Protein AF-A0A6B3SYZ3-F1 (afdb_monomer_lite)

Radius of gyration: 32.8 Å; chains: 1; bounding box: 130×91×76 Å

Organism: NCBI:txid2709383

pLDDT: mean 74.22, std 21.06, range [28.61, 98.31]

Secondary structure (DSSP, 8-state):
--------------------------SEEEEEEEEE-TTS-B--S-EEEEEETTEEEEEESSEEEEEEP-SS-EEEEEEETTEEEEEEEE--EEPGGGGTTHHHHHHHHHHHHHHHSTTEE--SEEEEETT-EEEEPPPPPPS---S---GGGS-TTGGGSPPP-SS--TT-GGGSS-HHHHHHHHHHHTSPSS-EEEE-TTS-EEEE-SSTTHHHHHHHHHHTT-SS-EEEEETTEE--------------PPPP-----------------------PPP--SSPPPPP-TT--TT-SS--TT--HHHHHHHHHHHHSPSSEEEEEETTS-EEEEESSTTHHHHHHHHHHHHHS-EEEEEETTEE---PPPPPPPSBPPPPP--SS-TT-STT-TT--HHHHHHHHHHHTSPSS-EEEEETTS-EEEE-S-TTHHHHHHHHHHTTTS-EEEEEETTEE---SSTTTS--GGG-PBPPP----

Sequence (484 aa):
MPKRLISAGAISSALLVSGCASVSGGNVQSMVVTTAEKGGRDVAGAECMLSNTKGNWRLKTPGETTVVRSNTPMTVKCEKESLPAGMATVESATRAAMYGNILVGGLIGAAIDHSSGAAYEYPVSVKVVMGDVVSIAAPKPAEGAAPGRNQSKVHDKRFDLPPASGFADAANVNAVPSEAARKAYAQWLEKPVPRAFVLSSDGRAYWSSDTSAAVQRATDRCNERASGCQLYAYDDVVVWKASNVIEPRQRRAMPETGNAFENAAGAKQASAAGIQTVTARVTHRDPLPAPTSFAALDDIKALPNTGEKGRDLYREYLTWAVPKAIAISDRGAIARAHGIPDAMQSALQKCEKFGGPCRLYAVDGNVVFVPFPPRQHLFHRPSASNFAPADDVAAMPFVSERAREGYSQYLNLSAPKAFAISARGHWSHLGNDSRSMKTVLERCEAHGSPCWLYAVDNQVVWRAEANERIGLRQLQPMAESAGN

Structure (mmCIF, N/CA/C/O backbone):
data_AF-A0A6B3SYZ3-F1
#
_entry.id   AF-A0A6B3SYZ3-F1
#
loop_
_atom_site.group_PDB
_atom_site.id
_atom_site.type_symbol
_atom_site.label_atom_id
_atom_site.label_alt_id
_atom_site.label_comp_id
_atom_site.label_asym_id
_atom_site.label_entity_id
_atom_site.label_seq_id
_atom_site.pdbx_PDB_ins_code
_atom_site.Cartn_x
_atom_site.Cartn_y
_atom_site.Cartn_z
_atom_site.occupancy
_atom_site.B_iso_or_equiv
_atom_site.auth_seq_id
_atom_site.auth_comp_id
_atom_site.auth_asym_id
_atom_site.auth_atom_id
_atom_site.pdbx_PDB_model_num
ATOM 1 N N . MET A 1 1 ? -62.646 63.677 -7.123 1.00 36.16 1 MET A N 1
ATOM 2 C CA . MET A 1 1 ? -61.664 63.879 -8.222 1.00 36.16 1 MET A CA 1
ATOM 3 C C . MET A 1 1 ? -60.828 65.123 -7.909 1.00 36.16 1 MET A C 1
ATOM 5 O O . MET A 1 1 ? -61.425 66.009 -7.309 1.00 36.16 1 MET A O 1
ATOM 9 N N . PRO A 1 2 ? -59.594 65.320 -8.434 1.00 65.38 2 PRO A N 1
ATOM 10 C CA . PRO A 1 2 ? -58.418 64.437 -8.620 1.00 65.38 2 PRO A CA 1
ATOM 11 C C . PRO A 1 2 ? -57.242 64.976 -7.714 1.00 65.38 2 PRO A C 1
ATOM 13 O O . PRO A 1 2 ? -57.582 65.441 -6.638 1.00 65.38 2 PRO A O 1
ATOM 16 N N . LYS A 1 3 ? -55.898 64.971 -7.917 1.00 40.19 3 LYS A N 1
ATOM 17 C CA . LYS A 1 3 ? -54.910 64.550 -8.953 1.00 40.19 3 LYS A CA 1
ATOM 18 C C . LYS A 1 3 ? -53.532 64.140 -8.311 1.00 40.19 3 LYS A C 1
ATOM 20 O O . LYS A 1 3 ? -52.767 65.036 -7.981 1.00 40.19 3 LYS A O 1
ATOM 25 N N . ARG A 1 4 ? -53.121 62.853 -8.366 1.00 47.88 4 ARG A N 1
ATOM 26 C CA . ARG A 1 4 ? -51.690 62.377 -8.432 1.00 47.88 4 ARG A CA 1
ATOM 27 C C . ARG A 1 4 ? -50.786 62.683 -7.184 1.00 47.88 4 ARG A C 1
ATOM 29 O O . ARG A 1 4 ? -51.246 63.369 -6.289 1.00 47.88 4 ARG A O 1
ATOM 36 N N . LEU A 1 5 ? -49.551 62.169 -6.983 1.00 45.94 5 LEU A N 1
ATOM 37 C CA . LEU A 1 5 ? -48.544 61.479 -7.830 1.00 45.94 5 LEU A CA 1
ATOM 38 C C . LEU A 1 5 ? -47.875 60.225 -7.182 1.00 45.94 5 LEU A C 1
ATOM 40 O O . LEU A 1 5 ? -47.640 60.202 -5.984 1.00 45.94 5 LEU A O 1
ATOM 44 N N . ILE A 1 6 ? -47.522 59.240 -8.033 1.00 49.88 6 ILE A N 1
ATOM 45 C CA . ILE A 1 6 ? -46.218 58.523 -8.206 1.00 49.88 6 ILE A CA 1
ATOM 46 C C . ILE A 1 6 ? -45.306 58.393 -6.948 1.00 49.88 6 ILE A C 1
ATOM 48 O O . ILE A 1 6 ? -44.840 59.400 -6.427 1.00 49.88 6 ILE A O 1
ATOM 52 N N . SER A 1 7 ? -44.905 57.188 -6.492 1.00 42.66 7 SER A N 1
ATOM 53 C CA . SER A 1 7 ? -43.728 56.461 -7.043 1.00 42.66 7 SER A CA 1
ATOM 54 C C . SER A 1 7 ? -43.580 54.981 -6.624 1.00 42.66 7 SER A C 1
ATOM 56 O O . SER A 1 7 ? -43.894 54.622 -5.499 1.00 42.66 7 SER A O 1
ATOM 58 N N . ALA A 1 8 ? -43.015 54.178 -7.543 1.00 43.97 8 ALA A N 1
ATOM 59 C CA . ALA A 1 8 ? -42.243 52.927 -7.370 1.00 43.97 8 ALA A CA 1
ATOM 60 C C . ALA A 1 8 ? -42.587 51.948 -6.215 1.00 43.97 8 ALA A C 1
ATOM 62 O O . ALA A 1 8 ? -42.160 52.128 -5.078 1.00 43.97 8 ALA A O 1
ATOM 63 N N . GLY A 1 9 ? -43.218 50.816 -6.556 1.00 42.84 9 GLY A N 1
ATOM 64 C CA . GLY A 1 9 ? -43.307 49.632 -5.688 1.00 42.84 9 GLY A CA 1
ATOM 65 C C . GLY A 1 9 ? -42.219 48.590 -5.991 1.00 42.84 9 GLY A C 1
ATOM 66 O O . GLY A 1 9 ? -41.868 48.381 -7.152 1.00 42.84 9 GLY A O 1
ATOM 67 N N . ALA A 1 10 ? -41.707 47.915 -4.959 1.00 46.06 10 ALA A N 1
ATOM 68 C CA . ALA A 1 10 ? -40.754 46.812 -5.102 1.00 46.06 10 ALA A CA 1
ATOM 69 C C . ALA A 1 10 ? -41.483 45.488 -5.400 1.00 46.06 10 ALA A C 1
ATOM 71 O O . ALA A 1 10 ? -42.364 45.078 -4.645 1.00 46.06 10 ALA A O 1
ATOM 72 N N . ILE A 1 11 ? -41.113 44.809 -6.490 1.00 53.75 11 ILE A N 1
ATOM 73 C CA . ILE A 1 11 ? -41.705 43.522 -6.884 1.00 53.75 11 ILE A CA 1
ATOM 74 C C . ILE A 1 11 ? -40.900 42.375 -6.261 1.00 53.75 11 ILE A C 1
ATOM 76 O O . ILE A 1 11 ? -39.758 42.124 -6.646 1.00 53.75 11 ILE A O 1
ATOM 80 N N . SER A 1 12 ? -41.511 41.661 -5.315 1.00 52.12 12 SER A N 1
ATOM 81 C CA . SER A 1 12 ? -40.954 40.435 -4.736 1.00 52.12 12 SER A CA 1
ATOM 82 C C . SER A 1 12 ? -41.035 39.268 -5.722 1.00 52.12 12 SER A C 1
ATOM 84 O O . SER A 1 12 ? -42.113 38.724 -5.953 1.00 52.12 12 SER A O 1
ATOM 86 N N . SER A 1 13 ? -39.888 38.831 -6.244 1.00 48.59 13 SER A N 1
ATOM 87 C CA . SER A 1 13 ? -39.773 37.632 -7.086 1.00 48.59 13 SER A CA 1
ATOM 88 C C . SER A 1 13 ? -39.244 36.444 -6.279 1.00 48.59 13 SER A C 1
ATOM 90 O O . SER A 1 13 ? -38.036 36.226 -6.189 1.00 48.59 13 SER A O 1
ATOM 92 N N . ALA A 1 14 ? -40.150 35.661 -5.692 1.00 52.91 14 ALA A N 1
ATOM 93 C CA . ALA A 1 14 ? -39.812 34.428 -4.982 1.00 52.91 14 ALA A CA 1
ATOM 94 C C . ALA A 1 14 ? -39.479 33.294 -5.973 1.00 52.91 14 ALA A C 1
ATOM 96 O O . ALA A 1 14 ? -40.345 32.512 -6.363 1.00 52.91 14 ALA A O 1
ATOM 97 N N . LEU A 1 15 ? -38.216 33.209 -6.401 1.00 53.84 15 LEU A N 1
ATOM 98 C CA . LEU A 1 15 ? -37.745 32.129 -7.269 1.00 53.84 15 LEU A CA 1
ATOM 99 C C . LEU A 1 15 ? -37.546 30.831 -6.475 1.00 53.84 15 LEU A C 1
ATOM 101 O O . LEU A 1 15 ? -36.595 30.683 -5.709 1.00 53.84 15 LEU A O 1
ATOM 105 N N . LEU A 1 16 ? -38.442 29.870 -6.708 1.00 47.28 16 LEU A N 1
ATOM 106 C CA . LEU A 1 16 ? -38.323 28.490 -6.243 1.00 47.28 16 LEU A CA 1
ATOM 107 C C . LEU A 1 16 ? -37.137 27.803 -6.934 1.00 47.28 16 LEU A C 1
ATOM 109 O O . LEU A 1 16 ? -37.275 27.251 -8.025 1.00 47.28 16 LEU A O 1
ATOM 113 N N . VAL A 1 17 ? -35.966 27.812 -6.295 1.00 44.91 17 VAL A N 1
ATOM 114 C CA . VAL A 1 17 ? -34.809 27.032 -6.755 1.00 44.91 17 VAL A CA 1
ATOM 115 C C . VAL A 1 17 ? -35.026 25.561 -6.395 1.00 44.91 17 VAL A C 1
ATOM 117 O O . VAL A 1 17 ? -34.537 25.069 -5.379 1.00 44.91 17 VAL A O 1
ATOM 120 N N . SER A 1 18 ? -35.747 24.839 -7.255 1.00 48.06 18 SER A N 1
ATOM 121 C CA . SER A 1 18 ? -35.843 23.372 -7.258 1.00 48.06 18 SER A CA 1
ATOM 122 C C . SER A 1 18 ? -34.530 22.733 -7.740 1.00 48.06 18 SER A C 1
ATOM 124 O O . SER A 1 18 ? -34.473 21.990 -8.721 1.00 48.06 18 SER A O 1
ATOM 126 N N . GLY A 1 19 ? -33.435 23.051 -7.045 1.00 38.97 19 GLY A N 1
ATOM 127 C CA . GLY A 1 19 ? -32.106 22.532 -7.335 1.00 38.97 19 GLY A CA 1
ATOM 128 C C . GLY A 1 19 ? -32.066 21.020 -7.141 1.00 38.97 19 GLY A C 1
ATOM 129 O O . GLY A 1 19 ? -32.030 20.538 -6.010 1.00 38.97 19 GLY A O 1
ATOM 130 N N . CYS A 1 20 ? -32.047 20.271 -8.244 1.00 35.88 20 CYS A N 1
ATOM 131 C CA . CYS A 1 20 ? -31.890 18.820 -8.235 1.00 35.88 20 CYS A CA 1
ATOM 132 C C . CYS A 1 20 ? -30.466 18.452 -7.794 1.00 35.88 20 CYS A C 1
ATOM 134 O O . CYS A 1 20 ? -29.570 18.244 -8.615 1.00 35.88 20 CYS A O 1
ATOM 136 N N . ALA A 1 21 ? -30.257 18.394 -6.479 1.00 34.66 21 ALA A N 1
ATOM 137 C CA . ALA A 1 21 ? -28.991 18.057 -5.849 1.00 34.66 21 ALA A CA 1
ATOM 138 C C . ALA A 1 21 ? -28.641 16.575 -6.072 1.00 34.66 21 ALA A C 1
ATOM 140 O O . ALA A 1 21 ? -28.809 15.741 -5.185 1.00 34.66 21 ALA A O 1
ATOM 141 N N . SER A 1 22 ? -28.108 16.253 -7.255 1.00 34.12 22 SER A N 1
ATOM 142 C CA . SER A 1 22 ? -27.535 14.937 -7.586 1.00 34.12 22 SER A CA 1
ATOM 143 C C . SER A 1 22 ? -26.186 14.720 -6.882 1.00 34.12 22 SER A C 1
ATOM 145 O O . SER A 1 22 ? -25.156 14.462 -7.505 1.00 34.12 22 SER A O 1
ATOM 147 N N . VAL A 1 23 ? -26.186 14.844 -5.553 1.00 39.28 23 VAL A N 1
ATOM 148 C CA . VAL A 1 23 ? -25.060 14.527 -4.667 1.00 39.28 23 VAL A CA 1
ATOM 149 C C . VAL A 1 23 ? -25.051 13.015 -4.437 1.00 39.28 23 VAL A C 1
ATOM 151 O O . VAL A 1 23 ? -25.372 12.507 -3.369 1.00 39.28 23 VAL A O 1
ATOM 154 N N . SER A 1 24 ? -24.701 12.280 -5.490 1.00 39.34 24 SER A N 1
ATOM 155 C CA . SER A 1 24 ? -24.567 10.822 -5.478 1.00 39.34 24 SER A CA 1
ATOM 156 C C . SER A 1 24 ? -23.343 10.410 -6.298 1.00 39.34 24 SER A C 1
ATOM 158 O O . SER A 1 24 ? -23.450 9.898 -7.413 1.00 39.34 24 SER A O 1
ATOM 160 N N . GLY A 1 25 ? -22.155 10.671 -5.743 1.00 49.75 25 GLY A N 1
ATOM 161 C CA . GLY A 1 25 ? -20.857 10.292 -6.313 1.00 49.75 25 GLY A CA 1
ATOM 162 C C . GLY A 1 25 ? -20.611 8.781 -6.270 1.00 49.75 25 GLY A C 1
ATOM 163 O O . GLY A 1 25 ? -19.752 8.315 -5.531 1.00 49.75 25 GLY A O 1
ATOM 164 N N . GLY A 1 26 ? -21.391 8.013 -7.031 1.00 58.94 26 GLY A N 1
ATOM 165 C CA . GLY A 1 26 ? -21.350 6.552 -7.032 1.00 58.94 26 GLY A CA 1
ATOM 166 C C . GLY A 1 26 ? -20.077 5.945 -7.635 1.00 58.94 26 GLY A C 1
ATOM 167 O O . GLY A 1 26 ? -19.362 6.554 -8.437 1.00 58.94 26 GLY A O 1
ATOM 168 N N . ASN A 1 27 ? -19.836 4.677 -7.301 1.00 69.69 27 ASN A N 1
ATOM 169 C CA . ASN A 1 27 ? -18.740 3.861 -7.830 1.00 69.69 27 ASN A CA 1
ATOM 170 C C . ASN A 1 27 ? -19.015 3.262 -9.226 1.00 69.69 27 ASN A C 1
ATOM 172 O O . ASN A 1 27 ? -18.197 2.492 -9.720 1.00 69.69 27 ASN A O 1
ATOM 176 N N . VAL A 1 28 ? -20.123 3.618 -9.880 1.00 75.31 28 VAL A N 1
ATOM 177 C CA . VAL A 1 28 ? -20.475 3.165 -11.238 1.00 75.31 28 VAL A CA 1
ATOM 178 C C . VAL A 1 28 ? -20.126 4.191 -12.317 1.00 75.31 28 VAL A C 1
ATOM 180 O O . VAL A 1 28 ? -20.085 5.398 -12.064 1.00 75.31 28 VAL A O 1
ATOM 183 N N . GLN A 1 29 ? -19.870 3.706 -13.530 1.00 78.69 29 GLN A N 1
ATOM 184 C CA . GLN A 1 29 ? -19.475 4.503 -14.690 1.00 78.69 29 GLN A CA 1
ATOM 185 C C . GLN A 1 29 ? -19.985 3.870 -15.984 1.00 78.69 29 GLN A C 1
ATOM 187 O O . GLN A 1 29 ? -19.828 2.669 -16.159 1.00 78.69 29 GLN A O 1
ATOM 192 N N . SER A 1 30 ? -20.500 4.674 -16.915 1.00 84.19 30 SER A N 1
ATOM 193 C CA . SER A 1 30 ? -20.722 4.212 -18.289 1.00 84.19 30 SER A CA 1
ATOM 194 C C . SER A 1 30 ? -19.421 4.253 -19.097 1.00 84.19 30 SER A C 1
ATOM 196 O O . SER A 1 30 ? -18.635 5.196 -18.959 1.00 84.19 30 SER A O 1
ATOM 198 N N . MET A 1 31 ? -19.180 3.230 -19.916 1.00 86.38 31 MET A N 1
ATOM 199 C CA . MET A 1 31 ? -18.036 3.132 -20.826 1.00 86.38 31 MET A CA 1
ATOM 200 C C . MET A 1 31 ? -18.484 2.652 -22.205 1.00 86.38 31 MET A C 1
ATOM 202 O O . MET A 1 31 ? -19.155 1.626 -22.320 1.00 86.38 31 MET A O 1
ATOM 206 N N . VAL A 1 32 ? -18.045 3.353 -23.252 1.00 88.00 32 VAL A N 1
ATOM 207 C CA . VAL A 1 32 ? -18.238 2.952 -24.652 1.00 88.00 32 VAL A CA 1
ATOM 208 C C . VAL A 1 32 ? -17.018 2.170 -25.140 1.00 88.00 32 VAL A C 1
ATOM 210 O O . VAL A 1 32 ? -15.888 2.643 -25.028 1.00 88.00 32 VAL A O 1
ATOM 213 N N . VAL A 1 33 ? -17.228 0.995 -25.730 1.00 92.31 33 VAL A N 1
ATOM 214 C CA . VAL A 1 33 ? -16.170 0.177 -26.338 1.00 92.31 33 VAL A CA 1
ATOM 215 C C . VAL A 1 33 ? -16.398 0.053 -27.842 1.00 92.31 33 VAL A C 1
ATOM 217 O O . VAL A 1 33 ? -17.498 -0.228 -28.322 1.00 92.31 33 VAL A O 1
ATOM 220 N N . THR A 1 34 ? -15.316 0.245 -28.588 1.00 90.44 34 THR A N 1
ATOM 221 C CA . THR A 1 34 ? -15.230 0.129 -30.047 1.00 90.44 34 THR A CA 1
ATOM 222 C C . THR A 1 34 ? -14.099 -0.834 -30.416 1.00 90.44 34 THR A C 1
ATOM 224 O O . THR A 1 34 ? -13.170 -1.035 -29.631 1.00 90.44 34 THR A O 1
ATOM 227 N N . THR A 1 35 ? -14.160 -1.436 -31.602 1.00 92.12 35 THR A N 1
ATOM 228 C CA . THR A 1 35 ? -13.132 -2.362 -32.108 1.00 92.12 35 THR A CA 1
ATOM 229 C C . THR A 1 35 ? -12.703 -1.983 -33.515 1.00 92.12 35 THR A C 1
ATOM 231 O O . THR A 1 35 ? -13.528 -1.520 -34.295 1.00 92.12 35 THR A O 1
ATOM 234 N N . ALA A 1 36 ? -11.435 -2.214 -33.853 1.00 91.62 36 ALA A N 1
ATOM 235 C CA . ALA A 1 36 ? -10.900 -2.045 -35.204 1.00 91.62 36 ALA A CA 1
ATOM 236 C C . ALA A 1 36 ? -9.776 -3.042 -35.505 1.00 91.62 36 ALA A C 1
ATOM 238 O O . ALA A 1 36 ? -9.203 -3.642 -34.601 1.00 91.62 36 ALA A O 1
ATOM 239 N N . GLU A 1 37 ? -9.430 -3.200 -36.776 1.00 89.00 37 GLU A N 1
ATOM 240 C CA . GLU A 1 37 ? -8.213 -3.894 -37.205 1.00 89.00 37 GLU A CA 1
ATOM 241 C C . GLU A 1 37 ? -6.964 -3.007 -37.059 1.00 89.00 37 GLU A C 1
ATOM 243 O O . GLU A 1 37 ? -7.059 -1.783 -36.945 1.00 89.00 37 GLU A O 1
ATOM 248 N N . LYS A 1 38 ? -5.771 -3.605 -37.193 1.00 78.12 38 LYS A N 1
ATOM 249 C CA . LYS A 1 38 ? -4.488 -2.874 -37.253 1.00 78.12 38 LYS A CA 1
ATOM 250 C C . LYS A 1 38 ? -4.426 -1.832 -38.381 1.00 78.12 38 LYS A C 1
ATOM 252 O O . LYS A 1 38 ? -3.718 -0.841 -38.262 1.00 78.12 38 LYS A O 1
ATOM 257 N N . GLY A 1 39 ? -5.197 -2.032 -39.455 1.00 76.38 39 GLY A N 1
ATOM 258 C CA . GLY A 1 39 ? -5.378 -1.070 -40.550 1.00 76.38 39 GLY A CA 1
ATOM 259 C C . GLY A 1 39 ? -6.369 0.068 -40.257 1.00 76.38 39 GLY A C 1
ATOM 260 O O . GLY A 1 39 ? -6.774 0.766 -41.179 1.00 76.38 39 GLY A O 1
ATOM 261 N N . GLY A 1 40 ? -6.830 0.227 -39.012 1.00 79.50 40 GLY A N 1
ATOM 262 C CA . GLY A 1 40 ? -7.725 1.307 -38.580 1.00 79.50 40 GLY A CA 1
ATOM 263 C C . GLY A 1 40 ? -9.210 1.118 -38.913 1.00 79.50 40 GLY A C 1
ATOM 264 O O . GLY A 1 40 ? -10.038 1.791 -38.295 1.00 79.50 40 GLY A O 1
ATOM 265 N N . ARG A 1 41 ? -9.556 0.192 -39.824 1.00 89.38 41 ARG A N 1
ATOM 266 C CA . ARG A 1 41 ? -10.943 -0.164 -40.182 1.00 89.38 41 ARG A CA 1
ATOM 267 C C . ARG A 1 41 ? -11.717 -0.636 -38.953 1.00 89.38 41 ARG A C 1
ATOM 269 O O . ARG A 1 41 ? -11.281 -1.576 -38.289 1.00 89.38 41 ARG A O 1
ATOM 276 N N . ASP A 1 42 ? -12.861 -0.020 -38.674 1.00 91.00 42 ASP A N 1
ATOM 277 C CA . ASP A 1 42 ? -13.719 -0.421 -37.557 1.00 91.00 42 ASP A CA 1
ATOM 278 C C . ASP A 1 42 ? -14.368 -1.796 -37.791 1.00 91.00 42 ASP A C 1
ATOM 280 O O . ASP A 1 42 ? -14.781 -2.146 -38.896 1.00 91.00 42 ASP A O 1
ATOM 284 N N . VAL A 1 43 ? -14.461 -2.577 -36.716 1.00 91.12 43 VAL A N 1
ATOM 285 C CA . VAL A 1 43 ? -15.012 -3.936 -36.668 1.00 91.12 43 VAL A CA 1
ATOM 286 C C . VAL A 1 43 ? -16.266 -3.904 -35.803 1.00 91.12 43 VAL A C 1
ATOM 288 O O . VAL A 1 43 ? -16.194 -3.554 -34.625 1.00 91.12 43 VAL A O 1
ATOM 291 N N . ALA A 1 44 ? -17.407 -4.294 -36.371 1.00 93.38 44 ALA A N 1
ATOM 292 C CA . ALA A 1 44 ? -18.697 -4.311 -35.685 1.00 93.38 44 ALA A CA 1
ATOM 293 C C . ALA A 1 44 ? -19.123 -5.724 -35.247 1.00 93.38 44 ALA A C 1
ATOM 295 O O . ALA A 1 44 ? -18.826 -6.737 -35.892 1.00 93.38 44 ALA A O 1
ATOM 296 N N . GLY A 1 45 ? -19.868 -5.790 -34.148 1.00 90.69 45 GLY A N 1
ATOM 297 C CA . GLY A 1 45 ? -20.406 -7.008 -33.555 1.00 90.69 45 GLY A CA 1
ATOM 298 C C . GLY A 1 45 ? -19.332 -7.971 -33.054 1.00 90.69 45 GLY A C 1
ATOM 299 O O . GLY A 1 45 ? -19.488 -9.173 -33.269 1.00 90.69 45 GLY A O 1
ATOM 300 N N . ALA A 1 46 ? -18.237 -7.468 -32.475 1.00 94.00 46 ALA A N 1
ATOM 301 C CA . ALA A 1 46 ? -17.331 -8.285 -31.669 1.00 94.00 46 ALA A CA 1
ATOM 302 C C . ALA A 1 46 ? -17.915 -8.439 -30.255 1.00 94.00 46 ALA A C 1
ATOM 304 O O . ALA A 1 46 ? -18.467 -7.482 -29.708 1.00 94.00 46 ALA A O 1
ATOM 305 N N . GLU A 1 47 ? -17.806 -9.634 -29.680 1.00 93.38 47 GLU A N 1
ATOM 306 C CA . GLU A 1 47 ? -18.196 -9.929 -28.300 1.00 93.38 47 GLU A CA 1
ATOM 307 C C . GLU A 1 47 ? -17.057 -9.469 -27.381 1.00 93.38 47 GLU A C 1
ATOM 309 O O . GLU A 1 47 ? -15.964 -10.038 -27.414 1.00 93.38 47 GLU A O 1
ATOM 314 N N . CYS A 1 48 ? -17.280 -8.437 -26.567 1.00 88.38 48 CYS A N 1
ATOM 315 C CA . CYS A 1 48 ? -16.276 -7.928 -25.633 1.00 88.38 48 CYS A CA 1
ATOM 316 C C . CYS A 1 48 ? -16.632 -8.266 -24.185 1.00 88.38 48 CYS A C 1
ATOM 318 O O . CYS A 1 48 ? -17.767 -8.072 -23.750 1.00 88.38 48 CYS A O 1
ATOM 320 N N . MET A 1 49 ? -15.635 -8.714 -23.423 1.00 82.69 49 MET A N 1
ATOM 321 C CA . MET A 1 49 ? -15.696 -8.910 -21.978 1.00 82.69 49 MET A CA 1
ATOM 322 C C . MET A 1 49 ? -14.757 -7.920 -21.283 1.00 82.69 49 MET A C 1
ATOM 324 O O . MET A 1 49 ? -13.551 -7.921 -21.531 1.00 82.69 49 MET A O 1
ATOM 328 N N . LEU A 1 50 ? -15.323 -7.087 -20.411 1.00 89.44 50 LEU A N 1
ATOM 329 C CA . LEU A 1 50 ? -14.619 -6.128 -19.563 1.00 89.44 50 LEU A CA 1
ATOM 330 C C . LEU A 1 50 ? -14.488 -6.742 -18.164 1.00 89.44 50 LEU A C 1
ATOM 332 O O . LEU A 1 50 ? -15.469 -7.279 -17.653 1.00 89.44 50 LEU A O 1
ATOM 336 N N . SER A 1 51 ? -13.316 -6.665 -17.537 1.00 62.06 51 SER A N 1
ATOM 337 C CA . SER A 1 51 ? -13.015 -7.347 -16.272 1.00 62.06 51 SER A CA 1
ATOM 338 C C . SER A 1 51 ? -12.135 -6.497 -15.358 1.00 62.06 51 SER A C 1
ATOM 340 O O . SER A 1 51 ? -11.113 -5.973 -15.796 1.00 62.06 51 SER A O 1
ATOM 342 N N . ASN A 1 52 ? -12.505 -6.373 -14.082 1.00 73.44 52 ASN A N 1
ATOM 343 C CA . ASN A 1 52 ? -11.647 -5.833 -13.022 1.00 73.44 52 ASN A CA 1
ATOM 344 C C . ASN A 1 52 ? -11.971 -6.512 -11.673 1.00 73.44 52 ASN A C 1
ATOM 346 O O . ASN A 1 52 ? -12.844 -7.375 -11.588 1.00 73.44 52 ASN A O 1
ATOM 350 N N . THR A 1 53 ? -11.325 -6.098 -10.578 1.00 66.88 53 THR A N 1
ATOM 351 C CA . THR A 1 53 ? -11.562 -6.680 -9.236 1.00 66.88 53 THR A CA 1
ATOM 352 C C . THR A 1 53 ? -12.940 -6.381 -8.614 1.00 66.88 53 THR A C 1
ATOM 354 O O . THR A 1 53 ? -13.166 -6.712 -7.450 1.00 66.88 53 THR A O 1
ATOM 357 N N . LYS A 1 54 ? -13.867 -5.753 -9.350 1.00 65.44 54 LYS A N 1
ATOM 358 C CA . LYS A 1 54 ? -15.248 -5.465 -8.927 1.00 65.44 54 LYS A CA 1
ATOM 359 C C . LYS A 1 54 ? -16.315 -6.177 -9.761 1.00 65.44 54 LYS A C 1
ATOM 361 O O . LYS A 1 54 ? -17.471 -6.178 -9.346 1.00 65.44 54 LYS A O 1
ATOM 366 N N . GLY A 1 55 ? -15.968 -6.780 -10.899 1.00 67.44 55 GLY A N 1
ATOM 367 C CA . GLY A 1 55 ? -16.937 -7.496 -11.723 1.00 67.44 55 GLY A CA 1
ATOM 368 C C . GLY A 1 55 ? -16.452 -7.835 -13.129 1.00 67.44 55 GLY A C 1
ATOM 369 O O . GLY A 1 55 ? -15.321 -7.544 -13.518 1.00 67.44 55 GLY A O 1
ATOM 370 N N . ASN A 1 56 ? -17.355 -8.459 -13.886 1.00 72.44 56 ASN A N 1
ATOM 371 C CA . ASN A 1 56 ? -17.199 -8.734 -15.307 1.00 72.44 56 ASN A CA 1
ATOM 372 C C . ASN A 1 56 ? -18.451 -8.250 -16.047 1.00 72.44 56 ASN A C 1
ATOM 374 O O . ASN A 1 56 ? -19.566 -8.553 -15.624 1.00 72.44 56 ASN A O 1
ATOM 378 N N . TRP A 1 57 ? -18.267 -7.551 -17.164 1.00 88.94 57 TRP A N 1
ATOM 379 C CA . TRP A 1 57 ? -19.340 -7.014 -18.007 1.00 88.94 57 TRP A CA 1
ATOM 380 C C . TRP A 1 57 ? -19.165 -7.501 -19.443 1.00 88.94 57 TRP A C 1
ATOM 382 O O . TRP A 1 57 ? -18.046 -7.789 -19.871 1.00 88.94 57 TRP A O 1
ATOM 392 N N . ARG A 1 58 ? -20.264 -7.613 -20.194 1.00 87.44 58 ARG A N 1
ATOM 393 C CA . ARG A 1 58 ? -20.256 -8.052 -21.597 1.00 87.44 58 ARG A CA 1
ATOM 394 C C . ARG A 1 58 ? -21.044 -7.082 -22.467 1.00 87.44 58 ARG A C 1
ATOM 396 O O . ARG A 1 58 ? -22.088 -6.595 -22.040 1.00 87.44 58 ARG A O 1
ATOM 403 N N . LEU A 1 59 ? -20.551 -6.827 -23.676 1.00 93.12 59 LEU A N 1
ATOM 404 C CA . LEU A 1 59 ? -21.212 -6.001 -24.690 1.00 93.12 59 LEU A CA 1
ATOM 405 C C . LEU A 1 59 ? -20.854 -6.466 -26.105 1.00 93.12 59 LEU A C 1
ATOM 407 O O . LEU A 1 59 ? -19.867 -7.177 -26.299 1.00 93.12 59 LEU A O 1
ATOM 411 N N . LYS A 1 60 ? -21.620 -5.988 -27.091 1.00 93.38 60 LYS A N 1
ATOM 412 C CA . LYS A 1 60 ? -21.281 -6.058 -28.520 1.00 93.38 60 LYS A CA 1
ATOM 413 C C . LYS A 1 60 ? -20.803 -4.702 -29.008 1.00 93.38 60 LYS A C 1
ATOM 415 O O . LYS A 1 60 ? -21.378 -3.690 -28.624 1.00 93.38 60 LYS A O 1
ATOM 420 N N . THR A 1 61 ? -19.771 -4.673 -29.845 1.00 91.56 61 THR A N 1
ATOM 421 C CA . THR A 1 61 ? -19.221 -3.415 -30.375 1.00 91.56 61 THR A CA 1
ATOM 422 C C . THR A 1 61 ? -19.930 -2.919 -31.643 1.00 91.56 61 THR A C 1
ATOM 424 O O . THR A 1 61 ? -20.418 -3.735 -32.425 1.00 91.56 61 THR A O 1
ATOM 427 N N . PRO A 1 62 ? -19.932 -1.601 -31.918 1.00 91.69 62 PRO A N 1
ATOM 428 C CA . PRO A 1 62 ? -19.746 -0.534 -30.935 1.00 91.69 62 PRO A CA 1
ATOM 429 C C . PRO A 1 62 ? -20.886 -0.576 -29.905 1.00 91.69 62 PRO A C 1
ATOM 431 O O . PRO A 1 62 ? -22.043 -0.766 -30.272 1.00 91.69 62 PRO A O 1
ATOM 434 N N . GLY A 1 63 ? -20.566 -0.419 -28.621 1.00 83.06 63 GLY A N 1
ATOM 435 C CA . GLY A 1 63 ? -21.565 -0.559 -27.562 1.00 83.06 63 GLY A CA 1
ATOM 436 C C . GLY A 1 63 ? -21.132 0.035 -26.233 1.00 83.06 63 GLY A C 1
ATOM 437 O O . GLY A 1 63 ? -19.952 0.295 -26.004 1.00 83.06 63 GLY A O 1
ATOM 438 N N . GLU A 1 64 ? -22.109 0.253 -25.361 1.00 86.75 64 GLU A N 1
ATOM 439 C CA . GLU A 1 64 ? -21.951 0.915 -24.068 1.00 86.75 64 GLU A CA 1
ATOM 440 C C . GLU A 1 64 ? -22.312 -0.043 -22.923 1.00 86.75 64 GLU A C 1
ATOM 442 O O . GLU A 1 64 ? -23.198 -0.888 -23.063 1.00 86.75 64 GLU A O 1
ATOM 447 N N . THR A 1 65 ? -21.621 0.061 -21.786 1.00 83.12 65 THR A N 1
ATOM 448 C CA . THR A 1 65 ? -21.970 -0.693 -20.575 1.00 83.12 65 THR A CA 1
ATOM 449 C C . THR A 1 65 ? -21.638 0.078 -19.299 1.00 83.12 65 THR A C 1
ATOM 451 O O . THR A 1 65 ? -20.659 0.826 -19.248 1.00 83.12 65 THR A O 1
ATOM 454 N N . THR A 1 66 ? -22.430 -0.138 -18.247 1.00 87.62 66 THR A N 1
ATOM 455 C CA . THR A 1 66 ? -22.192 0.445 -16.920 1.00 87.62 66 THR A CA 1
ATOM 456 C C . THR A 1 66 ? -21.314 -0.484 -16.087 1.00 87.62 66 THR A C 1
ATOM 458 O O . THR A 1 66 ? -21.771 -1.519 -15.600 1.00 87.62 66 THR A O 1
ATOM 461 N N . VAL A 1 67 ? -20.057 -0.093 -15.890 1.00 86.00 67 VAL A N 1
ATOM 462 C CA . VAL A 1 67 ? -19.068 -0.807 -15.073 1.00 86.00 67 VAL A CA 1
ATOM 463 C C . VAL A 1 67 ? -19.042 -0.300 -13.629 1.00 86.00 67 VAL A C 1
ATOM 465 O O . VAL A 1 67 ? -19.429 0.835 -13.340 1.00 86.00 67 VAL A O 1
ATOM 468 N N . VAL A 1 68 ? -18.500 -1.113 -12.719 1.00 80.19 68 VAL A N 1
ATOM 469 C CA . VAL A 1 68 ? -18.077 -0.669 -11.381 1.00 80.19 68 VAL A CA 1
ATOM 470 C C . VAL A 1 68 ? -16.586 -0.323 -11.424 1.00 80.19 68 VAL A C 1
ATOM 472 O O . VAL A 1 68 ? -15.753 -1.123 -11.855 1.00 80.19 68 VAL A O 1
ATOM 475 N N . ARG A 1 69 ? -16.246 0.885 -10.974 1.00 79.94 69 ARG A N 1
ATOM 476 C CA . ARG A 1 69 ? -14.882 1.428 -10.897 1.00 79.94 69 ARG A CA 1
ATOM 477 C C . ARG A 1 69 ? -14.026 0.657 -9.893 1.00 79.94 69 ARG A C 1
ATOM 479 O O . ARG A 1 69 ? -14.516 0.243 -8.845 1.00 79.94 69 ARG A O 1
ATOM 486 N N . SER A 1 70 ? -12.732 0.518 -10.176 1.00 63.12 70 SER A N 1
ATOM 487 C CA . SER A 1 70 ? -11.773 -0.129 -9.273 1.00 63.12 70 SER A CA 1
ATOM 488 C C . SER A 1 70 ? -10.447 0.630 -9.197 1.00 63.12 70 SER A C 1
ATOM 490 O O . SER A 1 70 ? -10.106 1.404 -10.090 1.00 63.12 70 SER A O 1
ATOM 492 N N . ASN A 1 71 ? -9.666 0.354 -8.150 1.00 59.22 71 ASN A N 1
ATOM 493 C CA . ASN A 1 71 ? -8.286 0.821 -7.981 1.00 59.22 71 ASN A CA 1
ATOM 494 C C . ASN A 1 71 ? -7.259 0.004 -8.798 1.00 59.22 71 ASN A C 1
ATOM 496 O O . ASN A 1 71 ? -6.052 0.140 -8.601 1.00 59.22 71 ASN A O 1
ATOM 500 N N . THR A 1 72 ? -7.743 -0.875 -9.677 1.00 58.72 72 THR A N 1
ATOM 501 C CA . THR A 1 72 ? -6.957 -1.755 -10.551 1.00 58.72 72 THR A CA 1
ATOM 502 C C . THR A 1 72 ? -7.238 -1.440 -12.021 1.00 58.72 72 THR A C 1
ATOM 504 O O . THR A 1 72 ? -8.338 -0.962 -12.333 1.00 58.72 72 THR A O 1
ATOM 507 N N . PRO A 1 73 ? -6.289 -1.718 -12.934 1.00 56.06 73 PRO A N 1
ATOM 508 C CA . PRO A 1 73 ? -6.564 -1.704 -14.364 1.00 56.06 73 PRO A CA 1
ATOM 509 C C . PRO A 1 73 ? -7.716 -2.653 -14.719 1.00 56.06 73 PRO A C 1
ATOM 511 O O . PRO A 1 73 ? -7.954 -3.650 -14.034 1.00 56.06 73 PRO A O 1
ATOM 514 N N . MET A 1 74 ? -8.429 -2.338 -15.794 1.00 80.44 74 MET A N 1
ATOM 515 C CA . MET A 1 74 ? -9.488 -3.171 -16.357 1.00 80.44 74 MET A CA 1
ATOM 516 C C . MET A 1 74 ? -8.987 -3.864 -17.623 1.00 80.44 74 MET A C 1
ATOM 518 O O . MET A 1 74 ? -8.511 -3.204 -18.541 1.00 80.44 74 MET A O 1
ATOM 522 N N . THR A 1 75 ? -9.152 -5.179 -17.713 1.00 69.25 75 THR A N 1
ATOM 523 C CA . THR A 1 75 ? -8.891 -5.925 -18.949 1.00 69.25 75 THR A CA 1
ATOM 524 C C . THR A 1 75 ? -10.140 -5.916 -19.819 1.00 69.25 75 THR A C 1
ATOM 526 O O . THR A 1 75 ? -11.215 -6.301 -19.363 1.00 69.25 75 THR A O 1
ATOM 529 N N . VAL A 1 76 ? -10.004 -5.530 -21.085 1.00 85.94 76 VAL A N 1
ATOM 530 C CA . VAL A 1 76 ? -11.045 -5.647 -22.113 1.00 85.94 76 VAL A CA 1
ATOM 531 C C . VAL A 1 76 ? -10.561 -6.639 -23.166 1.00 85.94 76 VAL A C 1
ATOM 533 O O . VAL A 1 76 ? -9.596 -6.362 -23.874 1.00 85.94 76 VAL A O 1
ATOM 536 N N . LYS A 1 77 ? -11.216 -7.799 -23.272 1.00 78.56 77 LYS A N 1
ATOM 537 C CA . LYS A 1 77 ? -10.952 -8.806 -24.313 1.00 78.56 77 LYS A CA 1
ATOM 538 C C . LYS A 1 77 ? -12.109 -8.815 -25.302 1.00 78.56 77 LYS A C 1
ATOM 540 O O . LYS A 1 77 ? -13.246 -8.985 -24.874 1.00 78.56 77 LYS A O 1
ATOM 545 N N . CYS A 1 78 ? -11.827 -8.670 -26.592 1.00 88.00 78 CYS A N 1
ATOM 546 C CA . CYS A 1 78 ? -12.825 -8.667 -27.660 1.00 88.00 78 CYS A CA 1
ATOM 547 C C . CYS A 1 78 ? -12.562 -9.790 -28.666 1.00 88.00 78 CYS A C 1
ATOM 549 O O . CYS A 1 78 ? -11.443 -9.951 -29.156 1.00 88.00 78 CYS A O 1
ATOM 551 N N . GLU A 1 79 ? -13.605 -10.552 -28.987 1.00 88.56 79 GLU A N 1
ATOM 552 C CA . GLU A 1 79 ? -13.556 -11.718 -29.869 1.00 88.56 79 GLU A CA 1
ATOM 553 C C . GLU A 1 79 ? -14.553 -11.563 -31.022 1.00 88.56 79 GLU A C 1
ATOM 555 O O . GLU A 1 79 ? -15.660 -11.047 -30.859 1.00 88.56 79 GLU A O 1
ATOM 560 N N . LYS A 1 80 ? -14.154 -11.998 -32.216 1.00 92.31 80 LYS A N 1
ATOM 561 C CA . LYS A 1 80 ? -14.981 -11.981 -33.423 1.00 92.31 80 LYS A CA 1
ATOM 562 C C . LYS A 1 80 ? -14.623 -13.207 -34.254 1.00 92.31 80 LYS A C 1
ATOM 564 O O . LYS A 1 80 ? -13.449 -13.547 -34.368 1.00 92.31 80 LYS A O 1
ATOM 569 N N . GLU A 1 81 ? -15.623 -13.858 -34.836 1.00 89.25 81 GLU A N 1
ATOM 570 C CA . GLU A 1 81 ? -15.395 -14.917 -35.819 1.00 89.25 81 GLU A CA 1
ATOM 571 C C . GLU A 1 81 ? -14.473 -14.422 -36.952 1.00 89.25 81 GLU A C 1
ATOM 573 O O . GLU A 1 81 ? -14.536 -13.254 -37.332 1.00 89.25 81 GLU A O 1
ATOM 578 N N . SER A 1 82 ? -13.585 -15.305 -37.421 1.00 80.50 82 SER A N 1
ATOM 579 C CA . SER A 1 82 ? -12.519 -15.062 -38.412 1.00 80.50 82 SER A CA 1
ATOM 580 C C . SER A 1 82 ? -11.483 -13.955 -38.122 1.00 80.50 82 SER A C 1
ATOM 582 O O . SER A 1 82 ? -10.592 -13.753 -38.948 1.00 80.50 82 SER A O 1
ATOM 584 N N . LEU A 1 83 ? -11.486 -13.316 -36.941 1.00 86.31 83 LEU A N 1
ATOM 585 C CA . LEU A 1 83 ? -10.435 -12.374 -36.516 1.00 86.31 83 LEU A CA 1
ATOM 586 C C . LEU A 1 83 ? -9.703 -12.835 -35.239 1.00 86.31 83 LEU A C 1
ATOM 588 O O . LEU A 1 83 ? -10.344 -13.308 -34.299 1.00 86.31 83 LEU A O 1
ATOM 592 N N . PRO A 1 84 ? -8.373 -12.636 -35.133 1.00 80.69 84 PRO A N 1
ATOM 593 C CA . PRO A 1 84 ? -7.655 -12.820 -33.874 1.00 80.69 84 PRO A CA 1
ATOM 594 C C . PRO A 1 84 ? -8.194 -11.895 -32.772 1.00 80.69 84 PRO A C 1
ATOM 596 O O . PRO A 1 84 ? -8.481 -10.722 -33.020 1.00 80.69 84 PRO A O 1
ATOM 599 N N . ALA A 1 85 ? -8.303 -12.409 -31.544 1.00 74.19 85 ALA A N 1
ATOM 600 C CA . ALA A 1 85 ? -8.824 -11.648 -30.409 1.00 74.19 85 ALA A CA 1
ATOM 601 C C . ALA A 1 85 ? -8.001 -10.375 -30.140 1.00 74.19 85 ALA A C 1
ATOM 603 O O . ALA A 1 85 ? -6.771 -10.395 -30.197 1.00 74.19 85 ALA A O 1
ATOM 604 N N . GLY A 1 86 ? -8.680 -9.269 -29.837 1.00 82.31 86 GLY A N 1
ATOM 605 C CA . GLY A 1 86 ? -8.054 -8.031 -29.371 1.00 82.31 86 GLY A CA 1
ATOM 606 C C . GLY A 1 86 ? -8.077 -7.940 -27.848 1.00 82.31 86 GLY A C 1
ATOM 607 O O . GLY A 1 86 ? -9.060 -8.340 -27.220 1.00 82.31 86 GLY A O 1
ATOM 608 N N . MET A 1 87 ? -7.016 -7.406 -27.242 1.00 68.56 87 MET A N 1
ATOM 609 C CA . MET A 1 87 ? -6.938 -7.179 -25.797 1.00 68.56 87 MET A CA 1
ATOM 610 C C . MET A 1 87 ? -6.468 -5.761 -25.476 1.00 68.56 87 MET A C 1
ATOM 612 O O . MET A 1 87 ? -5.520 -5.255 -26.075 1.00 68.56 87 MET A O 1
ATOM 616 N N . ALA A 1 88 ? -7.101 -5.134 -24.488 1.00 68.75 88 ALA A N 1
ATOM 617 C CA . ALA A 1 88 ? -6.672 -3.858 -23.937 1.00 68.75 88 ALA A CA 1
ATOM 618 C C . ALA A 1 88 ? -6.607 -3.900 -22.405 1.00 68.75 88 ALA A C 1
ATOM 620 O O . ALA A 1 88 ? -7.558 -4.332 -21.755 1.00 68.75 88 ALA A O 1
ATOM 621 N N . THR A 1 89 ? -5.513 -3.401 -21.833 1.00 64.69 89 THR A N 1
ATOM 622 C CA . THR A 1 89 ? -5.388 -3.097 -20.402 1.00 64.69 89 THR A CA 1
ATOM 623 C C . THR A 1 89 ? -5.673 -1.614 -20.213 1.00 64.69 89 THR A C 1
ATOM 625 O O . THR A 1 89 ? -4.940 -0.771 -20.723 1.00 64.69 89 THR A O 1
ATOM 628 N N . VAL A 1 90 ? -6.755 -1.283 -19.519 1.00 77.38 90 VAL A N 1
ATOM 629 C CA . VAL A 1 90 ? -7.257 0.083 -19.347 1.00 77.38 90 VAL A CA 1
ATOM 630 C C . VAL A 1 90 ? -6.916 0.569 -17.941 1.00 77.38 90 VAL A C 1
ATOM 632 O O . VAL A 1 90 ? -7.446 0.060 -16.954 1.00 77.38 90 VAL A O 1
ATOM 635 N N . GLU A 1 91 ? -6.024 1.549 -17.844 1.00 73.62 91 GLU A N 1
ATOM 636 C CA . GLU A 1 91 ? -5.552 2.092 -16.568 1.00 73.62 91 GLU A CA 1
ATOM 637 C C . GLU A 1 91 ? -6.640 2.892 -15.822 1.00 73.62 91 GLU A C 1
ATOM 639 O O . GLU A 1 91 ? -7.512 3.520 -16.428 1.00 73.62 91 GLU A O 1
ATOM 644 N N . SER A 1 92 ? -6.568 2.891 -14.486 1.00 65.38 92 SER A N 1
ATOM 645 C CA . SER A 1 92 ? -7.494 3.603 -13.588 1.00 65.38 92 SER A CA 1
ATOM 646 C C . SER A 1 92 ? -6.844 4.865 -13.013 1.00 65.38 92 SER A C 1
ATOM 648 O O . SER A 1 92 ? -5.740 4.805 -12.472 1.00 65.38 92 SER A O 1
ATOM 650 N N . ALA A 1 93 ? -7.531 6.008 -13.101 1.00 67.75 93 ALA A N 1
ATOM 651 C CA . ALA A 1 93 ? -7.132 7.263 -12.460 1.00 67.75 93 ALA A CA 1
ATOM 652 C C . ALA A 1 93 ? -7.916 7.484 -11.162 1.00 67.75 93 ALA A C 1
ATOM 654 O O . ALA A 1 93 ? -9.048 7.025 -11.029 1.00 67.75 93 ALA A O 1
ATOM 655 N N . THR A 1 94 ? -7.357 8.250 -10.223 1.00 59.94 94 THR A N 1
ATOM 656 C CA . THR A 1 94 ? -8.132 8.804 -9.105 1.00 59.94 94 THR A CA 1
ATOM 657 C C . THR A 1 94 ? -8.889 10.058 -9.544 1.00 59.94 94 THR A C 1
ATOM 659 O O . THR A 1 94 ? -8.318 10.964 -10.154 1.00 59.94 94 THR A O 1
ATOM 662 N N . ARG A 1 95 ? -10.183 10.139 -9.211 1.00 58.09 95 ARG A N 1
ATOM 663 C CA . ARG A 1 95 ? -11.044 11.268 -9.598 1.00 58.09 95 ARG A CA 1
ATOM 664 C C . ARG A 1 95 ? -10.592 12.544 -8.894 1.00 58.09 95 ARG A C 1
ATOM 666 O O . ARG A 1 95 ? -10.371 12.542 -7.681 1.00 58.09 95 ARG A O 1
ATOM 673 N N . ALA A 1 96 ? -10.573 13.672 -9.604 1.00 49.44 96 ALA A N 1
ATOM 674 C CA . ALA A 1 96 ? -10.173 14.967 -9.031 1.00 49.44 96 ALA A CA 1
ATOM 675 C C . ALA A 1 96 ? -11.009 15.394 -7.798 1.00 49.44 96 ALA A C 1
ATOM 677 O O . ALA A 1 96 ? -10.514 16.117 -6.930 1.00 49.44 96 ALA A O 1
ATOM 678 N N . ALA A 1 97 ? -12.248 14.898 -7.681 1.00 43.41 97 ALA A N 1
ATOM 679 C CA . ALA A 1 97 ? -13.126 15.100 -6.526 1.00 43.41 97 ALA A CA 1
ATOM 680 C C . ALA A 1 97 ? -12.541 14.578 -5.194 1.00 43.41 97 ALA A C 1
ATOM 682 O O . ALA A 1 97 ? -12.871 15.121 -4.139 1.00 43.41 97 ALA A O 1
ATOM 683 N N . MET A 1 98 ? -11.625 13.600 -5.229 1.00 41.78 98 MET A N 1
ATOM 684 C CA . MET A 1 98 ? -10.975 13.041 -4.035 1.00 41.78 98 MET A CA 1
ATOM 685 C C . MET A 1 98 ? -10.170 14.094 -3.247 1.00 41.78 98 MET A C 1
ATOM 687 O O . MET A 1 98 ? -9.985 13.945 -2.044 1.00 41.78 98 MET A O 1
ATOM 691 N N . TYR A 1 99 ? -9.743 15.190 -3.890 1.00 40.38 99 TYR A N 1
ATOM 692 C CA . TYR A 1 99 ? -9.110 16.334 -3.217 1.00 40.38 99 TYR A CA 1
ATOM 693 C C . TYR A 1 99 ? -10.101 17.373 -2.667 1.00 40.38 99 TYR A C 1
ATOM 695 O O . TYR A 1 99 ? -9.723 18.160 -1.801 1.00 40.38 99 TYR A O 1
ATOM 703 N N . GLY A 1 100 ? -11.351 17.402 -3.143 1.00 34.50 100 GLY A N 1
ATOM 704 C CA . GLY A 1 100 ? -12.357 18.378 -2.705 1.00 34.50 100 GLY A CA 1
ATOM 705 C C . GLY A 1 100 ? -12.890 18.083 -1.302 1.00 34.50 100 GLY A C 1
ATOM 706 O O . GLY A 1 100 ? -12.928 18.964 -0.446 1.00 34.50 100 GLY A O 1
ATOM 707 N N . ASN A 1 101 ? -13.222 16.818 -1.034 1.00 37.03 101 ASN A N 1
ATOM 708 C CA . ASN A 1 101 ? -13.829 16.406 0.237 1.00 37.03 101 ASN A CA 1
ATOM 709 C C . ASN A 1 101 ? -12.847 16.348 1.421 1.00 37.03 101 ASN A C 1
ATOM 711 O O . ASN A 1 101 ? -13.289 16.182 2.557 1.00 37.03 101 ASN A O 1
ATOM 715 N N . ILE A 1 102 ? -11.539 16.539 1.212 1.00 38.06 102 ILE A N 1
ATOM 716 C CA . ILE A 1 102 ? -10.536 16.549 2.297 1.00 38.06 102 ILE A CA 1
ATOM 717 C C . ILE A 1 102 ? -10.824 17.666 3.321 1.00 38.06 102 ILE A C 1
ATOM 719 O O . ILE A 1 102 ? -10.553 17.491 4.506 1.00 38.06 102 ILE A O 1
ATOM 723 N N . LEU A 1 103 ? -11.451 18.769 2.891 1.00 41.69 103 LEU A N 1
ATOM 724 C CA . LEU A 1 103 ? -11.857 19.890 3.750 1.00 41.69 103 LEU A CA 1
ATOM 725 C C . LEU A 1 103 ? -13.195 19.691 4.494 1.00 41.69 103 LEU A C 1
ATOM 727 O O . LEU A 1 103 ? -13.564 20.559 5.280 1.00 41.69 103 LEU A O 1
ATOM 731 N N . VAL A 1 104 ? -13.920 18.585 4.269 1.00 41.41 104 VAL A N 1
ATOM 732 C CA . VAL A 1 104 ? -15.245 18.333 4.889 1.00 41.41 104 VAL A CA 1
ATOM 733 C C . VAL A 1 104 ? -15.358 16.940 5.532 1.00 41.41 104 VAL A C 1
ATOM 735 O O . VAL A 1 104 ? -16.009 16.800 6.561 1.00 41.41 104 VAL A O 1
ATOM 738 N N . GLY A 1 105 ? -14.713 15.909 4.971 1.00 37.03 105 GLY A N 1
ATOM 739 C CA . GLY A 1 105 ? -14.771 14.516 5.453 1.00 37.03 105 GLY A CA 1
ATOM 740 C C . GLY A 1 105 ? -13.471 13.960 6.056 1.00 37.03 105 GLY A C 1
ATOM 741 O O . GLY A 1 105 ? -13.463 12.837 6.566 1.00 37.03 105 GLY A O 1
ATOM 742 N N . GLY A 1 106 ? -12.366 14.714 5.996 1.00 30.23 106 GLY A N 1
ATOM 743 C CA . GLY A 1 106 ? -11.064 14.312 6.540 1.00 30.23 106 GLY A CA 1
ATOM 744 C C . GLY A 1 106 ? -10.506 12.994 5.975 1.00 30.23 106 GLY A C 1
ATOM 745 O O . GLY A 1 106 ? -10.894 12.524 4.904 1.00 30.23 106 GLY A O 1
ATOM 746 N N . LEU A 1 107 ? -9.587 12.369 6.721 1.00 34.06 107 LEU A N 1
ATOM 747 C CA . LEU A 1 107 ? -8.916 11.112 6.338 1.00 34.06 107 LEU A CA 1
ATOM 748 C C . LEU A 1 107 ? -9.862 9.898 6.213 1.00 34.06 107 LEU A C 1
ATOM 750 O O . LEU A 1 107 ? -9.485 8.891 5.618 1.00 34.06 107 LEU A O 1
ATOM 754 N N . ILE A 1 108 ? -11.082 9.989 6.749 1.00 36.88 108 ILE A N 1
ATOM 755 C CA . ILE A 1 108 ? -12.066 8.897 6.758 1.00 36.88 108 ILE A CA 1
ATOM 756 C C . ILE A 1 108 ? -12.655 8.682 5.354 1.00 36.88 108 ILE A C 1
ATOM 758 O O . ILE A 1 108 ? -12.789 7.539 4.915 1.00 36.88 108 ILE A O 1
ATOM 762 N N . GLY A 1 109 ? -12.948 9.763 4.618 1.00 30.98 109 GLY A N 1
ATOM 763 C CA . GLY A 1 109 ? -13.510 9.679 3.263 1.00 30.98 109 GLY A CA 1
ATOM 764 C C . GLY A 1 109 ? -12.586 8.947 2.284 1.00 30.98 109 GLY A C 1
ATOM 765 O O . GLY A 1 109 ? -13.008 8.009 1.612 1.00 30.98 109 GLY A O 1
ATOM 766 N N . ALA A 1 110 ? -11.293 9.291 2.290 1.00 32.19 110 ALA A N 1
ATOM 767 C CA . ALA A 1 110 ? -10.297 8.709 1.387 1.00 32.19 110 ALA A CA 1
ATOM 768 C C . ALA A 1 110 ? -10.166 7.174 1.511 1.00 32.19 110 ALA A C 1
ATOM 770 O O . ALA A 1 110 ? -9.942 6.493 0.511 1.00 32.19 110 ALA A O 1
ATOM 771 N N . ALA A 1 111 ? -10.345 6.609 2.711 1.00 31.20 111 ALA A N 1
ATOM 772 C CA . ALA A 1 111 ? -10.301 5.160 2.925 1.00 31.20 111 ALA A CA 1
ATOM 773 C C . ALA A 1 111 ? -11.571 4.436 2.423 1.00 31.20 111 ALA A C 1
ATOM 775 O O . ALA A 1 111 ? -11.509 3.303 1.929 1.00 31.20 111 ALA A O 1
ATOM 776 N N . ILE A 1 112 ? -12.733 5.088 2.524 1.00 34.22 112 ILE A N 1
ATOM 777 C CA . ILE A 1 112 ? -14.019 4.520 2.097 1.00 34.22 112 ILE A CA 1
ATOM 778 C C . ILE A 1 112 ? -14.160 4.600 0.571 1.00 34.22 112 ILE A C 1
ATOM 780 O O . ILE A 1 112 ? -14.489 3.597 -0.063 1.00 34.22 112 ILE A O 1
ATOM 784 N N . ASP A 1 113 ? -13.817 5.734 -0.042 1.00 36.31 113 ASP A N 1
ATOM 785 C CA . ASP A 1 113 ? -13.881 5.902 -1.500 1.00 36.31 113 ASP A CA 1
ATOM 786 C C . ASP A 1 113 ? -12.874 4.998 -2.238 1.00 36.31 113 ASP A C 1
ATOM 788 O O . ASP A 1 113 ? -13.160 4.511 -3.338 1.00 36.31 113 ASP A O 1
ATOM 792 N N . HIS A 1 114 ? -11.725 4.701 -1.611 1.00 41.78 114 HIS A N 1
ATOM 793 C CA . HIS A 1 114 ? -10.743 3.740 -2.122 1.00 41.78 114 HIS A CA 1
ATOM 794 C C . HIS A 1 114 ? -11.298 2.305 -2.169 1.00 41.78 114 HIS A C 1
ATOM 796 O O . HIS A 1 114 ? -11.060 1.569 -3.127 1.00 41.78 114 HIS A O 1
ATOM 802 N N . SER A 1 115 ? -12.033 1.883 -1.134 1.00 41.97 115 SER A N 1
ATOM 803 C CA . SER A 1 115 ? -12.555 0.512 -1.023 1.00 41.97 115 SER A CA 1
ATOM 804 C C . SER A 1 115 ? -13.847 0.293 -1.817 1.00 41.97 115 SER A C 1
ATOM 806 O O . SER A 1 115 ? -14.032 -0.788 -2.384 1.00 41.97 115 SER A O 1
ATOM 808 N N . SER A 1 116 ? -14.709 1.307 -1.931 1.00 58.03 116 SER A N 1
ATOM 809 C CA . SER A 1 116 ? -15.938 1.249 -2.737 1.00 58.03 116 SER A CA 1
ATOM 810 C C . SER A 1 116 ? -15.673 1.288 -4.247 1.00 58.03 116 SER A C 1
ATOM 812 O O . SER A 1 116 ? -16.431 0.694 -5.014 1.00 58.03 116 SER A O 1
ATOM 814 N N . GLY A 1 117 ? -14.595 1.959 -4.669 1.00 55.00 117 GLY A N 1
ATOM 815 C CA . GLY A 1 117 ? -14.302 2.283 -6.068 1.00 55.00 117 GLY A CA 1
ATOM 816 C C . GLY A 1 117 ? -14.728 3.701 -6.477 1.00 55.00 117 GLY A C 1
ATOM 817 O O . GLY A 1 117 ? -14.384 4.141 -7.570 1.00 55.00 117 GLY A O 1
ATOM 818 N N . ALA A 1 118 ? -15.432 4.446 -5.615 1.00 60.38 118 ALA A N 1
ATOM 819 C CA . ALA A 1 118 ? -15.893 5.810 -5.908 1.00 60.38 118 ALA A CA 1
ATOM 820 C C . ALA A 1 118 ? -14.741 6.812 -6.135 1.00 60.38 118 ALA A C 1
ATOM 822 O O . ALA A 1 118 ? -14.904 7.775 -6.886 1.00 60.38 118 ALA A O 1
ATOM 823 N N . ALA A 1 119 ? -13.561 6.547 -5.559 1.00 53.53 119 ALA A N 1
ATOM 824 C CA . ALA A 1 119 ? -12.347 7.337 -5.764 1.00 53.53 119 ALA A CA 1
ATOM 825 C C . ALA A 1 119 ? -11.751 7.243 -7.182 1.00 53.53 119 ALA A C 1
ATOM 827 O O . ALA A 1 119 ? -10.817 7.991 -7.467 1.00 53.53 119 ALA A O 1
ATOM 828 N N . TYR A 1 120 ? -12.251 6.367 -8.065 1.00 66.88 120 TYR A N 1
ATOM 829 C CA . TYR A 1 120 ? -11.586 6.009 -9.326 1.00 66.88 120 TYR A CA 1
ATOM 830 C C . TYR A 1 120 ? -12.399 6.300 -10.589 1.00 66.88 120 TYR A C 1
ATOM 832 O O . TYR A 1 120 ? -13.620 6.392 -10.539 1.00 66.88 120 TYR A O 1
ATOM 840 N N . GLU A 1 121 ? -11.737 6.418 -11.740 1.00 75.62 121 GLU A N 1
ATOM 841 C CA . GLU A 1 121 ? -12.377 6.491 -13.056 1.00 75.62 121 GLU A CA 1
ATOM 842 C C . GLU A 1 121 ? -11.501 5.914 -14.179 1.00 75.62 121 GLU A C 1
ATOM 844 O O . GLU A 1 121 ? -10.279 6.067 -14.195 1.00 75.62 121 GLU A O 1
ATOM 849 N N . TYR A 1 122 ? -12.160 5.245 -15.127 1.00 77.94 122 TYR A N 1
ATOM 850 C CA . TYR A 1 122 ? -11.580 4.776 -16.391 1.00 77.94 122 TYR A CA 1
ATOM 851 C C . TYR A 1 122 ? -11.855 5.805 -17.507 1.00 77.94 122 TYR A C 1
ATOM 853 O O . TYR A 1 122 ? -12.666 6.716 -17.307 1.00 77.94 122 TYR A O 1
ATOM 861 N N . PRO A 1 123 ? -11.250 5.688 -18.702 1.00 78.62 123 PRO A N 1
ATOM 862 C CA . PRO A 1 123 ? -11.668 6.457 -19.871 1.00 78.62 123 PRO A CA 1
ATOM 863 C C . PRO A 1 123 ? -13.154 6.231 -20.194 1.00 78.62 123 PRO A C 1
ATOM 865 O O . PRO A 1 123 ? -13.672 5.128 -20.034 1.00 78.62 123 PRO A O 1
ATOM 868 N N . VAL A 1 124 ? -13.853 7.269 -20.664 1.00 80.31 124 VAL A N 1
ATOM 869 C CA . VAL A 1 124 ? -15.271 7.158 -21.075 1.00 80.31 124 VAL A CA 1
ATOM 870 C C . VAL A 1 124 ? -15.455 6.370 -22.376 1.00 80.31 124 VAL A C 1
ATOM 872 O O . VAL A 1 124 ? -16.526 5.815 -22.616 1.00 80.31 124 VAL A O 1
ATOM 875 N N . SER A 1 125 ? -14.407 6.287 -23.197 1.00 79.88 125 SER A N 1
ATOM 876 C CA . SER A 1 125 ? -14.373 5.504 -24.427 1.00 79.88 125 SER A CA 1
ATOM 877 C C . SER A 1 125 ? -13.069 4.715 -24.554 1.00 79.88 125 SER A C 1
ATOM 879 O O . SER A 1 125 ? -11.999 5.161 -24.138 1.00 79.88 125 SER A O 1
ATOM 881 N N . VAL A 1 126 ? -13.172 3.519 -25.132 1.00 84.69 126 VAL A N 1
ATOM 882 C CA . VAL A 1 126 ? -12.077 2.571 -25.364 1.00 84.69 126 VAL A CA 1
ATOM 883 C C . VAL A 1 126 ? -12.156 2.066 -26.807 1.00 84.69 126 VAL A C 1
ATOM 885 O O . VAL A 1 126 ? -13.237 1.730 -27.297 1.00 84.69 126 VAL A O 1
ATOM 888 N N . LYS A 1 127 ? -11.009 1.986 -27.491 1.00 89.12 127 LYS A N 1
ATOM 889 C CA . LYS A 1 127 ? -10.879 1.364 -28.816 1.00 89.12 127 LYS A CA 1
ATOM 890 C C . LYS A 1 127 ? -9.888 0.206 -28.740 1.00 89.12 127 LYS A C 1
ATOM 892 O O . LYS A 1 127 ? -8.719 0.413 -28.431 1.00 89.12 127 LYS A O 1
ATOM 897 N N . VAL A 1 128 ? -10.373 -1.008 -28.987 1.00 89.44 128 VAL A N 1
ATOM 898 C CA . VAL A 1 128 ? -9.587 -2.249 -28.954 1.00 89.44 128 VAL A CA 1
ATOM 899 C C . VAL A 1 128 ? -9.147 -2.608 -30.372 1.00 89.44 128 VAL A C 1
ATOM 901 O O . VAL A 1 128 ? -9.958 -2.604 -31.299 1.00 89.44 128 VAL A O 1
ATOM 904 N N . VAL A 1 129 ? -7.867 -2.934 -30.548 1.00 90.19 129 VAL A N 1
ATOM 905 C CA . VAL A 1 129 ? -7.329 -3.400 -31.832 1.00 90.19 129 VAL A CA 1
ATOM 906 C C . VAL A 1 129 ? -7.359 -4.930 -31.863 1.00 90.19 129 VAL A C 1
ATOM 908 O O . VAL A 1 129 ? -6.802 -5.590 -30.987 1.00 90.19 129 VAL A O 1
ATOM 911 N N . MET A 1 130 ? -8.039 -5.500 -32.856 1.00 87.88 130 MET A N 1
ATOM 912 C CA . MET A 1 130 ? -8.155 -6.946 -33.054 1.00 87.88 130 MET A CA 1
ATOM 913 C C . MET A 1 130 ? -6.791 -7.530 -33.448 1.00 87.88 130 MET A C 1
ATOM 915 O O . MET A 1 130 ? -6.143 -7.043 -34.378 1.00 87.88 130 MET A O 1
ATOM 919 N N . GLY A 1 131 ? -6.346 -8.566 -32.735 1.00 79.62 131 GLY A N 1
ATOM 920 C CA . GLY A 1 131 ? -5.025 -9.169 -32.912 1.00 79.62 131 GLY A CA 1
ATOM 921 C C . GLY A 1 131 ? -3.856 -8.380 -32.313 1.00 79.62 131 GLY A C 1
ATOM 922 O O . GLY A 1 131 ? -2.715 -8.612 -32.716 1.00 79.62 131 GLY A O 1
ATOM 923 N N . ASP A 1 132 ? -4.115 -7.462 -31.379 1.00 71.00 132 ASP A N 1
ATOM 924 C CA . ASP A 1 132 ? -3.096 -6.769 -30.581 1.00 71.00 132 ASP A CA 1
ATOM 925 C C . ASP A 1 132 ? -3.394 -6.815 -29.078 1.00 71.00 132 ASP A C 1
ATOM 927 O O . ASP A 1 132 ? -4.512 -7.104 -28.644 1.00 71.00 132 ASP A O 1
ATOM 931 N N . VAL A 1 133 ? -2.361 -6.504 -28.289 1.00 70.38 133 VAL A N 1
ATOM 932 C CA . VAL A 1 133 ? -2.434 -6.302 -26.838 1.00 70.38 133 VAL A CA 1
ATOM 933 C C . VAL A 1 133 ? -1.934 -4.891 -26.538 1.00 70.38 133 VAL A C 1
ATOM 935 O O . VAL A 1 133 ? -0.753 -4.607 -26.728 1.00 70.38 133 VAL A O 1
ATOM 938 N N . VAL A 1 134 ? -2.824 -3.994 -26.108 1.00 62.91 134 VAL A N 1
ATOM 939 C CA . VAL A 1 134 ? -2.516 -2.562 -25.922 1.00 62.91 134 VAL A CA 1
ATOM 940 C C . VAL A 1 134 ? -2.767 -2.088 -24.491 1.00 62.91 134 VAL A C 1
ATOM 942 O O . VAL A 1 134 ? -3.728 -2.507 -23.854 1.00 62.91 134 VAL A O 1
ATOM 945 N N . SER A 1 135 ? -1.945 -1.162 -23.993 1.00 60.97 135 SER A N 1
ATOM 946 C CA . SER A 1 135 ? -2.222 -0.446 -22.740 1.00 60.97 135 SER A CA 1
ATOM 947 C C . SER A 1 135 ? -2.836 0.919 -23.044 1.00 60.97 135 SER A C 1
ATOM 949 O O . SER A 1 135 ? -2.255 1.718 -23.777 1.00 60.97 135 SER A O 1
ATOM 951 N N . ILE A 1 136 ? -4.009 1.190 -22.477 1.00 72.75 136 ILE A N 1
ATOM 952 C CA . ILE A 1 136 ? -4.774 2.424 -22.656 1.00 72.75 136 ILE A CA 1
ATOM 953 C C . ILE A 1 136 ? -4.667 3.237 -21.368 1.00 72.75 136 ILE A C 1
ATOM 955 O O . ILE A 1 136 ? -5.090 2.793 -20.301 1.00 72.75 136 ILE A O 1
ATOM 959 N N . ALA A 1 137 ? -4.087 4.433 -21.473 1.00 64.50 137 ALA A N 1
ATOM 960 C CA . ALA A 1 137 ? -3.886 5.319 -20.336 1.00 64.50 137 ALA A CA 1
ATOM 961 C C . ALA A 1 137 ? -5.214 5.804 -19.728 1.00 64.50 137 ALA A C 1
ATOM 963 O O . ALA A 1 137 ? -6.214 5.997 -20.423 1.00 64.50 137 ALA A O 1
ATOM 964 N N . ALA A 1 138 ? -5.189 6.038 -18.418 1.00 61.72 138 ALA A N 1
ATOM 965 C CA . ALA A 1 138 ? -6.305 6.577 -17.656 1.00 61.72 138 ALA A CA 1
ATOM 966 C C . ALA A 1 138 ? -6.644 8.023 -18.098 1.00 61.72 138 ALA A C 1
ATOM 968 O O . ALA A 1 138 ? -5.782 8.710 -18.658 1.00 61.72 138 ALA A O 1
ATOM 969 N N . PRO A 1 139 ? -7.874 8.523 -17.866 1.00 56.34 139 PRO A N 1
ATOM 970 C CA . PRO A 1 139 ? -8.281 9.829 -18.373 1.00 56.34 139 PRO A CA 1
ATOM 971 C C . PRO A 1 139 ? -7.455 10.957 -17.741 1.00 56.34 139 PRO A C 1
ATOM 973 O O . PRO A 1 139 ? -7.278 11.019 -16.522 1.00 56.34 139 PRO A O 1
ATOM 976 N N . LYS A 1 140 ? -6.977 11.894 -18.572 1.00 45.34 140 LYS A N 1
ATOM 977 C CA . LYS A 1 140 ? -6.357 13.137 -18.090 1.00 45.34 140 LYS A CA 1
ATOM 978 C C . LYS A 1 140 ? -7.416 13.923 -17.290 1.00 45.34 140 LYS A C 1
ATOM 980 O O . LYS A 1 140 ? -8.518 14.096 -17.814 1.00 45.34 140 LYS A O 1
ATOM 985 N N . PRO A 1 141 ? -7.124 14.408 -16.065 1.00 43.62 141 PRO A N 1
ATOM 986 C CA . PRO A 1 141 ? -8.104 15.127 -15.252 1.00 43.62 141 PRO A CA 1
ATOM 987 C C . PRO A 1 141 ? -8.739 16.297 -16.011 1.00 43.62 141 PRO A C 1
ATOM 989 O O . PRO A 1 141 ? -8.022 17.110 -16.597 1.00 43.62 141 PRO A O 1
ATOM 992 N N . ALA A 1 142 ? -10.072 16.370 -15.999 1.00 39.56 142 ALA A N 1
ATOM 993 C CA . ALA A 1 142 ? -10.828 17.333 -16.795 1.00 39.56 142 ALA A CA 1
ATOM 994 C C . ALA A 1 142 ? -10.482 18.786 -16.425 1.00 39.56 142 ALA A C 1
ATOM 996 O O . ALA A 1 142 ? -10.657 19.230 -15.286 1.00 39.56 142 ALA A O 1
ATOM 997 N N . GLU A 1 143 ? -9.986 19.531 -17.409 1.00 35.22 143 GLU A N 1
ATOM 998 C CA . GLU A 1 143 ? -9.491 20.892 -17.240 1.00 35.22 143 GLU A CA 1
ATOM 999 C C . GLU A 1 143 ? -10.633 21.904 -17.424 1.00 35.22 143 GLU A C 1
ATOM 1001 O O . GLU A 1 143 ? -10.964 22.285 -18.542 1.00 35.22 143 GLU A O 1
ATOM 1006 N N . GLY A 1 144 ? -11.242 22.331 -16.307 1.00 34.62 144 GLY A N 1
ATOM 1007 C CA . GLY A 1 144 ? -12.145 23.492 -16.263 1.00 34.62 144 GLY A CA 1
ATOM 1008 C C . GLY A 1 144 ? -13.556 23.245 -15.713 1.00 34.62 144 GLY A C 1
ATOM 1009 O O . GLY A 1 144 ? -14.511 23.226 -16.480 1.00 34.62 144 GLY A O 1
ATOM 1010 N N . ALA A 1 145 ? -13.708 23.147 -14.381 1.00 32.56 145 ALA A N 1
ATOM 1011 C CA . ALA A 1 145 ? -15.010 23.277 -13.696 1.00 32.56 145 ALA A CA 1
ATOM 1012 C C . ALA A 1 145 ? -14.901 23.576 -12.174 1.00 32.56 145 ALA A C 1
ATOM 1014 O O . ALA A 1 145 ? -15.542 22.912 -11.362 1.00 32.56 145 ALA A O 1
ATOM 1015 N N . ALA A 1 146 ? -14.085 24.552 -11.750 1.00 28.61 146 ALA A N 1
ATOM 1016 C CA . ALA A 1 146 ? -14.117 25.071 -10.370 1.00 28.61 146 ALA A CA 1
ATOM 1017 C C . ALA A 1 146 ? -13.554 26.508 -10.290 1.00 28.61 146 ALA A C 1
ATOM 1019 O O . ALA A 1 146 ? -12.489 26.759 -10.861 1.00 28.61 146 ALA A O 1
ATOM 1020 N N . PRO A 1 147 ? -14.213 27.454 -9.590 1.00 32.53 147 PRO A N 1
ATOM 1021 C CA . PRO A 1 147 ? -13.738 28.833 -9.488 1.00 32.53 147 PRO A CA 1
ATOM 1022 C C . PRO A 1 147 ? -12.575 28.985 -8.490 1.00 32.53 147 PRO A C 1
ATOM 1024 O O . PRO A 1 147 ? -12.501 28.283 -7.485 1.00 32.53 147 PRO A O 1
ATOM 1027 N N . GLY A 1 148 ? -11.701 29.967 -8.730 1.00 35.44 148 GLY A N 1
ATOM 1028 C CA . GLY A 1 148 ? -10.868 30.556 -7.673 1.00 35.44 148 GLY A CA 1
ATOM 1029 C C . GLY A 1 148 ? -9.682 29.732 -7.151 1.00 35.44 148 GLY A C 1
ATOM 1030 O O . GLY A 1 148 ? -9.348 29.848 -5.972 1.00 35.44 148 GLY A O 1
ATOM 1031 N N . ARG A 1 149 ? -8.987 28.938 -7.982 1.00 37.03 149 ARG A N 1
ATOM 1032 C CA . ARG A 1 149 ? -7.665 28.419 -7.575 1.00 37.03 149 ARG A CA 1
ATOM 1033 C C . ARG A 1 149 ? -6.633 29.547 -7.522 1.00 37.03 149 ARG A C 1
ATOM 1035 O O . ARG A 1 149 ? -6.279 30.119 -8.548 1.00 37.03 149 ARG A O 1
ATOM 1042 N N . ASN A 1 150 ? -6.110 29.805 -6.324 1.00 40.56 150 ASN A N 1
ATOM 1043 C CA . ASN A 1 150 ? -4.940 30.652 -6.112 1.00 40.56 150 ASN A CA 1
ATOM 1044 C C . ASN A 1 150 ? -3.727 30.034 -6.841 1.00 40.56 150 ASN A C 1
ATOM 1046 O O . ASN A 1 150 ? -3.274 28.946 -6.477 1.00 40.56 150 ASN A O 1
ATOM 1050 N N . GLN A 1 151 ? -3.252 30.697 -7.900 1.00 45.66 151 GLN A N 1
ATOM 1051 C CA . GLN A 1 151 ? -2.295 30.137 -8.867 1.00 45.66 151 GLN A CA 1
ATOM 1052 C C . GLN A 1 151 ? -0.912 29.855 -8.257 1.00 45.66 151 GLN A C 1
ATOM 1054 O O . GLN A 1 151 ? -0.209 28.960 -8.721 1.00 45.66 151 GLN A O 1
ATOM 1059 N N . SER A 1 152 ? -0.561 30.523 -7.154 1.00 47.44 152 SER A N 1
ATOM 1060 C CA . SER A 1 152 ? 0.757 30.487 -6.505 1.00 47.44 152 SER A CA 1
ATOM 1061 C C . SER A 1 152 ? 1.254 29.114 -6.025 1.00 47.44 152 SER A C 1
ATOM 1063 O O . SER A 1 152 ? 2.382 29.035 -5.557 1.00 47.44 152 SER A O 1
ATOM 1065 N N . LYS A 1 153 ? 0.450 28.040 -6.103 1.00 52.81 153 LYS A N 1
ATOM 1066 C CA . LYS A 1 153 ? 0.807 26.678 -5.644 1.00 52.81 153 LYS A CA 1
ATOM 1067 C C . LYS A 1 153 ? 1.125 25.666 -6.757 1.00 52.81 153 LYS A C 1
ATOM 1069 O O . LYS A 1 153 ? 1.237 24.475 -6.473 1.00 52.81 153 LYS A O 1
ATOM 1074 N N . VAL A 1 154 ? 1.281 26.101 -8.008 1.00 52.41 154 VAL A N 1
ATOM 1075 C CA . VAL A 1 154 ? 1.721 25.252 -9.133 1.00 52.41 154 VAL A CA 1
ATOM 1076 C C . VAL A 1 154 ? 2.727 26.030 -9.986 1.00 52.41 154 VAL A C 1
ATOM 1078 O O . VAL A 1 154 ? 2.585 27.241 -10.106 1.00 52.41 154 VAL A O 1
ATOM 1081 N N . HIS A 1 155 ? 3.733 25.372 -10.578 1.00 70.00 155 HIS A N 1
ATOM 1082 C CA . HIS A 1 155 ? 4.613 26.034 -11.554 1.00 70.00 155 HIS A CA 1
ATOM 1083 C C . HIS A 1 155 ? 3.830 26.498 -12.786 1.00 70.00 155 HIS A C 1
ATOM 1085 O O . HIS A 1 155 ? 3.062 25.722 -13.367 1.00 70.00 155 HIS A O 1
ATOM 1091 N N . ASP A 1 156 ? 4.093 27.725 -13.230 1.00 62.59 156 ASP A N 1
ATOM 1092 C CA . ASP A 1 156 ? 3.667 28.205 -14.540 1.00 62.59 156 ASP A CA 1
ATOM 1093 C C . ASP A 1 156 ? 4.307 27.299 -15.595 1.00 62.59 156 ASP A C 1
ATOM 1095 O O . ASP A 1 156 ? 5.523 27.107 -15.602 1.00 62.59 156 ASP A O 1
ATOM 1099 N N . LYS A 1 157 ? 3.479 26.704 -16.462 1.00 63.88 157 LYS A N 1
ATOM 1100 C CA . LYS A 1 157 ? 3.892 25.665 -17.424 1.00 63.88 157 LYS A CA 1
ATOM 1101 C C . LYS A 1 157 ? 4.449 24.376 -16.788 1.00 63.88 157 LYS A C 1
ATOM 1103 O O . LYS A 1 157 ? 5.342 23.750 -17.349 1.00 63.88 157 LYS A O 1
ATOM 1108 N N . ARG A 1 158 ? 3.888 23.898 -15.664 1.00 46.59 158 ARG A N 1
ATOM 1109 C CA . ARG A 1 158 ? 4.263 22.597 -15.048 1.00 46.59 158 ARG A CA 1
ATOM 1110 C C . ARG A 1 158 ? 4.342 21.412 -16.034 1.00 46.59 158 ARG A C 1
ATOM 1112 O O . ARG A 1 158 ? 5.131 20.505 -15.798 1.00 46.59 158 ARG A O 1
ATOM 1119 N N . PHE A 1 159 ? 3.537 21.398 -17.100 1.00 35.09 159 PHE A N 1
ATOM 1120 C CA . PHE A 1 159 ? 3.554 20.339 -18.122 1.00 35.09 159 PHE A CA 1
ATOM 1121 C C . PHE A 1 159 ? 4.742 20.416 -19.100 1.00 35.09 159 PHE A C 1
ATOM 1123 O O . PHE A 1 159 ? 5.051 19.408 -19.729 1.00 35.09 159 PHE A O 1
ATOM 1130 N N . ASP A 1 160 ? 5.426 21.561 -19.182 1.00 62.50 160 ASP A N 1
ATOM 1131 C CA . ASP A 1 160 ? 6.607 21.775 -20.032 1.00 62.50 160 ASP A CA 1
ATOM 1132 C C . ASP A 1 160 ? 7.919 21.483 -19.269 1.00 62.50 160 ASP A C 1
ATOM 1134 O O . ASP A 1 160 ? 9.009 21.533 -19.843 1.00 62.50 160 ASP A O 1
ATOM 1138 N N . LEU A 1 161 ? 7.839 21.197 -17.961 1.00 64.44 161 LEU A N 1
ATOM 1139 C CA . LEU A 1 161 ? 9.005 20.879 -17.136 1.00 64.44 161 LEU A CA 1
ATOM 1140 C C . LEU A 1 161 ? 9.538 19.468 -17.453 1.00 64.44 161 LEU A C 1
ATOM 1142 O O . LEU A 1 161 ? 8.742 18.542 -17.634 1.00 64.44 161 LEU A O 1
ATOM 1146 N N . PRO A 1 162 ? 10.871 19.258 -17.487 1.00 63.12 162 PRO A N 1
ATOM 1147 C CA . PRO A 1 162 ? 11.430 17.942 -17.779 1.00 63.12 162 PRO A CA 1
ATOM 1148 C C . PRO A 1 162 ? 11.008 16.894 -16.733 1.00 63.12 162 PRO A C 1
ATOM 1150 O O . PRO A 1 162 ? 11.007 17.202 -15.542 1.00 63.12 162 PRO A O 1
ATOM 1153 N N . PRO A 1 163 ? 10.710 15.645 -17.130 1.00 51.31 163 PRO A N 1
ATOM 1154 C CA . PRO A 1 163 ? 10.402 14.579 -16.181 1.00 51.31 163 PRO A CA 1
ATOM 1155 C C . PRO A 1 163 ? 11.625 14.192 -15.336 1.00 51.31 163 PRO A C 1
ATOM 1157 O O . PRO A 1 163 ? 12.770 14.510 -15.673 1.00 51.31 163 PRO A O 1
ATOM 1160 N N . ALA A 1 164 ? 11.375 13.445 -14.256 1.00 54.25 164 ALA A N 1
ATOM 1161 C CA . ALA A 1 164 ? 12.413 12.900 -13.388 1.00 54.25 164 ALA A CA 1
ATOM 1162 C C . ALA A 1 164 ? 13.491 12.148 -14.189 1.00 54.25 164 ALA A C 1
ATOM 1164 O O . ALA A 1 164 ? 13.202 11.246 -14.973 1.00 54.25 164 ALA A O 1
ATOM 1165 N N . SER A 1 165 ? 14.748 12.518 -13.959 1.00 61.91 165 SER A N 1
ATOM 1166 C CA . SER A 1 165 ? 15.922 11.976 -14.655 1.00 61.91 165 SER A CA 1
ATOM 1167 C C . SER A 1 165 ? 16.342 10.577 -14.202 1.00 61.91 165 SER A C 1
ATOM 1169 O O . SER A 1 165 ? 17.048 9.886 -14.932 1.00 61.91 165 SER A O 1
ATOM 1171 N N . GLY A 1 166 ? 15.989 10.197 -12.970 1.00 51.94 166 GLY A N 1
ATOM 1172 C CA . GLY A 1 166 ? 16.557 9.036 -12.281 1.00 51.94 166 GLY A CA 1
ATOM 1173 C C . GLY A 1 166 ? 18.010 9.212 -11.806 1.00 51.94 166 GLY A C 1
ATOM 1174 O O . GLY A 1 166 ? 18.550 8.281 -11.218 1.00 51.94 166 GLY A O 1
ATOM 1175 N N . PHE A 1 167 ? 18.643 10.376 -12.020 1.00 60.84 167 PHE A N 1
ATOM 1176 C CA . PHE A 1 167 ? 20.045 10.628 -11.652 1.00 60.84 167 PHE A CA 1
ATOM 1177 C C . PHE A 1 167 ? 20.288 10.566 -10.137 1.00 60.84 167 PHE A C 1
ATOM 1179 O O . PHE A 1 167 ? 21.294 10.016 -9.692 1.00 60.84 167 PHE A O 1
ATOM 1186 N N . ALA A 1 168 ? 19.368 11.120 -9.343 1.00 55.12 168 ALA A N 1
ATOM 1187 C CA . ALA A 1 168 ? 19.446 11.120 -7.889 1.00 55.12 168 ALA A CA 1
ATOM 1188 C C . ALA A 1 168 ? 18.060 11.237 -7.243 1.00 55.12 168 ALA A C 1
ATOM 1190 O O . ALA A 1 168 ? 17.109 11.724 -7.853 1.00 55.12 168 ALA A O 1
ATOM 1191 N N . ASP A 1 169 ? 17.984 10.832 -5.977 1.00 54.44 169 ASP A N 1
ATOM 1192 C CA . ASP A 1 169 ? 16.900 11.203 -5.068 1.00 54.44 169 ASP A CA 1
ATOM 1193 C C . ASP A 1 169 ? 17.026 12.692 -4.690 1.00 54.44 169 ASP A C 1
ATOM 1195 O O . ASP A 1 169 ? 18.140 13.174 -4.468 1.00 54.44 169 ASP A O 1
ATOM 1199 N N . ALA A 1 170 ? 15.915 13.429 -4.605 1.00 64.00 170 ALA A N 1
ATOM 1200 C CA . ALA A 1 170 ? 15.939 14.862 -4.299 1.00 64.00 170 ALA A CA 1
ATOM 1201 C C . ALA A 1 170 ? 16.438 15.185 -2.879 1.00 64.00 170 ALA A C 1
ATOM 1203 O O . ALA A 1 170 ? 16.981 16.263 -2.660 1.00 64.00 170 ALA A O 1
ATOM 1204 N N . ALA A 1 171 ? 16.329 14.267 -1.916 1.00 68.19 171 ALA A N 1
ATOM 1205 C CA . ALA A 1 171 ? 16.927 14.442 -0.592 1.00 68.19 171 ALA A CA 1
ATOM 1206 C C . ALA A 1 171 ? 18.446 14.167 -0.578 1.00 68.19 171 ALA A C 1
ATOM 1208 O O . ALA A 1 171 ? 19.125 14.504 0.395 1.00 68.19 171 ALA A O 1
ATOM 1209 N N . ASN A 1 172 ? 19.016 13.580 -1.640 1.00 71.56 172 ASN A N 1
ATOM 1210 C CA . ASN A 1 172 ? 20.445 13.273 -1.711 1.00 71.56 172 ASN A CA 1
ATOM 1211 C C . ASN A 1 172 ? 21.279 14.514 -2.069 1.00 71.56 172 ASN A C 1
ATOM 1213 O O . ASN A 1 172 ? 21.738 14.689 -3.199 1.00 71.56 172 ASN A O 1
ATOM 1217 N N . VAL A 1 173 ? 21.537 15.348 -1.060 1.00 79.94 173 VAL A N 1
ATOM 1218 C CA . VAL A 1 173 ? 22.398 16.537 -1.157 1.00 79.94 173 VAL A CA 1
ATOM 1219 C C . VAL A 1 173 ? 23.784 16.216 -1.739 1.00 79.94 173 VAL A C 1
ATOM 1221 O O . VAL A 1 173 ? 24.332 17.022 -2.488 1.00 79.94 173 VAL A O 1
ATOM 1224 N N . ASN A 1 174 ? 24.345 15.034 -1.467 1.00 81.31 174 ASN A N 1
ATOM 1225 C CA . ASN A 1 174 ? 25.678 14.660 -1.951 1.00 81.31 174 ASN A CA 1
ATOM 1226 C C . ASN A 1 174 ? 25.729 14.417 -3.469 1.00 81.31 174 ASN A C 1
ATOM 1228 O O . ASN A 1 174 ? 26.796 14.568 -4.064 1.00 81.31 174 ASN A O 1
ATOM 1232 N N . ALA A 1 175 ? 24.594 14.102 -4.105 1.00 79.06 175 ALA A N 1
ATOM 1233 C CA . ALA A 1 175 ? 24.512 13.927 -5.555 1.00 79.06 175 ALA A CA 1
ATOM 1234 C C . ALA A 1 175 ? 24.581 15.246 -6.345 1.00 79.06 175 ALA A C 1
ATOM 1236 O O . ALA A 1 175 ? 24.816 15.213 -7.552 1.00 79.06 175 ALA A O 1
ATOM 1237 N N . VAL A 1 176 ? 24.431 16.404 -5.687 1.00 89.31 176 VAL A N 1
ATOM 1238 C CA . VAL A 1 176 ? 24.664 17.708 -6.323 1.00 89.31 176 VAL A CA 1
ATOM 1239 C C . VAL A 1 176 ? 26.131 17.762 -6.793 1.00 89.31 176 VAL A C 1
ATOM 1241 O O . VAL A 1 176 ? 27.029 17.642 -5.947 1.00 89.31 176 VAL A O 1
ATOM 1244 N N . PRO A 1 177 ? 26.406 17.934 -8.107 1.00 84.00 177 PRO A N 1
ATOM 1245 C CA . PRO A 1 177 ? 27.760 17.804 -8.655 1.00 84.00 177 PRO A CA 1
ATOM 1246 C C . PRO A 1 177 ? 28.754 18.836 -8.118 1.00 84.00 177 PRO A C 1
ATOM 1248 O O . PRO A 1 177 ? 29.929 18.530 -7.944 1.00 84.00 177 PRO A O 1
ATOM 1251 N N . SER A 1 178 ? 28.283 20.053 -7.833 1.00 86.94 178 SER A N 1
ATOM 1252 C CA . SER A 1 178 ? 29.090 21.081 -7.180 1.00 86.94 178 SER A CA 1
ATOM 1253 C C . SER A 1 178 ? 29.016 20.937 -5.665 1.00 86.94 178 SER A C 1
ATOM 1255 O O . SER A 1 178 ? 27.964 21.138 -5.059 1.00 86.94 178 SER A O 1
ATOM 1257 N N . GLU A 1 179 ? 30.160 20.670 -5.042 1.00 85.62 179 GLU A N 1
ATOM 1258 C CA . GLU A 1 179 ? 30.305 20.657 -3.587 1.00 85.62 179 GLU A CA 1
ATOM 1259 C C . GLU A 1 179 ? 29.934 22.007 -2.951 1.00 85.62 179 GLU A C 1
ATOM 1261 O O . GLU A 1 179 ? 29.210 22.043 -1.956 1.00 85.62 179 GLU A O 1
ATOM 1266 N N . ALA A 1 180 ? 30.315 23.123 -3.583 1.00 84.69 180 ALA A N 1
ATOM 1267 C CA . ALA A 1 180 ? 29.945 24.466 -3.136 1.00 84.69 180 ALA A CA 1
ATOM 1268 C C . ALA A 1 180 ? 28.420 24.709 -3.173 1.00 84.69 180 ALA A C 1
ATOM 1270 O O . ALA A 1 180 ? 27.888 25.456 -2.349 1.00 84.69 180 ALA A O 1
ATOM 1271 N N . ALA A 1 181 ? 27.698 24.049 -4.085 1.00 90.94 181 ALA A N 1
ATOM 1272 C CA . ALA A 1 181 ? 26.242 24.136 -4.177 1.00 90.94 181 ALA A CA 1
ATOM 1273 C C . ALA A 1 181 ? 25.501 23.289 -3.126 1.00 90.94 181 ALA A C 1
ATOM 1275 O O . ALA A 1 181 ? 24.355 23.610 -2.807 1.00 90.94 181 ALA A O 1
ATOM 1276 N N . ARG A 1 182 ? 26.123 22.246 -2.550 1.00 92.81 182 ARG A N 1
ATOM 1277 C CA . ARG A 1 182 ? 25.472 21.302 -1.612 1.00 92.81 182 ARG A CA 1
ATOM 1278 C C . ARG A 1 182 ? 24.801 22.002 -0.431 1.00 92.81 182 ARG A C 1
ATOM 1280 O O . ARG A 1 182 ? 23.646 21.721 -0.118 1.00 92.81 182 ARG A O 1
ATOM 1287 N N . LYS A 1 183 ? 25.482 22.980 0.178 1.00 91.62 183 LYS A N 1
ATOM 1288 C CA . LYS A 1 183 ? 24.937 23.767 1.299 1.00 91.62 183 LYS A CA 1
ATOM 1289 C C . LYS A 1 183 ? 23.703 24.584 0.897 1.00 91.62 183 LYS A C 1
ATOM 1291 O O . LYS A 1 183 ? 22.734 24.634 1.651 1.00 91.62 183 LYS A O 1
ATOM 1296 N N . ALA A 1 184 ? 23.716 25.187 -0.294 1.00 89.81 184 ALA A N 1
ATOM 1297 C CA . ALA A 1 184 ? 22.570 25.925 -0.822 1.00 89.81 184 ALA A CA 1
ATOM 1298 C C . ALA A 1 184 ? 21.406 24.989 -1.197 1.00 89.81 184 ALA A C 1
ATOM 1300 O O . ALA A 1 184 ? 20.248 25.358 -1.022 1.00 89.81 184 ALA A O 1
ATOM 1301 N N . TYR A 1 185 ? 21.700 23.773 -1.669 1.00 93.44 185 TYR A N 1
ATOM 1302 C CA . TYR A 1 185 ? 20.689 22.769 -2.000 1.00 93.44 185 TYR A CA 1
ATOM 1303 C C . TYR A 1 185 ? 19.964 22.244 -0.756 1.00 93.44 185 TYR A C 1
ATOM 1305 O O . TYR A 1 185 ? 18.736 22.206 -0.738 1.00 93.44 185 TYR A O 1
ATOM 1313 N N . ALA A 1 186 ? 20.695 21.949 0.324 1.00 87.62 186 ALA A N 1
ATOM 1314 C CA . ALA A 1 186 ? 20.092 21.599 1.612 1.00 87.62 186 ALA A CA 1
ATOM 1315 C C . ALA A 1 186 ? 19.134 22.700 2.112 1.00 87.62 186 ALA A C 1
ATOM 1317 O O . ALA A 1 186 ? 17.986 22.422 2.445 1.00 87.62 186 ALA A O 1
ATOM 1318 N N . GLN A 1 187 ? 19.561 23.968 2.055 1.00 89.81 187 GLN A N 1
ATOM 1319 C CA . GLN A 1 187 ? 18.719 25.117 2.415 1.00 89.81 187 GLN A CA 1
ATOM 1320 C C . GLN A 1 187 ? 17.516 25.320 1.476 1.00 89.81 187 GLN A C 1
ATOM 1322 O O . GLN A 1 187 ? 16.522 25.921 1.884 1.00 89.81 187 GLN A O 1
ATOM 1327 N N . TRP A 1 188 ? 17.582 24.848 0.229 1.00 94.25 188 TRP A N 1
ATOM 1328 C CA . TRP A 1 188 ? 16.482 24.900 -0.738 1.00 94.25 188 TRP A CA 1
ATOM 1329 C C . TRP A 1 188 ? 15.424 23.812 -0.494 1.00 94.25 188 TRP A C 1
ATOM 1331 O O . TRP A 1 188 ? 14.232 24.080 -0.655 1.00 94.25 188 TRP A O 1
ATOM 1341 N N . LEU A 1 189 ? 15.824 22.624 -0.025 1.00 82.88 189 LEU A N 1
ATOM 1342 C CA . LEU A 1 189 ? 14.906 21.522 0.309 1.00 82.88 189 LEU A CA 1
ATOM 1343 C C . LEU A 1 189 ? 13.921 21.860 1.444 1.00 82.88 189 LEU A C 1
ATOM 1345 O O . LEU A 1 189 ? 12.866 21.235 1.545 1.00 82.88 189 LEU A O 1
ATOM 1349 N N . GLU A 1 190 ? 14.214 22.882 2.246 1.00 86.75 190 GLU A N 1
ATOM 1350 C CA . GLU A 1 190 ? 13.331 23.424 3.290 1.00 86.75 190 GLU A CA 1
ATOM 1351 C C . GLU A 1 190 ? 12.291 24.437 2.768 1.00 86.75 190 GLU A C 1
ATOM 1353 O O . GLU A 1 190 ? 11.421 24.874 3.519 1.00 86.75 190 GLU A O 1
ATOM 1358 N N . LYS A 1 191 ? 12.401 24.899 1.516 1.00 89.12 191 LYS A N 1
ATOM 1359 C CA . LYS A 1 191 ? 11.591 26.016 0.998 1.00 89.12 191 LYS A CA 1
ATOM 1360 C C . LYS A 1 191 ? 10.234 25.532 0.464 1.00 89.12 191 LYS A C 1
ATOM 1362 O O . LYS A 1 191 ? 10.160 24.412 -0.046 1.00 89.12 191 LYS A O 1
ATOM 1367 N N . PRO A 1 192 ? 9.160 26.339 0.553 1.00 73.44 192 PRO A N 1
ATOM 1368 C CA . PRO A 1 192 ? 7.834 25.944 0.079 1.00 73.44 192 PRO A CA 1
ATOM 1369 C C . PRO A 1 192 ? 7.790 25.772 -1.447 1.00 73.44 192 PRO A C 1
ATOM 1371 O O . PRO A 1 192 ? 8.445 26.501 -2.195 1.00 73.44 192 PRO A O 1
ATOM 1374 N N . VAL A 1 193 ? 6.985 24.808 -1.898 1.00 75.50 193 VAL A N 1
ATOM 1375 C CA . VAL A 1 193 ? 6.644 24.608 -3.315 1.00 75.50 193 VAL A CA 1
ATOM 1376 C C . VAL A 1 193 ? 5.639 25.677 -3.783 1.00 75.50 193 VAL A C 1
ATOM 1378 O O . VAL A 1 193 ? 4.763 26.041 -2.993 1.00 75.50 193 VAL A O 1
ATOM 1381 N N . PRO A 1 194 ? 5.707 26.159 -5.040 1.00 87.50 194 PRO A N 1
ATOM 1382 C CA . PRO A 1 194 ? 6.586 25.715 -6.123 1.00 87.50 194 PRO A CA 1
ATOM 1383 C C . PRO A 1 194 ? 8.004 26.275 -5.973 1.00 87.50 194 PRO A C 1
ATOM 1385 O O . PRO A 1 194 ? 8.184 27.446 -5.634 1.00 87.50 194 PRO A O 1
ATOM 1388 N N . ARG A 1 195 ? 9.016 25.439 -6.220 1.00 91.38 195 ARG A N 1
ATOM 1389 C CA . ARG A 1 195 ? 10.439 25.778 -6.044 1.00 91.38 195 ARG A CA 1
ATOM 1390 C C . ARG A 1 195 ? 11.328 25.163 -7.119 1.00 91.38 195 ARG A C 1
ATOM 1392 O O . ARG A 1 195 ? 11.018 24.105 -7.652 1.00 91.38 195 ARG A O 1
ATOM 1399 N N . ALA A 1 196 ? 12.459 25.799 -7.411 1.00 94.69 196 ALA A N 1
ATOM 1400 C CA . ALA A 1 196 ? 13.415 25.338 -8.419 1.00 94.69 196 ALA A CA 1
ATOM 1401 C C . ALA A 1 196 ? 14.865 25.643 -8.036 1.00 94.69 196 ALA A C 1
ATOM 1403 O O . ALA A 1 196 ? 15.121 26.652 -7.375 1.00 94.69 196 ALA A O 1
ATOM 1404 N N . PHE A 1 197 ? 15.791 24.789 -8.477 1.00 97.31 197 PHE A N 1
ATOM 1405 C CA . PHE A 1 197 ? 17.226 24.870 -8.217 1.00 97.31 197 PHE A CA 1
ATOM 1406 C C . PHE A 1 197 ? 18.029 24.633 -9.502 1.00 97.31 197 PHE A C 1
ATOM 1408 O O . PHE A 1 197 ? 17.896 23.599 -10.160 1.00 97.31 197 PHE A O 1
ATOM 1415 N N . VAL A 1 198 ? 18.876 25.599 -9.843 1.00 96.81 198 VAL A N 1
ATOM 1416 C CA . VAL A 1 198 ? 19.667 25.690 -11.074 1.00 96.81 198 VAL A CA 1
ATOM 1417 C C . VAL A 1 198 ? 21.149 25.742 -10.705 1.00 96.81 198 VAL A C 1
ATOM 1419 O O . VAL A 1 198 ? 21.540 26.439 -9.766 1.00 96.81 198 VAL A O 1
ATOM 1422 N N . LEU A 1 199 ? 21.970 25.010 -11.456 1.00 95.19 199 LEU A N 1
ATOM 1423 C CA . LEU A 1 199 ? 23.429 25.020 -11.359 1.00 95.19 199 LEU A CA 1
ATOM 1424 C C . LEU A 1 199 ? 24.028 25.680 -12.601 1.00 95.19 199 LEU A C 1
ATOM 1426 O O . LEU A 1 199 ? 23.570 25.421 -13.711 1.00 95.19 199 LEU A O 1
ATOM 1430 N N . SER A 1 200 ? 25.066 26.491 -12.429 1.00 94.19 200 SER A N 1
ATOM 1431 C CA . SER A 1 200 ? 25.921 26.969 -13.525 1.00 94.19 200 SER A CA 1
ATOM 1432 C C . SER A 1 200 ? 27.111 26.036 -13.770 1.00 94.19 200 SER A C 1
ATOM 1434 O O . SER A 1 200 ? 27.476 25.230 -12.910 1.00 94.19 200 SER A O 1
ATOM 1436 N N . SER A 1 201 ? 27.782 26.174 -14.918 1.00 87.00 201 SER A N 1
ATOM 1437 C CA . SER A 1 201 ? 28.943 25.337 -15.274 1.00 87.00 201 SER A CA 1
ATOM 1438 C C . SER A 1 201 ? 30.186 25.575 -14.406 1.00 87.00 201 SER A C 1
ATOM 1440 O O . SER A 1 201 ? 31.118 24.780 -14.444 1.00 87.00 201 SER A O 1
ATOM 1442 N N . ASP A 1 202 ? 30.218 26.663 -13.632 1.00 85.56 202 ASP A N 1
ATOM 1443 C CA . ASP A 1 202 ? 31.233 26.938 -12.604 1.00 85.56 202 ASP A CA 1
ATOM 1444 C C . ASP A 1 202 ? 30.804 26.486 -11.192 1.00 85.56 202 ASP A C 1
ATOM 1446 O O . ASP A 1 202 ? 31.476 26.780 -10.205 1.00 85.56 202 ASP A O 1
ATOM 1450 N N . GLY A 1 203 ? 29.687 25.760 -11.085 1.00 83.56 203 GLY A N 1
ATOM 1451 C CA . GLY A 1 203 ? 29.219 25.144 -9.849 1.00 83.56 203 GLY A CA 1
ATOM 1452 C C . GLY A 1 203 ? 28.504 26.082 -8.874 1.00 83.56 203 GLY A C 1
ATOM 1453 O O . GLY A 1 203 ? 28.227 25.666 -7.746 1.00 83.56 203 GLY A O 1
ATOM 1454 N N . ARG A 1 204 ? 28.178 27.321 -9.259 1.00 93.00 204 ARG A N 1
ATOM 1455 C CA . ARG A 1 204 ? 27.322 28.195 -8.440 1.00 93.00 204 ARG A CA 1
ATOM 1456 C C . ARG A 1 204 ? 25.858 27.741 -8.499 1.00 93.00 204 ARG A C 1
ATOM 1458 O O . ARG A 1 204 ? 25.420 27.087 -9.444 1.00 93.00 204 ARG A O 1
ATOM 1465 N N . ALA A 1 205 ? 25.114 28.070 -7.446 1.00 94.44 205 ALA A N 1
ATOM 1466 C CA . ALA A 1 205 ? 23.731 27.652 -7.243 1.00 94.44 205 ALA A CA 1
ATOM 1467 C C . ALA A 1 205 ? 22.771 28.844 -7.232 1.00 94.44 205 ALA A C 1
ATOM 1469 O O . ALA A 1 205 ? 23.021 29.853 -6.569 1.00 94.44 205 ALA A O 1
ATOM 1470 N N . TYR A 1 206 ? 21.641 28.681 -7.914 1.00 96.69 206 TYR A N 1
ATOM 1471 C CA . TYR A 1 206 ? 20.596 29.687 -8.062 1.00 96.69 206 TYR A CA 1
ATOM 1472 C C . TYR A 1 206 ? 19.236 29.037 -7.834 1.00 96.69 206 TYR A C 1
ATOM 1474 O O . TYR A 1 206 ? 18.968 27.957 -8.353 1.00 96.69 206 TYR A O 1
ATOM 1482 N N . TRP A 1 207 ? 18.365 29.669 -7.050 1.00 96.19 207 TRP A N 1
ATOM 1483 C CA . TRP A 1 207 ? 17.073 29.080 -6.712 1.00 96.19 207 TRP A CA 1
ATOM 1484 C C . TRP A 1 207 ? 15.964 30.112 -6.533 1.00 96.19 207 TRP A C 1
ATOM 1486 O O . TRP A 1 207 ? 16.205 31.311 -6.376 1.00 96.19 207 TRP A O 1
ATOM 1496 N N . SER A 1 208 ? 14.729 29.619 -6.574 1.00 95.12 208 SER A N 1
ATOM 1497 C CA . SER A 1 208 ? 13.513 30.365 -6.258 1.00 95.12 208 SER A CA 1
ATOM 1498 C C . SER A 1 208 ? 12.472 29.423 -5.641 1.00 95.12 208 SER A C 1
ATOM 1500 O O . SER A 1 208 ? 12.566 28.204 -5.806 1.00 95.12 208 SER A O 1
ATOM 1502 N N . SER A 1 209 ? 11.515 29.976 -4.899 1.00 91.75 209 SER A N 1
ATOM 1503 C CA . SER A 1 209 ? 10.492 29.251 -4.133 1.00 91.75 209 SER A CA 1
ATOM 1504 C C . SER A 1 209 ? 9.264 30.132 -3.891 1.00 91.75 209 SER A C 1
ATOM 1506 O O . SER A 1 209 ? 9.360 31.349 -4.051 1.00 91.75 209 SER A O 1
ATOM 1508 N N . ASP A 1 210 ? 8.156 29.536 -3.446 1.00 86.88 210 ASP A N 1
ATOM 1509 C CA . ASP A 1 210 ? 6.882 30.219 -3.141 1.00 86.88 210 ASP A CA 1
ATOM 1510 C C . ASP A 1 210 ? 6.294 31.017 -4.324 1.00 86.88 210 ASP A C 1
ATOM 1512 O O . ASP A 1 210 ? 5.654 32.057 -4.166 1.00 86.88 210 ASP A O 1
ATOM 1516 N N . THR A 1 211 ? 6.566 30.578 -5.556 1.00 83.38 211 THR A N 1
ATOM 1517 C CA . THR A 1 211 ? 6.117 31.287 -6.758 1.00 83.38 211 THR A CA 1
ATOM 1518 C C . THR A 1 211 ? 5.981 30.343 -7.944 1.00 83.38 211 THR A C 1
ATOM 1520 O O . THR A 1 211 ? 6.855 29.519 -8.203 1.00 83.38 211 THR A O 1
ATOM 1523 N N . SER A 1 212 ? 4.896 30.489 -8.701 1.00 73.69 212 SER A N 1
ATOM 1524 C CA . SER A 1 212 ? 4.635 29.724 -9.924 1.00 73.69 212 SER A CA 1
ATOM 1525 C C . SER A 1 212 ? 5.749 29.888 -10.970 1.00 73.69 212 SER A C 1
ATOM 1527 O O . SER A 1 212 ? 6.128 28.933 -11.640 1.00 73.69 212 SER A O 1
ATOM 1529 N N . ALA A 1 213 ? 6.382 31.060 -11.026 1.00 87.25 213 ALA A N 1
ATOM 1530 C CA . ALA A 1 213 ? 7.508 31.346 -11.909 1.00 87.25 213 ALA A CA 1
ATOM 1531 C C . ALA A 1 213 ? 8.876 30.857 -11.372 1.00 87.25 213 ALA A C 1
ATOM 1533 O O . ALA A 1 213 ? 9.911 31.369 -11.802 1.00 87.25 213 ALA A O 1
ATOM 1534 N N . ALA A 1 214 ? 8.934 29.922 -10.411 1.00 89.38 214 ALA A N 1
ATOM 1535 C CA . ALA A 1 214 ? 10.179 29.583 -9.709 1.00 89.38 214 ALA A CA 1
ATOM 1536 C C . ALA A 1 214 ? 11.286 29.045 -10.634 1.00 89.38 214 ALA A C 1
ATOM 1538 O O . ALA A 1 214 ? 12.434 29.473 -10.504 1.00 89.38 214 ALA A O 1
ATOM 1539 N N . VAL A 1 215 ? 10.959 28.162 -11.588 1.00 91.00 215 VAL A N 1
ATOM 1540 C CA . VAL A 1 215 ? 11.932 27.645 -12.576 1.00 91.00 215 VAL A CA 1
ATOM 1541 C C . VAL A 1 215 ? 12.506 28.777 -13.429 1.00 91.00 215 VAL A C 1
ATOM 1543 O O . VAL A 1 215 ? 13.726 28.888 -13.559 1.00 91.00 215 VAL A O 1
ATOM 1546 N N . GLN A 1 216 ? 11.646 29.664 -13.934 1.00 90.00 216 GLN A N 1
ATOM 1547 C CA . GLN A 1 216 ? 12.043 30.823 -14.733 1.00 90.00 216 GLN A CA 1
ATOM 1548 C C . GLN A 1 216 ? 12.951 31.763 -13.916 1.00 90.00 216 GLN A C 1
ATOM 1550 O O . GLN A 1 216 ? 14.105 31.979 -14.272 1.00 90.00 216 GLN A O 1
ATOM 1555 N N . ARG A 1 217 ? 12.499 32.197 -12.731 1.00 94.56 217 ARG A N 1
ATOM 1556 C CA . ARG A 1 217 ? 13.230 33.113 -11.830 1.00 94.56 217 ARG A CA 1
ATOM 1557 C C . ARG A 1 217 ? 14.565 32.567 -11.313 1.00 94.56 217 ARG A C 1
ATOM 1559 O O . ARG A 1 217 ? 15.461 33.358 -11.012 1.00 94.56 217 ARG A O 1
ATOM 1566 N N . ALA A 1 218 ? 14.701 31.250 -11.158 1.00 95.62 218 ALA A N 1
ATOM 1567 C CA . ALA A 1 218 ? 15.972 30.612 -10.811 1.00 95.62 218 ALA A CA 1
ATOM 1568 C C . ALA A 1 218 ? 16.933 30.575 -12.014 1.00 95.62 218 ALA A C 1
ATOM 1570 O O . ALA A 1 218 ? 18.130 30.812 -11.851 1.00 95.62 218 ALA A O 1
ATOM 1571 N N . THR A 1 219 ? 16.399 30.325 -13.213 1.00 93.62 219 THR A N 1
ATOM 1572 C CA . THR A 1 219 ? 17.162 30.246 -14.468 1.00 93.62 219 THR A CA 1
ATOM 1573 C C . THR A 1 219 ? 17.660 31.622 -14.908 1.00 93.62 219 THR A C 1
ATOM 1575 O O . THR A 1 219 ? 18.849 31.779 -15.169 1.00 93.62 219 THR A O 1
ATOM 1578 N N . ASP A 1 220 ? 16.802 32.644 -14.888 1.00 94.19 220 ASP A N 1
ATOM 1579 C CA . ASP A 1 220 ? 17.165 34.017 -15.263 1.00 94.19 220 ASP A CA 1
ATOM 1580 C C . ASP A 1 220 ? 18.252 34.583 -14.344 1.00 94.19 220 ASP A C 1
ATOM 1582 O O . ASP A 1 220 ? 19.281 35.059 -14.814 1.00 94.19 220 ASP A O 1
ATOM 1586 N N . ARG A 1 221 ? 18.097 34.419 -13.023 1.00 96.75 221 ARG A N 1
ATOM 1587 C CA . ARG A 1 221 ? 19.098 34.835 -12.025 1.00 96.75 221 ARG A CA 1
ATOM 1588 C C . ARG A 1 221 ? 20.444 34.121 -12.188 1.00 96.75 221 ARG A C 1
ATOM 1590 O O . ARG A 1 221 ? 21.471 34.673 -11.793 1.00 96.75 221 ARG A O 1
ATOM 1597 N N . CYS A 1 222 ? 20.441 32.904 -12.733 1.00 96.38 222 CYS A N 1
ATOM 1598 C CA . CYS A 1 222 ? 21.664 32.212 -13.121 1.00 96.38 222 CYS A CA 1
ATOM 1599 C C . CYS A 1 222 ? 22.267 32.866 -14.373 1.00 96.38 222 CYS A C 1
ATOM 1601 O O . CYS A 1 222 ? 23.409 33.316 -14.320 1.00 96.38 222 CYS A O 1
ATOM 1603 N N . ASN A 1 223 ? 21.486 33.014 -15.449 1.00 94.81 223 ASN A N 1
ATOM 1604 C CA . ASN A 1 223 ? 21.920 33.597 -16.726 1.00 94.81 223 ASN A CA 1
ATOM 1605 C C . ASN A 1 223 ? 22.431 35.049 -16.599 1.00 94.81 223 ASN A C 1
ATOM 1607 O O . ASN A 1 223 ? 23.371 35.431 -17.286 1.00 94.81 223 ASN A O 1
ATOM 1611 N N . GLU A 1 224 ? 21.863 35.850 -15.689 1.00 95.81 224 GLU A N 1
ATOM 1612 C CA . GLU A 1 224 ? 22.343 37.198 -15.333 1.00 95.81 224 GLU A CA 1
ATOM 1613 C C . GLU A 1 224 ? 23.797 37.221 -14.813 1.00 95.81 224 GLU A C 1
ATOM 1615 O O . GLU A 1 224 ? 24.438 38.271 -14.808 1.00 95.81 224 GLU A O 1
ATOM 1620 N N . ARG A 1 225 ? 24.278 36.110 -14.234 1.00 93.56 225 ARG A N 1
ATOM 1621 C CA . ARG A 1 225 ? 25.418 36.097 -13.291 1.00 93.56 225 ARG A CA 1
ATOM 1622 C C . ARG A 1 225 ? 26.441 34.997 -13.568 1.00 93.56 225 ARG A C 1
ATOM 1624 O O . ARG A 1 225 ? 27.509 35.006 -12.947 1.00 93.56 225 ARG A O 1
ATOM 1631 N N . ALA A 1 226 ? 26.117 34.037 -14.425 1.00 94.00 226 ALA A N 1
ATOM 1632 C CA . ALA A 1 226 ? 26.892 32.840 -14.708 1.00 94.00 226 ALA A CA 1
ATOM 1633 C C . ALA A 1 226 ? 26.559 32.270 -16.096 1.00 94.00 226 ALA A C 1
ATOM 1635 O O . ALA A 1 226 ? 25.556 32.623 -16.710 1.00 94.00 226 ALA A O 1
ATOM 1636 N N . SER A 1 227 ? 27.397 31.343 -16.558 1.00 90.44 227 SER A N 1
ATOM 1637 C CA . SER A 1 227 ? 27.222 30.626 -17.825 1.00 90.44 227 SER A CA 1
ATOM 1638 C C . SER A 1 227 ? 26.888 29.151 -17.586 1.00 90.44 227 SER A C 1
ATOM 1640 O O . SER A 1 227 ? 27.121 28.614 -16.501 1.00 90.44 227 SER A O 1
ATOM 1642 N N . GLY A 1 228 ? 26.359 28.479 -18.614 1.00 88.00 228 GLY A N 1
ATOM 1643 C CA . GLY A 1 228 ? 26.082 27.038 -18.563 1.00 88.00 228 GLY A CA 1
ATOM 1644 C C . GLY A 1 228 ? 25.003 26.653 -17.547 1.00 88.00 228 GLY A C 1
ATOM 1645 O O . GLY A 1 228 ? 25.106 25.609 -16.913 1.00 88.00 228 GLY A O 1
ATOM 1646 N N . CYS A 1 229 ? 24.006 27.518 -17.363 1.00 93.62 229 CYS A N 1
ATOM 1647 C CA . CYS A 1 229 ? 22.914 27.331 -16.417 1.00 93.62 229 CYS A CA 1
ATOM 1648 C C . CYS A 1 229 ? 21.993 26.173 -16.825 1.00 93.62 229 CYS A C 1
ATOM 1650 O O . CYS A 1 229 ? 21.411 26.176 -17.910 1.00 93.62 229 CYS A O 1
ATOM 1652 N N . GLN A 1 230 ? 21.848 25.190 -15.940 1.00 92.69 230 GLN A N 1
ATOM 1653 C CA . GLN A 1 230 ? 21.035 23.993 -16.133 1.00 92.69 230 GLN A CA 1
ATOM 1654 C C . GLN A 1 230 ? 20.173 23.730 -14.893 1.00 92.69 230 GLN A C 1
ATOM 1656 O O . GLN A 1 230 ? 20.645 23.792 -13.755 1.00 92.69 230 GLN A O 1
ATOM 1661 N N . LEU A 1 231 ? 18.891 23.427 -15.112 1.00 92.75 231 LEU A N 1
ATOM 1662 C CA . LEU A 1 231 ? 17.973 23.025 -14.048 1.00 92.75 231 LEU A CA 1
ATOM 1663 C C . LEU A 1 231 ? 18.454 21.694 -13.449 1.00 92.75 231 LEU A C 1
ATOM 1665 O O . LEU A 1 231 ? 18.632 20.715 -14.170 1.00 92.75 231 LEU A O 1
ATOM 1669 N N . TYR A 1 232 ? 18.673 21.661 -12.135 1.00 91.69 232 TYR A N 1
ATOM 1670 C CA . TYR A 1 232 ? 19.051 20.449 -11.407 1.00 91.69 232 TYR A CA 1
ATOM 1671 C C . TYR A 1 232 ? 17.818 19.756 -10.831 1.00 91.69 232 TYR A C 1
ATOM 1673 O O . TYR A 1 232 ? 17.632 18.553 -11.026 1.00 91.69 232 TYR A O 1
ATOM 1681 N N . ALA A 1 233 ? 16.948 20.524 -10.170 1.00 88.12 233 ALA A N 1
ATOM 1682 C CA . ALA A 1 233 ? 15.711 20.020 -9.590 1.00 88.12 233 ALA A CA 1
ATOM 1683 C C . ALA A 1 233 ? 14.612 21.092 -9.526 1.00 88.12 233 ALA A C 1
ATOM 1685 O O . ALA A 1 233 ? 14.897 22.290 -9.460 1.00 88.12 233 ALA A O 1
ATOM 1686 N N . TYR A 1 234 ? 13.358 20.653 -9.474 1.00 86.69 234 TYR A N 1
ATOM 1687 C CA . TYR A 1 234 ? 12.210 21.463 -9.065 1.00 86.69 234 TYR A CA 1
ATOM 1688 C C . TYR A 1 234 ? 11.338 20.649 -8.105 1.00 86.69 234 TYR A C 1
ATOM 1690 O O . TYR A 1 234 ? 11.268 19.436 -8.238 1.00 86.69 234 TYR A O 1
ATOM 1698 N N . ASP A 1 235 ? 10.709 21.296 -7.124 1.00 84.19 235 ASP A N 1
ATOM 1699 C CA . ASP A 1 235 ? 9.914 20.660 -6.060 1.00 84.19 235 ASP A CA 1
ATOM 1700 C C . ASP A 1 235 ? 10.625 19.461 -5.388 1.00 84.19 235 ASP A C 1
ATOM 1702 O O . ASP A 1 235 ? 11.500 19.671 -4.542 1.00 84.19 235 ASP A O 1
ATOM 1706 N N . ASP A 1 236 ? 10.261 18.233 -5.754 1.00 72.88 236 ASP A N 1
ATOM 1707 C CA . ASP A 1 236 ? 10.818 16.938 -5.336 1.00 72.88 236 ASP A CA 1
ATOM 1708 C C . ASP A 1 236 ? 11.428 16.123 -6.506 1.00 72.88 236 ASP A C 1
ATOM 1710 O O . ASP A 1 236 ? 11.828 14.972 -6.340 1.00 72.88 236 ASP A O 1
ATOM 1714 N N . VAL A 1 237 ? 11.543 16.725 -7.693 1.00 66.31 237 VAL A N 1
ATOM 1715 C CA . VAL A 1 237 ? 11.976 16.097 -8.949 1.00 66.31 237 VAL A CA 1
ATOM 1716 C C . VAL A 1 237 ? 13.392 16.537 -9.331 1.00 66.31 237 VAL A C 1
ATOM 1718 O O . VAL A 1 237 ? 13.623 17.697 -9.671 1.00 66.31 237 VAL A O 1
ATOM 1721 N N . VAL A 1 238 ? 14.345 15.598 -9.363 1.00 78.44 238 VAL A N 1
ATOM 1722 C CA . VAL A 1 238 ? 15.681 15.813 -9.956 1.00 78.44 238 VAL A CA 1
ATOM 1723 C C . VAL A 1 238 ? 15.621 15.561 -11.464 1.00 78.44 238 VAL A C 1
ATOM 1725 O O . VAL A 1 238 ? 15.323 14.450 -11.908 1.00 78.44 238 VAL A O 1
ATOM 1728 N N . VAL A 1 239 ? 15.956 16.571 -12.266 1.00 75.88 239 VAL A N 1
ATOM 1729 C CA . VAL A 1 239 ? 15.961 16.512 -13.744 1.00 75.88 239 VAL A CA 1
ATOM 1730 C C . VAL A 1 239 ? 17.366 16.461 -14.349 1.00 75.88 239 VAL A C 1
ATOM 1732 O O . VAL A 1 239 ? 17.507 16.306 -15.564 1.00 75.88 239 VAL A O 1
ATOM 1735 N N . TRP A 1 240 ? 18.399 16.586 -13.513 1.00 83.56 240 TRP A N 1
ATOM 1736 C CA . TRP A 1 240 ? 19.797 16.594 -13.932 1.00 83.56 240 TRP A CA 1
ATOM 1737 C C . TRP A 1 240 ? 20.175 15.357 -14.750 1.00 83.56 240 TRP A C 1
ATOM 1739 O O . TRP A 1 240 ? 19.842 14.232 -14.390 1.00 83.56 240 TRP A O 1
ATOM 1749 N N . LYS A 1 241 ? 20.924 15.549 -15.836 1.00 73.75 241 LYS A N 1
ATOM 1750 C CA . LYS A 1 241 ? 21.470 14.454 -16.645 1.00 73.75 241 LYS A CA 1
ATOM 1751 C C . LYS A 1 241 ? 22.985 14.525 -16.596 1.00 73.75 241 LYS A C 1
ATOM 1753 O O . LYS A 1 241 ? 23.553 15.586 -16.850 1.00 73.75 241 LYS A O 1
ATOM 1758 N N . ALA A 1 242 ? 23.626 13.392 -16.311 1.00 56.19 242 ALA A N 1
ATOM 1759 C CA . ALA A 1 242 ? 25.079 13.236 -16.326 1.00 56.19 242 ALA A CA 1
ATOM 1760 C C . ALA A 1 242 ? 25.627 13.317 -17.764 1.00 56.19 242 ALA A C 1
ATOM 1762 O O . ALA A 1 242 ? 26.035 12.326 -18.361 1.00 56.19 242 ALA A O 1
ATOM 1763 N N . SER A 1 243 ? 25.592 14.522 -18.328 1.00 49.41 243 SER A N 1
ATOM 1764 C CA . SER A 1 243 ? 26.275 14.866 -19.571 1.00 49.41 243 SER A CA 1
ATOM 1765 C C . SER A 1 243 ? 27.776 14.778 -19.307 1.00 49.41 243 SER A C 1
ATOM 1767 O O . SER A 1 243 ? 28.225 15.310 -18.293 1.00 49.41 243 SER A O 1
ATOM 1769 N N . ASN A 1 244 ? 28.508 14.075 -20.178 1.00 33.25 244 ASN A N 1
ATOM 1770 C CA . ASN A 1 244 ? 29.905 13.661 -19.992 1.00 33.25 244 ASN A CA 1
ATOM 1771 C C . ASN A 1 244 ? 30.752 14.654 -19.183 1.00 33.25 244 ASN A C 1
ATOM 1773 O O . ASN A 1 244 ? 30.877 15.820 -19.560 1.00 33.25 244 ASN A O 1
ATOM 1777 N N . VAL A 1 245 ? 31.367 14.158 -18.104 1.00 35.59 245 VAL A N 1
ATOM 1778 C CA . VAL A 1 245 ? 32.290 14.929 -17.265 1.00 35.59 245 VAL A CA 1
ATOM 1779 C C . VAL A 1 245 ? 33.420 15.470 -18.138 1.00 35.59 245 VAL A C 1
ATOM 1781 O O . VAL A 1 245 ? 34.291 14.722 -18.575 1.00 35.59 245 VAL A O 1
ATOM 1784 N N . ILE A 1 246 ? 33.417 16.781 -18.372 1.00 33.88 246 ILE A N 1
ATOM 1785 C CA . ILE A 1 246 ? 34.617 17.487 -18.810 1.00 33.88 246 ILE A CA 1
ATOM 1786 C C . ILE A 1 246 ? 35.517 17.558 -17.580 1.00 33.88 246 ILE A C 1
ATOM 1788 O O . ILE A 1 246 ? 35.144 18.173 -16.579 1.00 33.88 246 ILE A O 1
ATOM 1792 N N . GLU A 1 247 ? 36.675 16.900 -17.640 1.00 31.23 247 GLU A N 1
ATOM 1793 C CA . GLU A 1 247 ? 37.645 16.933 -16.547 1.00 31.23 247 GLU A CA 1
ATOM 1794 C C . GLU A 1 247 ? 38.002 18.383 -16.176 1.00 31.23 247 GLU A C 1
ATOM 1796 O O . GLU A 1 247 ? 38.130 19.244 -17.060 1.00 31.23 247 GLU A O 1
ATOM 1801 N N . PRO A 1 248 ? 38.183 18.691 -14.878 1.00 33.38 248 PRO A N 1
ATOM 1802 C CA . PRO A 1 248 ? 38.602 20.020 -14.466 1.00 33.38 248 PRO A CA 1
ATOM 1803 C C . PRO A 1 248 ? 39.967 20.318 -15.089 1.00 33.38 248 PRO A C 1
ATOM 1805 O O . PRO A 1 248 ? 40.941 19.620 -14.810 1.00 33.38 248 PRO A O 1
ATOM 1808 N N . ARG A 1 249 ? 40.032 21.362 -15.933 1.00 35.34 249 ARG A N 1
ATOM 1809 C CA . ARG A 1 249 ? 41.255 21.788 -16.634 1.00 35.34 249 ARG A CA 1
ATOM 1810 C C . ARG A 1 249 ? 42.446 21.775 -15.676 1.00 35.34 249 ARG A C 1
ATOM 1812 O O . ARG A 1 249 ? 42.540 22.645 -14.806 1.00 35.34 249 ARG A O 1
ATOM 1819 N N . GLN A 1 250 ? 43.367 20.830 -15.871 1.00 37.19 250 GLN A N 1
ATOM 1820 C CA . GLN A 1 250 ? 44.641 20.845 -15.165 1.00 37.19 250 GLN A CA 1
ATOM 1821 C C . GLN A 1 250 ? 45.311 22.202 -15.411 1.00 37.19 250 GLN A C 1
ATOM 1823 O O . GLN A 1 250 ? 45.342 22.711 -16.537 1.00 37.19 250 GLN A O 1
ATOM 1828 N N . ARG A 1 251 ? 45.794 22.832 -14.336 1.00 34.41 251 ARG A N 1
ATOM 1829 C CA . ARG A 1 251 ? 46.497 24.115 -14.442 1.00 34.41 251 ARG A CA 1
ATOM 1830 C C . ARG A 1 251 ? 47.757 23.883 -15.272 1.00 34.41 251 ARG A C 1
ATOM 1832 O O . ARG A 1 251 ? 48.449 22.893 -15.055 1.00 34.41 251 ARG A O 1
ATOM 1839 N N . ARG A 1 252 ? 48.076 24.805 -16.184 1.00 34.97 252 ARG A N 1
ATOM 1840 C CA . ARG A 1 252 ? 49.367 24.792 -16.883 1.00 34.97 252 ARG A CA 1
ATOM 1841 C C . ARG A 1 252 ? 50.496 24.843 -15.850 1.00 34.97 252 ARG A C 1
ATOM 1843 O O . ARG A 1 252 ? 50.705 25.890 -15.244 1.00 34.97 252 ARG A O 1
ATOM 1850 N N . ALA A 1 253 ? 51.237 23.751 -15.709 1.00 32.78 253 ALA A N 1
ATOM 1851 C CA . ALA A 1 253 ? 52.655 23.837 -15.404 1.00 32.78 253 ALA A CA 1
ATOM 1852 C C . ALA A 1 253 ? 53.396 24.129 -16.720 1.00 32.78 253 ALA A C 1
ATOM 1854 O O . ALA A 1 253 ? 53.026 23.601 -17.771 1.00 32.78 253 ALA A O 1
ATOM 1855 N N . MET A 1 254 ? 54.402 25.000 -16.677 1.00 31.61 254 MET A N 1
ATOM 1856 C CA . MET A 1 254 ? 55.380 25.114 -17.763 1.00 31.61 254 MET A CA 1
ATOM 1857 C C . MET A 1 254 ? 56.416 23.985 -17.637 1.00 31.61 254 MET A C 1
ATOM 1859 O O . MET A 1 254 ? 56.580 23.448 -16.542 1.00 31.61 254 MET A O 1
ATOM 1863 N N . PRO A 1 255 ? 57.081 23.588 -18.735 1.00 34.81 255 PRO A N 1
ATOM 1864 C CA . PRO A 1 255 ? 58.017 22.472 -18.708 1.00 34.81 255 PRO A CA 1
ATOM 1865 C C . PRO A 1 255 ? 59.330 22.859 -18.021 1.00 34.81 255 PRO A C 1
ATOM 1867 O O . PRO A 1 255 ? 59.918 23.890 -18.349 1.00 34.81 255 PRO A O 1
ATOM 1870 N N . GLU A 1 256 ? 59.827 21.988 -17.146 1.00 34.72 256 GLU A N 1
ATOM 1871 C CA . GLU A 1 256 ? 61.260 21.927 -16.846 1.00 34.72 256 GLU A CA 1
ATOM 1872 C C . GLU A 1 256 ? 61.978 21.031 -17.866 1.00 34.72 256 GLU A C 1
ATOM 1874 O O . GLU A 1 256 ? 61.365 20.237 -18.584 1.00 34.72 256 GLU A O 1
ATOM 1879 N N . THR A 1 257 ? 63.287 21.229 -17.998 1.00 32.69 257 THR A N 1
ATOM 1880 C CA . THR A 1 257 ? 64.055 20.817 -19.175 1.00 32.69 257 THR A CA 1
ATOM 1881 C C . THR A 1 257 ? 64.952 19.606 -18.943 1.00 32.69 257 THR A C 1
ATOM 1883 O O . THR A 1 257 ? 65.753 19.613 -18.013 1.00 32.69 257 THR A O 1
ATOM 1886 N N . GLY A 1 258 ? 64.996 18.713 -19.936 1.00 30.56 258 GLY A N 1
ATOM 1887 C CA . GLY A 1 258 ? 66.275 18.190 -20.428 1.00 30.56 258 GLY A CA 1
ATOM 1888 C C . GLY A 1 258 ? 66.550 16.694 -20.254 1.00 30.56 258 GLY A C 1
ATOM 1889 O O . GLY A 1 258 ? 66.752 16.228 -19.143 1.00 30.56 258 GLY A O 1
ATOM 1890 N N . ASN A 1 259 ? 66.758 16.045 -21.408 1.00 32.78 259 ASN A N 1
ATOM 1891 C CA . ASN A 1 259 ? 67.697 14.937 -21.656 1.00 32.78 259 ASN A CA 1
ATOM 1892 C C . ASN A 1 259 ? 67.443 13.565 -20.981 1.00 32.78 259 ASN A C 1
ATOM 1894 O O . ASN A 1 259 ? 66.968 13.479 -19.860 1.00 32.78 259 ASN A O 1
ATOM 1898 N N . ALA A 1 260 ? 67.816 12.430 -21.587 1.00 30.75 260 ALA A N 1
ATOM 1899 C CA . ALA A 1 260 ? 68.146 12.107 -22.989 1.00 30.75 260 ALA A CA 1
ATOM 1900 C C . ALA A 1 260 ? 68.205 10.564 -23.157 1.00 30.75 260 ALA A C 1
ATOM 1902 O O . ALA A 1 260 ? 68.163 9.851 -22.159 1.00 30.75 260 ALA A O 1
ATOM 1903 N N . PHE A 1 261 ? 68.405 10.093 -24.401 1.00 31.59 261 PHE A N 1
ATOM 1904 C CA . PHE A 1 261 ? 68.657 8.689 -24.799 1.00 31.59 261 PHE A CA 1
ATOM 1905 C C . PHE A 1 261 ? 67.430 7.739 -24.663 1.00 31.59 261 PHE A C 1
ATOM 1907 O O . PHE A 1 261 ? 66.585 7.926 -23.797 1.00 31.59 261 PHE A O 1
ATOM 1914 N N . GLU A 1 262 ? 67.208 6.730 -25.520 1.00 32.56 262 GLU A N 1
ATOM 1915 C CA . GLU A 1 262 ? 67.942 6.308 -26.730 1.00 32.56 262 GLU A CA 1
ATOM 1916 C C . GLU A 1 262 ? 67.017 5.660 -27.792 1.00 32.56 262 GLU A C 1
ATOM 1918 O O . GLU A 1 262 ? 65.818 5.495 -27.574 1.00 32.56 262 GLU A O 1
ATOM 1923 N N . ASN A 1 263 ? 67.562 5.321 -28.969 1.00 32.16 263 ASN A N 1
ATOM 1924 C CA . ASN A 1 263 ? 66.809 4.804 -30.123 1.00 32.16 263 ASN A CA 1
ATOM 1925 C C . ASN A 1 263 ? 66.775 3.266 -30.193 1.00 32.16 263 ASN A C 1
ATOM 1927 O O . ASN A 1 263 ? 67.793 2.625 -29.951 1.00 32.16 263 ASN A O 1
ATOM 1931 N N . ALA A 1 264 ? 65.691 2.696 -30.736 1.00 33.88 264 ALA A N 1
ATOM 1932 C CA . ALA A 1 264 ? 65.756 1.509 -31.605 1.00 33.88 264 ALA A CA 1
ATOM 1933 C C . ALA A 1 264 ? 64.455 1.310 -32.412 1.00 33.88 264 ALA A C 1
ATOM 1935 O O . ALA A 1 264 ? 63.359 1.578 -31.925 1.00 33.88 264 ALA A O 1
ATOM 1936 N N . ALA A 1 265 ? 64.573 0.818 -33.650 1.00 31.86 265 ALA A N 1
ATOM 1937 C CA . ALA A 1 265 ? 63.441 0.485 -34.522 1.00 31.86 265 ALA A CA 1
ATOM 1938 C C . ALA A 1 265 ? 63.049 -1.004 -34.411 1.00 31.86 265 ALA A C 1
ATOM 1940 O O . ALA A 1 265 ? 63.890 -1.847 -34.109 1.00 31.86 265 ALA A O 1
ATOM 1941 N N . GLY A 1 266 ? 61.785 -1.345 -34.703 1.00 30.44 266 GLY A N 1
ATOM 1942 C CA . GLY A 1 266 ? 61.275 -2.710 -34.485 1.00 30.44 266 GLY A CA 1
ATOM 1943 C C . GLY A 1 266 ? 59.979 -3.081 -35.214 1.00 30.44 266 GLY A C 1
ATOM 1944 O O . GLY A 1 266 ? 59.145 -3.784 -34.651 1.00 30.44 266 GLY A O 1
ATOM 1945 N N . ALA A 1 267 ? 59.766 -2.617 -36.448 1.00 34.50 267 ALA A N 1
ATOM 1946 C CA . ALA A 1 267 ? 58.562 -2.967 -37.205 1.00 34.50 267 ALA A CA 1
ATOM 1947 C C . ALA A 1 267 ? 58.603 -4.418 -37.734 1.00 34.50 267 ALA A C 1
ATOM 1949 O O . ALA A 1 267 ? 59.390 -4.735 -38.626 1.00 34.50 267 ALA A O 1
ATOM 1950 N N . LYS A 1 268 ? 57.703 -5.283 -37.246 1.00 33.03 268 LYS A N 1
ATOM 1951 C CA . LYS A 1 268 ? 57.323 -6.545 -37.906 1.00 33.03 268 LYS A CA 1
ATOM 1952 C C . LYS A 1 268 ? 55.815 -6.774 -37.818 1.00 33.03 268 LYS A C 1
ATOM 1954 O O . LYS A 1 268 ? 55.256 -6.853 -36.730 1.00 33.03 268 LYS A O 1
ATOM 1959 N N . GLN A 1 269 ? 55.174 -6.924 -38.974 1.00 35.44 269 GLN A N 1
ATOM 1960 C CA . GLN A 1 269 ? 53.817 -7.462 -39.083 1.00 35.44 269 GLN A CA 1
ATOM 1961 C C . GLN A 1 269 ? 53.866 -8.990 -38.954 1.00 35.44 269 GLN A C 1
ATOM 1963 O O . GLN A 1 269 ? 54.713 -9.622 -39.585 1.00 35.44 269 GLN A O 1
ATOM 1968 N N . ALA A 1 270 ? 52.940 -9.591 -38.204 1.00 33.84 270 ALA A N 1
ATOM 1969 C CA . ALA A 1 270 ? 52.680 -11.027 -38.268 1.00 33.84 270 ALA A CA 1
ATOM 1970 C C . ALA A 1 270 ? 51.252 -11.369 -37.806 1.00 33.84 270 ALA A C 1
ATOM 1972 O O . ALA A 1 270 ? 50.838 -10.950 -36.734 1.00 33.84 270 ALA A O 1
ATOM 1973 N N . SER A 1 271 ? 50.569 -12.189 -38.611 1.00 34.03 271 SER A N 1
ATOM 1974 C CA . SER A 1 271 ? 49.395 -13.020 -38.293 1.00 34.03 271 SER A CA 1
ATOM 1975 C C . SER A 1 271 ? 48.171 -12.382 -37.608 1.00 34.03 271 SER A C 1
ATOM 1977 O O . SER A 1 271 ? 48.163 -12.086 -36.416 1.00 34.03 271 SER A O 1
ATOM 1979 N N . ALA A 1 272 ? 47.055 -12.333 -38.341 1.00 45.22 272 ALA A N 1
ATOM 1980 C CA . ALA A 1 272 ? 45.731 -12.182 -37.747 1.00 45.22 272 ALA A CA 1
ATOM 1981 C C . ALA A 1 272 ? 45.270 -13.519 -37.130 1.00 45.22 272 ALA A C 1
ATOM 1983 O O . ALA A 1 272 ? 44.710 -14.371 -37.820 1.00 45.22 272 ALA A O 1
ATOM 1984 N N . ALA A 1 273 ? 45.486 -13.697 -35.826 1.00 39.16 273 ALA A N 1
ATOM 1985 C CA . ALA A 1 273 ? 44.828 -14.745 -35.046 1.00 39.16 273 ALA A CA 1
ATOM 1986 C C . ALA A 1 273 ? 43.459 -14.245 -34.553 1.00 39.16 273 ALA A C 1
ATOM 1988 O O . ALA A 1 273 ? 43.339 -13.120 -34.068 1.00 39.16 273 ALA A O 1
ATOM 1989 N N . GLY A 1 274 ? 42.414 -15.066 -34.689 1.00 40.62 274 GLY A N 1
ATOM 1990 C CA . GLY A 1 274 ? 41.047 -14.664 -34.352 1.00 40.62 274 GLY A CA 1
ATOM 1991 C C . GLY A 1 274 ? 40.863 -14.392 -32.858 1.00 40.62 274 GLY A C 1
ATOM 19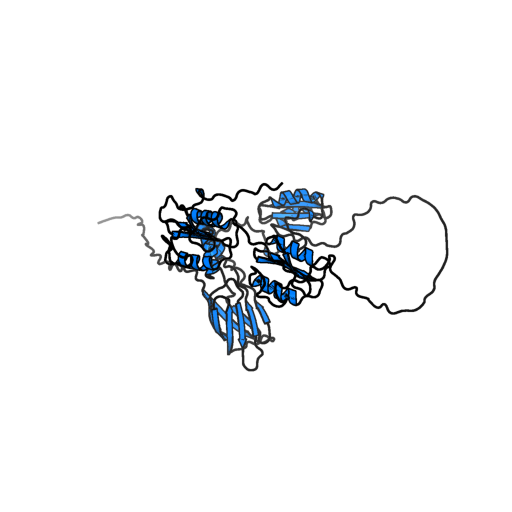92 O O . GLY A 1 274 ? 41.059 -15.287 -32.037 1.00 40.62 274 GLY A O 1
ATOM 1993 N N . ILE A 1 275 ? 40.431 -13.176 -32.507 1.00 42.62 275 ILE A N 1
ATOM 1994 C CA . ILE A 1 275 ? 40.047 -12.828 -31.134 1.00 42.62 275 ILE A CA 1
ATOM 1995 C C . ILE A 1 275 ? 38.749 -13.570 -30.798 1.00 42.62 275 ILE A C 1
ATOM 1997 O O . ILE A 1 275 ? 37.655 -13.113 -31.129 1.00 42.62 275 ILE A O 1
ATOM 2001 N N . GLN A 1 276 ? 38.861 -14.712 -30.119 1.00 43.16 276 GLN A N 1
ATOM 2002 C CA . GLN A 1 276 ? 37.720 -15.300 -29.426 1.00 43.16 276 GLN A CA 1
ATOM 2003 C C . GLN A 1 276 ? 37.349 -14.385 -28.258 1.00 43.16 276 GLN A C 1
ATOM 2005 O O . GLN A 1 276 ? 38.076 -14.286 -27.268 1.00 43.16 276 GLN A O 1
ATOM 2010 N N . THR A 1 277 ? 36.212 -13.705 -28.369 1.00 37.81 277 THR A N 1
ATOM 2011 C CA . THR A 1 277 ? 35.640 -12.891 -27.296 1.00 37.81 277 THR A CA 1
ATOM 2012 C C . THR A 1 277 ?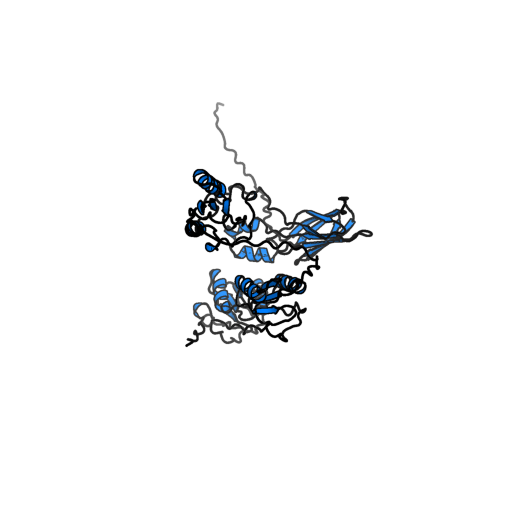 35.082 -13.794 -26.198 1.00 37.81 277 THR A C 1
ATOM 2014 O O . THR A 1 277 ? 33.886 -14.070 -26.134 1.00 37.81 277 THR A O 1
ATOM 2017 N N . VAL A 1 278 ? 35.967 -14.252 -25.306 1.00 42.88 278 VAL A N 1
ATOM 2018 C CA . VAL A 1 278 ? 35.587 -14.941 -24.067 1.00 42.88 278 VAL A CA 1
ATOM 2019 C C . VAL A 1 278 ? 34.838 -13.950 -23.176 1.00 42.88 278 VAL A C 1
ATOM 2021 O O . VAL A 1 278 ? 35.426 -13.203 -22.395 1.00 42.88 27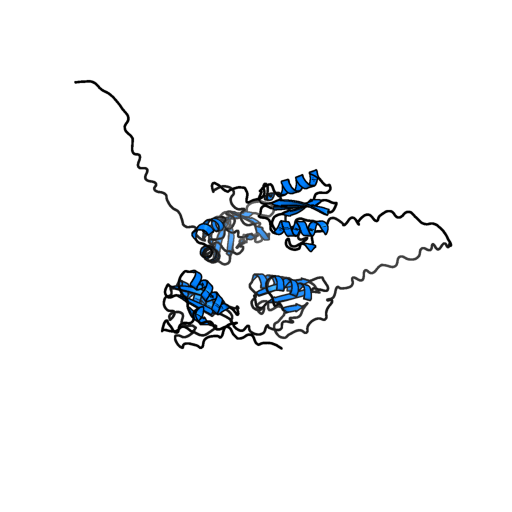8 VAL A O 1
ATOM 2024 N N . THR A 1 279 ? 33.515 -13.920 -23.316 1.00 47.84 279 THR A N 1
ATOM 2025 C CA . THR A 1 279 ? 32.621 -13.140 -22.465 1.00 47.84 279 THR A CA 1
ATOM 2026 C C . THR A 1 279 ? 32.595 -13.763 -21.074 1.00 47.84 279 THR A C 1
ATOM 2028 O O . THR A 1 279 ? 31.846 -14.701 -20.794 1.00 47.84 279 THR A O 1
ATOM 2031 N N . ALA A 1 280 ? 33.455 -13.250 -20.191 1.00 54.00 280 ALA A N 1
ATOM 2032 C CA . ALA A 1 280 ? 33.490 -13.648 -18.791 1.00 54.00 280 ALA A CA 1
ATOM 2033 C C . ALA A 1 280 ? 32.085 -13.498 -18.184 1.00 54.00 280 ALA A C 1
ATOM 2035 O O . ALA A 1 280 ? 31.523 -12.400 -18.150 1.00 54.00 280 ALA A O 1
ATOM 2036 N N . ARG A 1 281 ? 31.495 -14.614 -17.739 1.00 61.75 281 ARG A N 1
ATOM 2037 C CA . ARG A 1 281 ? 30.180 -14.594 -17.094 1.00 61.75 281 ARG A CA 1
ATOM 2038 C C . ARG A 1 281 ? 30.299 -13.829 -15.782 1.00 61.75 281 ARG A C 1
ATOM 2040 O O . ARG A 1 281 ? 31.106 -14.192 -14.933 1.00 61.75 281 ARG A O 1
ATOM 2047 N N . VAL A 1 282 ? 29.474 -12.799 -15.619 1.00 70.12 282 VAL A N 1
ATOM 2048 C CA . VAL A 1 282 ? 29.331 -12.092 -14.345 1.00 70.12 282 VAL A CA 1
ATOM 2049 C C . VAL A 1 282 ? 28.831 -13.096 -13.301 1.00 70.12 282 VAL A C 1
ATOM 2051 O O . VAL A 1 282 ? 27.830 -13.772 -13.526 1.00 70.12 282 VAL A O 1
ATOM 2054 N N . THR A 1 283 ? 29.526 -13.209 -12.175 1.00 83.25 283 THR A N 1
ATOM 2055 C CA . THR A 1 283 ? 29.112 -14.005 -11.009 1.00 83.25 283 THR A CA 1
ATOM 2056 C C . THR A 1 283 ? 28.743 -13.075 -9.859 1.00 83.25 283 THR A C 1
ATOM 2058 O O . THR A 1 283 ? 29.085 -11.893 -9.897 1.00 83.25 283 THR A O 1
ATOM 2061 N N . HIS A 1 284 ? 28.079 -13.589 -8.819 1.00 77.50 284 HIS A N 1
ATOM 2062 C CA . HIS A 1 284 ? 27.950 -12.847 -7.557 1.00 77.50 284 HIS A CA 1
ATOM 2063 C C . HIS A 1 284 ? 29.333 -12.546 -6.959 1.00 77.50 284 HIS A C 1
ATOM 2065 O O . HIS A 1 284 ? 30.285 -13.296 -7.195 1.00 77.50 284 HIS A O 1
ATOM 2071 N N . ARG A 1 285 ? 29.440 -11.450 -6.198 1.00 86.44 285 ARG A N 1
ATOM 2072 C CA . ARG A 1 285 ? 30.653 -11.098 -5.438 1.00 86.44 285 ARG A CA 1
ATOM 2073 C C . ARG A 1 285 ? 30.808 -11.982 -4.201 1.00 86.44 285 ARG A C 1
ATOM 2075 O O . ARG A 1 285 ? 31.886 -12.511 -3.952 1.00 86.44 285 ARG A O 1
ATOM 2082 N N . ASP A 1 286 ? 29.726 -12.109 -3.441 1.00 81.56 286 ASP A N 1
ATOM 2083 C CA . ASP A 1 286 ? 29.704 -12.802 -2.156 1.00 81.56 286 ASP A CA 1
ATOM 2084 C C . ASP A 1 286 ? 29.285 -14.277 -2.332 1.00 81.56 286 ASP A C 1
ATOM 2086 O O . ASP A 1 286 ? 28.579 -14.602 -3.296 1.00 81.56 286 ASP A O 1
ATOM 2090 N N . PRO A 1 287 ? 29.675 -15.188 -1.416 1.00 81.88 287 PRO A N 1
ATOM 2091 C CA . PRO A 1 287 ? 29.252 -16.586 -1.462 1.00 81.88 287 PRO A CA 1
ATOM 2092 C C . PRO A 1 287 ? 27.726 -16.740 -1.450 1.00 81.88 287 PRO A C 1
ATOM 2094 O O . PRO A 1 287 ? 27.028 -16.087 -0.673 1.00 81.88 287 PRO A O 1
ATOM 2097 N N . LEU A 1 288 ? 27.210 -17.648 -2.282 1.00 81.81 288 LEU A N 1
ATOM 2098 C CA . LEU A 1 288 ? 25.783 -17.967 -2.314 1.00 81.81 288 LEU A CA 1
ATOM 2099 C C . LEU A 1 288 ? 25.325 -18.580 -0.974 1.00 81.81 288 LEU A C 1
ATOM 2101 O O . LEU A 1 288 ? 25.954 -19.534 -0.507 1.00 81.81 288 LEU A O 1
ATOM 2105 N N . PRO A 1 289 ? 24.218 -18.102 -0.374 1.00 82.19 289 PRO A N 1
ATOM 2106 C CA . PRO A 1 289 ? 23.602 -18.760 0.772 1.00 82.19 289 PRO A CA 1
ATOM 2107 C C . PRO A 1 289 ? 23.157 -20.187 0.431 1.00 82.19 289 PRO A C 1
ATOM 2109 O O . PRO A 1 289 ? 22.751 -20.472 -0.698 1.00 82.19 289 PRO A O 1
ATOM 2112 N N . ALA A 1 290 ? 23.188 -21.076 1.424 1.00 76.12 290 ALA A N 1
ATOM 2113 C CA . ALA A 1 290 ? 22.708 -22.443 1.260 1.00 76.12 290 ALA A CA 1
ATOM 2114 C C . ALA A 1 290 ? 21.199 -22.468 0.913 1.00 76.12 290 ALA A C 1
ATOM 2116 O O . ALA A 1 290 ? 20.426 -21.738 1.544 1.00 76.12 290 ALA A O 1
ATOM 2117 N N . PRO A 1 291 ? 20.757 -23.308 -0.044 1.00 79.19 291 PRO A N 1
ATOM 2118 C CA . PRO A 1 291 ? 19.337 -23.511 -0.315 1.00 79.19 291 PRO A CA 1
ATOM 2119 C C . PRO A 1 291 ? 18.585 -24.025 0.918 1.00 79.19 291 PRO A C 1
ATOM 2121 O O . PRO A 1 291 ? 19.109 -24.845 1.675 1.00 79.19 291 PRO A O 1
ATOM 2124 N N . THR A 1 292 ? 17.342 -23.581 1.104 1.00 80.25 292 THR A N 1
ATOM 2125 C CA . THR A 1 292 ? 16.462 -24.037 2.189 1.00 80.25 292 THR A CA 1
ATOM 2126 C C . THR A 1 292 ? 15.274 -24.820 1.638 1.00 80.25 292 THR A C 1
ATOM 2128 O O . THR A 1 292 ? 14.779 -24.558 0.545 1.00 80.25 292 THR A O 1
ATOM 2131 N N . SER A 1 293 ? 14.753 -25.764 2.423 1.00 76.12 293 SER A N 1
ATOM 2132 C CA . SER A 1 293 ? 13.542 -26.534 2.101 1.00 76.12 293 SER A CA 1
ATOM 2133 C C . SER A 1 293 ? 12.236 -25.752 2.327 1.00 76.12 293 SER A C 1
ATOM 2135 O O . SER A 1 293 ? 11.184 -26.355 2.522 1.00 76.12 293 SER A O 1
ATOM 2137 N N . PHE A 1 294 ? 12.285 -24.413 2.338 1.00 73.81 294 PHE A N 1
ATOM 2138 C CA . PHE A 1 294 ? 11.135 -23.568 2.680 1.00 73.81 294 PHE A CA 1
ATOM 2139 C C . PHE A 1 294 ? 10.007 -23.641 1.639 1.00 73.81 294 PHE A C 1
ATOM 2141 O O . PHE A 1 294 ? 8.836 -23.678 2.008 1.00 73.81 294 PHE A O 1
ATOM 2148 N N . ALA A 1 295 ? 10.357 -23.644 0.350 1.00 83.81 295 ALA A N 1
ATOM 2149 C CA . ALA A 1 295 ? 9.420 -23.681 -0.770 1.00 83.81 295 ALA A CA 1
ATOM 2150 C C . ALA A 1 295 ? 10.122 -24.140 -2.058 1.00 83.81 295 ALA A C 1
ATOM 2152 O O . ALA A 1 295 ? 11.346 -24.052 -2.168 1.00 83.81 295 ALA A O 1
ATOM 2153 N N . ALA A 1 296 ? 9.345 -24.565 -3.057 1.00 77.81 296 ALA A N 1
ATOM 2154 C CA . ALA A 1 296 ? 9.833 -24.670 -4.430 1.00 77.81 296 ALA A CA 1
ATOM 2155 C C . ALA A 1 296 ? 10.031 -23.266 -5.038 1.00 77.81 296 ALA A C 1
ATOM 2157 O O . ALA A 1 296 ? 9.347 -22.315 -4.656 1.00 77.81 296 ALA A O 1
ATOM 2158 N N . LEU A 1 297 ? 10.956 -23.120 -5.995 1.00 85.12 297 LEU A N 1
ATOM 2159 C CA . LEU A 1 297 ? 11.252 -21.817 -6.607 1.00 85.12 297 LEU A CA 1
ATOM 2160 C C . LEU A 1 297 ? 10.049 -21.253 -7.381 1.00 85.12 297 LEU A C 1
ATOM 2162 O O . LEU A 1 297 ? 9.856 -20.042 -7.409 1.00 85.12 297 LEU A O 1
ATOM 2166 N N . ASP A 1 298 ? 9.241 -22.114 -7.990 1.00 83.50 298 ASP A N 1
ATOM 2167 C CA . ASP A 1 298 ? 8.032 -21.780 -8.741 1.00 83.50 298 ASP A CA 1
ATOM 2168 C C . ASP A 1 298 ? 6.767 -21.669 -7.869 1.00 83.50 298 ASP A C 1
ATOM 2170 O O . ASP A 1 298 ? 5.726 -21.232 -8.368 1.00 83.50 298 ASP A O 1
ATOM 2174 N N . ASP A 1 299 ? 6.837 -21.954 -6.560 1.00 86.25 299 ASP A N 1
ATOM 2175 C CA . ASP A 1 299 ? 5.721 -21.693 -5.646 1.00 86.25 299 ASP A CA 1
ATOM 2176 C C . ASP A 1 299 ? 5.616 -20.196 -5.305 1.00 86.25 299 ASP A C 1
ATOM 2178 O O . ASP A 1 299 ? 6.057 -19.693 -4.267 1.00 86.25 299 ASP A O 1
ATOM 2182 N N . ILE A 1 300 ? 4.949 -19.473 -6.203 1.00 87.06 300 ILE A N 1
ATOM 2183 C CA . ILE A 1 300 ? 4.626 -18.052 -6.045 1.00 87.06 300 ILE A CA 1
ATOM 2184 C C . ILE A 1 300 ? 3.623 -17.821 -4.895 1.00 87.06 300 ILE A C 1
ATOM 2186 O O . ILE A 1 300 ? 3.477 -16.688 -4.431 1.00 87.06 300 ILE A O 1
ATOM 2190 N N . LYS A 1 301 ? 2.919 -18.852 -4.396 1.00 83.81 301 LYS A N 1
ATOM 2191 C CA . LYS A 1 301 ? 1.993 -18.734 -3.253 1.00 83.81 301 LYS A CA 1
ATOM 2192 C C . LYS A 1 301 ? 2.743 -18.753 -1.922 1.00 83.81 301 LYS A C 1
ATOM 2194 O O . LYS A 1 301 ? 2.355 -18.003 -1.025 1.00 83.81 301 LYS A O 1
ATOM 2199 N N . ALA A 1 302 ? 3.850 -19.487 -1.825 1.00 82.88 302 ALA A N 1
ATOM 2200 C CA . ALA A 1 302 ? 4.667 -19.575 -0.615 1.00 82.88 302 ALA A CA 1
ATOM 2201 C C . ALA A 1 302 ? 5.272 -18.240 -0.135 1.00 82.88 302 ALA A C 1
ATOM 2203 O O . ALA A 1 302 ? 5.623 -18.147 1.040 1.00 82.88 302 ALA A O 1
ATOM 2204 N N . LEU A 1 303 ? 5.360 -17.196 -0.980 1.00 86.19 303 LEU A N 1
ATOM 2205 C CA . LEU A 1 303 ? 5.912 -15.887 -0.594 1.00 86.19 303 LEU A CA 1
ATOM 2206 C C . LEU A 1 303 ? 5.193 -15.283 0.644 1.00 86.19 303 LEU A C 1
ATOM 2208 O O . LEU A 1 303 ? 4.029 -14.861 0.532 1.00 86.19 303 LEU A O 1
ATOM 2212 N N . PRO A 1 304 ? 5.880 -15.172 1.803 1.00 76.19 304 PRO A N 1
ATOM 2213 C CA . PRO A 1 304 ? 5.314 -14.634 3.040 1.00 76.19 304 PRO A CA 1
ATOM 2214 C C . PRO A 1 304 ? 4.886 -13.174 2.915 1.00 76.19 304 PRO A C 1
ATOM 2216 O O . PRO A 1 304 ? 5.581 -12.371 2.295 1.00 76.19 304 PRO A O 1
ATOM 2219 N N . ASN A 1 305 ? 3.751 -12.825 3.533 1.00 71.62 305 ASN A N 1
ATOM 2220 C CA . ASN A 1 305 ? 3.219 -11.460 3.695 1.00 71.62 305 ASN A CA 1
ATOM 2221 C C . ASN A 1 305 ? 3.172 -10.590 2.414 1.00 71.62 305 ASN A C 1
ATOM 2223 O O . ASN A 1 305 ? 3.020 -9.374 2.489 1.00 71.62 305 ASN A O 1
ATOM 2227 N N . THR A 1 306 ? 3.276 -11.206 1.234 1.00 78.50 306 THR A N 1
ATOM 2228 C CA . THR A 1 306 ? 3.459 -10.519 -0.048 1.00 78.50 306 THR A CA 1
ATOM 2229 C C . THR A 1 306 ? 2.121 -10.387 -0.781 1.00 78.50 306 THR A C 1
ATOM 2231 O O . THR A 1 306 ? 1.449 -11.384 -1.057 1.00 78.50 306 THR A O 1
ATOM 2234 N N . GLY A 1 307 ? 1.717 -9.154 -1.098 1.00 75.81 307 GLY A N 1
ATOM 2235 C CA . GLY A 1 307 ? 0.530 -8.873 -1.917 1.00 75.81 307 GLY A CA 1
ATOM 2236 C C . GLY A 1 307 ? 0.760 -9.144 -3.410 1.00 75.81 307 GLY A C 1
ATOM 2237 O O . GLY A 1 307 ? 1.894 -9.345 -3.838 1.00 75.81 307 GLY A O 1
ATOM 2238 N N . GLU A 1 308 ? -0.301 -9.113 -4.222 1.00 82.62 308 GLU A N 1
ATOM 2239 C CA . GLU A 1 308 ? -0.238 -9.578 -5.621 1.00 82.62 308 GLU A CA 1
ATOM 2240 C C . GLU A 1 308 ? 0.803 -8.839 -6.478 1.00 82.62 308 GLU A C 1
ATOM 2242 O O . GLU A 1 308 ? 1.589 -9.489 -7.159 1.00 82.62 308 GLU A O 1
ATOM 2247 N N . LYS A 1 309 ? 0.940 -7.512 -6.325 1.00 81.69 309 LYS A N 1
ATOM 2248 C CA . LYS A 1 309 ? 2.006 -6.729 -6.987 1.00 81.69 309 LYS A CA 1
ATOM 2249 C C . LYS A 1 309 ? 3.419 -7.235 -6.663 1.00 81.69 309 LYS A C 1
ATOM 2251 O O . LYS A 1 309 ? 4.326 -7.101 -7.472 1.00 81.69 309 LYS A O 1
ATOM 2256 N N . GLY A 1 310 ? 3.627 -7.811 -5.479 1.00 81.56 310 GLY A N 1
ATOM 2257 C CA . GLY A 1 310 ? 4.888 -8.453 -5.113 1.00 81.56 310 GLY A CA 1
ATOM 2258 C C . GLY A 1 310 ? 5.052 -9.847 -5.721 1.00 81.56 310 GLY A C 1
ATOM 2259 O O . GLY A 1 310 ? 6.161 -10.245 -6.065 1.00 81.56 310 GLY A O 1
ATOM 2260 N N . ARG A 1 311 ? 3.947 -10.567 -5.936 1.00 89.38 311 ARG A N 1
ATOM 2261 C CA . ARG A 1 311 ? 3.934 -11.842 -6.667 1.00 89.38 311 ARG A CA 1
ATOM 2262 C C . ARG A 1 311 ? 4.221 -11.622 -8.156 1.00 89.38 311 ARG A C 1
ATOM 2264 O O . ARG A 1 311 ? 4.974 -12.402 -8.726 1.00 89.38 311 ARG A O 1
ATOM 2271 N N . ASP A 1 312 ? 3.780 -10.508 -8.744 1.00 88.81 312 ASP A N 1
ATOM 2272 C CA . ASP A 1 312 ? 4.239 -10.046 -10.066 1.00 88.81 312 ASP A CA 1
ATOM 2273 C C . ASP A 1 312 ? 5.747 -9.768 -10.095 1.00 88.81 312 ASP A C 1
ATOM 2275 O O . ASP A 1 312 ? 6.454 -10.245 -10.986 1.00 88.81 312 ASP A O 1
ATOM 2279 N N . LEU A 1 313 ? 6.273 -9.070 -9.078 1.00 86.00 313 LEU A N 1
ATOM 2280 C CA . LEU A 1 313 ? 7.714 -8.827 -8.971 1.00 86.00 313 LEU A CA 1
ATOM 2281 C C . LEU A 1 313 ? 8.524 -10.136 -8.878 1.00 86.00 313 LEU A C 1
ATOM 2283 O O . LEU A 1 313 ? 9.657 -10.179 -9.367 1.00 86.00 313 LEU A O 1
ATOM 2287 N N . TYR A 1 314 ? 7.937 -11.194 -8.306 1.00 93.19 314 TYR A N 1
ATOM 2288 C CA . TYR A 1 314 ? 8.513 -12.538 -8.260 1.00 93.19 314 TYR A CA 1
ATOM 2289 C C . TYR A 1 314 ? 8.390 -13.302 -9.592 1.00 93.19 314 TYR A C 1
ATOM 2291 O O . TYR A 1 314 ? 9.374 -13.892 -10.032 1.00 93.19 314 TYR A O 1
ATOM 2299 N N . ARG A 1 315 ? 7.242 -13.237 -10.290 1.00 95.38 315 ARG A N 1
ATOM 2300 C CA . ARG A 1 315 ? 7.036 -13.846 -11.628 1.00 95.38 315 ARG A CA 1
ATOM 2301 C C . ARG A 1 315 ? 8.136 -13.449 -12.612 1.00 95.38 315 ARG A C 1
ATOM 2303 O O . ARG A 1 315 ? 8.709 -14.298 -13.282 1.00 95.38 315 ARG A O 1
ATOM 2310 N N . GLU A 1 316 ? 8.460 -12.163 -12.665 1.00 87.88 316 GLU A N 1
ATOM 2311 C CA . GLU A 1 316 ? 9.518 -11.635 -13.529 1.00 87.88 316 GLU A CA 1
ATOM 2312 C C . GLU A 1 316 ? 10.933 -11.955 -12.997 1.00 87.88 316 GLU A C 1
ATOM 2314 O O . GLU A 1 316 ? 11.837 -12.211 -13.786 1.00 87.88 316 GLU A O 1
ATOM 2319 N N . TYR A 1 317 ? 11.140 -12.060 -11.676 1.00 92.06 317 TYR A N 1
ATOM 2320 C CA . TYR A 1 317 ? 12.410 -12.579 -11.141 1.00 92.06 317 TYR A CA 1
ATOM 2321 C C . TYR A 1 317 ? 12.703 -14.004 -11.644 1.00 92.06 317 TYR A C 1
ATOM 2323 O O . TYR A 1 317 ? 13.860 -14.325 -11.927 1.00 92.06 317 TYR A O 1
ATOM 2331 N N . LEU A 1 318 ? 11.684 -14.856 -11.819 1.00 91.81 318 LEU A N 1
ATOM 2332 C CA . LEU A 1 318 ? 11.872 -16.204 -12.365 1.00 91.81 318 LEU A CA 1
ATOM 2333 C C . LEU A 1 318 ? 12.425 -16.177 -13.801 1.00 91.81 318 LEU A C 1
ATOM 2335 O O . LEU A 1 318 ? 13.305 -16.980 -14.106 1.00 91.81 318 LEU A O 1
ATOM 2339 N N . THR A 1 319 ? 12.007 -15.223 -14.644 1.00 91.50 319 THR A N 1
ATOM 2340 C CA . THR A 1 319 ? 12.451 -15.128 -16.052 1.00 91.50 319 THR A CA 1
ATOM 2341 C C . THR A 1 319 ? 13.846 -14.522 -16.232 1.00 91.50 319 THR A C 1
ATOM 2343 O O . THR A 1 319 ? 14.466 -14.714 -17.277 1.00 91.50 319 THR A O 1
ATOM 2346 N N . TRP A 1 320 ? 14.368 -13.802 -15.235 1.00 84.69 320 TRP A N 1
ATOM 2347 C CA . TRP A 1 320 ? 15.671 -13.138 -15.321 1.00 84.69 320 TRP A CA 1
ATOM 2348 C C . TRP A 1 320 ? 16.862 -14.107 -15.415 1.00 84.69 320 TRP A C 1
ATOM 2350 O O . TRP A 1 320 ? 16.865 -15.186 -14.817 1.00 84.69 320 TRP A O 1
ATOM 2360 N N . ALA A 1 321 ? 17.919 -13.677 -16.107 1.00 83.62 321 ALA A N 1
ATOM 2361 C CA . ALA A 1 321 ? 19.213 -14.358 -16.124 1.00 83.62 321 ALA A CA 1
ATOM 2362 C C . ALA A 1 321 ? 19.998 -14.146 -14.813 1.00 83.62 321 ALA A C 1
ATOM 2364 O O . ALA A 1 321 ? 19.798 -13.159 -14.103 1.00 83.62 321 ALA A O 1
ATOM 2365 N N . VAL A 1 322 ? 20.915 -15.071 -14.520 1.00 84.00 322 VAL A N 1
ATOM 2366 C CA . VAL A 1 322 ? 21.868 -14.983 -13.398 1.00 84.00 322 VAL A CA 1
ATOM 2367 C C . VAL A 1 322 ? 23.013 -13.999 -13.717 1.00 84.00 322 VAL A C 1
ATOM 2369 O O . VAL A 1 322 ? 23.326 -13.820 -14.898 1.00 84.00 322 VAL A O 1
ATOM 2372 N N . PRO A 1 323 ? 23.661 -13.365 -12.719 1.00 89.12 323 PRO A N 1
ATOM 2373 C CA . PRO A 1 323 ? 23.374 -13.433 -11.284 1.00 89.12 323 PRO A CA 1
ATOM 2374 C C . PRO A 1 323 ? 22.105 -12.644 -10.946 1.00 89.12 323 PRO A C 1
ATOM 2376 O O . PRO A 1 323 ? 21.920 -11.536 -11.452 1.00 89.12 323 PRO A O 1
ATOM 2379 N N . LYS A 1 324 ? 21.229 -13.190 -10.098 1.00 92.06 324 LYS A N 1
ATOM 2380 C CA . LYS A 1 324 ? 19.987 -12.541 -9.648 1.00 92.06 324 LYS A CA 1
ATOM 2381 C C . LYS A 1 324 ? 19.645 -12.862 -8.198 1.00 92.06 324 LYS A C 1
ATOM 2383 O O . LYS A 1 324 ? 19.982 -13.923 -7.687 1.00 92.06 324 LYS A O 1
ATOM 2388 N N . ALA A 1 325 ? 18.935 -11.951 -7.542 1.00 95.06 325 ALA A N 1
ATOM 2389 C CA . ALA A 1 325 ? 18.415 -12.156 -6.194 1.00 95.06 325 ALA A CA 1
ATOM 2390 C C . ALA A 1 325 ? 17.107 -11.392 -5.965 1.00 95.06 325 ALA A C 1
ATOM 2392 O O . ALA A 1 325 ? 16.859 -10.346 -6.577 1.00 95.06 325 ALA A O 1
ATOM 2393 N N . ILE A 1 326 ? 16.296 -11.902 -5.040 1.00 97.19 326 ILE A N 1
ATOM 2394 C CA . ILE A 1 326 ? 15.052 -11.281 -4.584 1.00 97.19 326 ILE A CA 1
ATOM 2395 C C . ILE A 1 326 ? 14.937 -11.401 -3.062 1.00 97.19 326 ILE A C 1
ATOM 2397 O O . ILE A 1 326 ? 15.148 -12.466 -2.481 1.00 97.19 326 ILE A O 1
ATOM 2401 N N . ALA A 1 327 ? 14.639 -10.280 -2.412 1.00 95.81 327 ALA A N 1
ATOM 2402 C CA . ALA A 1 327 ? 14.548 -10.128 -0.968 1.00 95.81 327 ALA A CA 1
ATOM 2403 C C . ALA A 1 327 ? 13.157 -9.634 -0.565 1.00 95.81 327 ALA A C 1
ATOM 2405 O O . ALA A 1 327 ? 12.552 -8.837 -1.283 1.00 95.81 327 ALA A O 1
ATOM 2406 N N . ILE A 1 328 ? 12.682 -10.084 0.594 1.00 90.56 328 ILE A N 1
ATOM 2407 C CA . ILE A 1 328 ? 11.372 -9.746 1.161 1.00 90.56 328 ILE A CA 1
ATOM 2408 C C . ILE A 1 328 ? 11.499 -9.287 2.614 1.00 90.56 328 ILE A C 1
ATOM 2410 O O . ILE A 1 328 ? 12.476 -9.625 3.285 1.00 90.56 328 ILE A O 1
ATOM 2414 N N . SER A 1 329 ? 10.488 -8.585 3.122 1.00 83.56 329 SER A N 1
ATOM 2415 C CA . SER A 1 329 ? 10.345 -8.285 4.547 1.00 83.56 329 SER A CA 1
ATOM 2416 C C . SER A 1 329 ? 9.097 -8.893 5.165 1.00 83.56 329 SER A C 1
ATOM 2418 O O . SER A 1 329 ? 8.095 -9.166 4.503 1.00 83.56 329 SER A O 1
ATOM 2420 N N . ASP A 1 330 ? 9.127 -9.018 6.488 1.00 72.81 330 ASP A N 1
ATOM 2421 C CA . ASP A 1 330 ? 7.964 -9.387 7.289 1.00 72.81 330 ASP A CA 1
ATOM 2422 C C . ASP A 1 330 ? 6.789 -8.385 7.170 1.00 72.81 330 ASP A C 1
ATOM 2424 O O . ASP A 1 330 ? 5.657 -8.733 7.506 1.00 72.81 330 ASP A O 1
ATOM 2428 N N . ARG A 1 331 ? 7.017 -7.164 6.660 1.00 69.81 331 ARG A N 1
ATOM 2429 C CA . ARG A 1 331 ? 5.994 -6.141 6.367 1.00 69.81 331 ARG A CA 1
ATOM 2430 C C . ARG A 1 331 ? 5.484 -6.171 4.919 1.00 69.81 331 ARG A C 1
ATOM 2432 O O . ARG A 1 331 ? 4.699 -5.306 4.546 1.00 69.81 331 ARG A O 1
ATOM 2439 N N . GLY A 1 332 ? 5.895 -7.154 4.115 1.00 76.00 332 GLY A N 1
ATOM 2440 C CA . GLY A 1 332 ? 5.443 -7.308 2.729 1.00 76.00 332 GLY A CA 1
ATOM 2441 C C . GLY A 1 332 ? 6.147 -6.391 1.725 1.00 76.00 332 GLY A C 1
ATOM 2442 O O . GLY A 1 332 ? 5.690 -6.273 0.587 1.00 76.00 332 GLY A O 1
ATOM 2443 N N . ALA A 1 333 ? 7.259 -5.755 2.115 1.00 81.56 333 ALA A N 1
ATOM 2444 C CA . ALA A 1 333 ? 8.173 -5.165 1.144 1.00 81.56 333 ALA A CA 1
ATOM 2445 C C . ALA A 1 333 ? 8.869 -6.286 0.361 1.00 81.56 333 ALA A C 1
ATOM 2447 O O . ALA A 1 333 ? 9.165 -7.347 0.911 1.00 81.56 333 ALA A O 1
ATOM 2448 N N . ILE A 1 334 ? 9.147 -6.045 -0.917 1.00 91.62 334 ILE A N 1
ATOM 2449 C CA . ILE A 1 334 ? 9.867 -6.975 -1.785 1.00 91.62 334 ILE A CA 1
ATOM 2450 C C . ILE A 1 334 ? 10.672 -6.188 -2.814 1.00 91.62 334 ILE A C 1
ATOM 2452 O O . ILE A 1 334 ? 10.176 -5.225 -3.399 1.00 91.62 334 ILE A O 1
ATOM 2456 N N . ALA A 1 335 ? 11.923 -6.584 -3.034 1.00 91.19 335 ALA A N 1
ATOM 2457 C CA . ALA A 1 335 ? 12.769 -5.991 -4.060 1.00 91.19 335 ALA A CA 1
ATOM 2458 C C . ALA A 1 335 ? 13.811 -6.976 -4.590 1.00 91.19 335 ALA A C 1
ATOM 2460 O O . ALA A 1 335 ? 14.059 -8.034 -4.022 1.00 91.19 335 ALA A O 1
ATOM 2461 N N . ARG A 1 336 ? 14.405 -6.622 -5.728 1.00 96.69 336 ARG A N 1
ATOM 2462 C CA . ARG A 1 336 ? 15.114 -7.557 -6.603 1.00 96.69 336 ARG A CA 1
ATOM 2463 C C . ARG A 1 336 ? 16.225 -6.873 -7.399 1.00 96.69 336 ARG A C 1
ATOM 2465 O O . ARG A 1 336 ? 16.193 -5.657 -7.639 1.00 96.69 336 ARG A O 1
ATOM 2472 N N . ALA A 1 337 ? 17.206 -7.654 -7.827 1.00 86.69 337 ALA A N 1
ATOM 2473 C CA . ALA A 1 337 ? 18.274 -7.218 -8.721 1.00 86.69 337 ALA A CA 1
ATOM 2474 C C . ALA A 1 337 ? 18.791 -8.391 -9.563 1.00 86.69 337 ALA A C 1
ATOM 2476 O O . ALA A 1 337 ? 18.661 -9.547 -9.163 1.00 86.69 337 ALA A O 1
ATOM 2477 N N . HIS A 1 338 ? 19.378 -8.081 -10.718 1.00 92.94 338 HIS A N 1
ATOM 2478 C CA . HIS A 1 338 ? 20.011 -9.049 -11.609 1.00 92.94 338 HIS A CA 1
ATOM 2479 C C . HIS A 1 338 ? 21.137 -8.396 -12.422 1.00 92.94 338 HIS A C 1
ATOM 2481 O O . HIS A 1 338 ? 21.236 -7.169 -12.460 1.00 92.94 338 HIS A O 1
ATOM 2487 N N . GLY A 1 339 ? 21.969 -9.211 -13.075 1.00 81.38 339 GLY A N 1
ATOM 2488 C CA . GLY A 1 339 ? 22.975 -8.770 -14.049 1.00 81.38 339 GLY A CA 1
ATOM 2489 C C . GLY A 1 339 ? 24.208 -8.071 -13.462 1.00 81.38 339 GLY A C 1
ATOM 2490 O O . GLY A 1 339 ? 25.020 -7.549 -14.220 1.00 81.38 339 GLY A O 1
ATOM 2491 N N . ILE A 1 340 ? 24.361 -8.057 -12.135 1.00 79.62 340 ILE A N 1
ATOM 2492 C CA . ILE A 1 340 ? 25.469 -7.414 -11.411 1.00 79.62 340 ILE A CA 1
ATOM 2493 C C . ILE A 1 340 ? 26.013 -8.345 -10.314 1.00 79.62 340 ILE A C 1
ATOM 2495 O O . ILE A 1 340 ? 25.222 -9.095 -9.738 1.00 79.62 340 ILE A O 1
ATOM 2499 N N . PRO A 1 341 ? 27.312 -8.276 -9.954 1.00 75.81 341 PRO A N 1
ATOM 2500 C CA . PRO A 1 341 ? 27.868 -9.097 -8.872 1.00 75.81 341 PRO A CA 1
ATOM 2501 C C . PRO A 1 341 ? 27.201 -8.873 -7.514 1.00 75.81 341 PRO A C 1
ATOM 2503 O O . PRO A 1 341 ? 27.112 -9.783 -6.696 1.00 75.81 341 PRO A O 1
ATOM 2506 N N . ASP A 1 342 ? 26.681 -7.667 -7.298 1.00 87.38 342 ASP A N 1
ATOM 2507 C CA . ASP A 1 342 ? 26.101 -7.235 -6.028 1.00 87.38 342 ASP A CA 1
ATOM 2508 C C . ASP A 1 342 ? 24.583 -7.464 -5.981 1.00 87.38 342 ASP A C 1
ATOM 2510 O O . ASP A 1 342 ? 23.861 -6.730 -5.304 1.00 87.38 342 ASP A O 1
ATOM 2514 N N . ALA A 1 343 ? 24.061 -8.440 -6.737 1.00 84.56 343 ALA A N 1
ATOM 2515 C CA . ALA A 1 343 ? 22.623 -8.670 -6.877 1.00 84.56 343 ALA A CA 1
ATOM 2516 C C . ALA A 1 343 ? 21.948 -8.970 -5.527 1.00 84.56 343 ALA A C 1
ATOM 2518 O O . ALA A 1 343 ? 20.904 -8.387 -5.231 1.00 84.56 343 ALA A O 1
ATOM 2519 N N . MET A 1 344 ? 22.561 -9.810 -4.683 1.00 90.50 344 MET A N 1
ATOM 2520 C CA . MET A 1 344 ? 22.058 -10.122 -3.336 1.00 90.50 344 MET A CA 1
ATOM 2521 C C . MET A 1 344 ? 21.931 -8.870 -2.462 1.00 90.50 344 MET A C 1
ATOM 2523 O O . MET A 1 344 ? 20.836 -8.540 -1.998 1.00 90.50 344 MET A O 1
ATOM 2527 N N . GLN A 1 345 ? 23.025 -8.123 -2.303 1.00 86.44 345 GLN A N 1
ATOM 2528 C CA . GLN A 1 345 ? 23.048 -6.914 -1.482 1.00 86.44 345 GLN A CA 1
ATOM 2529 C C . GLN A 1 345 ? 22.146 -5.809 -2.057 1.00 86.44 345 GLN A C 1
ATOM 2531 O O . GLN A 1 345 ? 21.446 -5.118 -1.318 1.00 86.44 345 GLN A O 1
ATOM 2536 N N . SER A 1 346 ? 22.068 -5.696 -3.385 1.00 83.06 346 SER A N 1
ATOM 2537 C CA . SER A 1 346 ? 21.160 -4.773 -4.073 1.00 83.06 346 SER A CA 1
ATOM 2538 C C . SER A 1 346 ? 19.685 -5.128 -3.873 1.00 83.06 346 SER A C 1
ATOM 2540 O O . SER A 1 346 ? 18.851 -4.226 -3.821 1.00 83.06 346 SER A O 1
ATOM 2542 N N . ALA A 1 347 ? 19.328 -6.412 -3.774 1.00 90.69 347 ALA A N 1
ATOM 2543 C CA . ALA A 1 347 ? 17.960 -6.831 -3.476 1.00 90.69 347 ALA A CA 1
ATOM 2544 C C . ALA A 1 347 ? 17.578 -6.472 -2.030 1.00 90.69 347 ALA A C 1
ATOM 2546 O O . ALA A 1 347 ? 16.526 -5.865 -1.816 1.00 90.69 347 ALA A O 1
ATOM 2547 N N . LEU A 1 348 ? 18.459 -6.759 -1.062 1.00 88.81 348 LEU A N 1
ATOM 2548 C CA . LEU A 1 348 ? 18.285 -6.394 0.351 1.00 88.81 348 LEU A CA 1
ATOM 2549 C C . LEU A 1 348 ? 18.127 -4.875 0.526 1.00 88.81 348 LEU A C 1
ATOM 2551 O O . LEU A 1 348 ? 17.072 -4.417 0.963 1.00 88.81 348 LEU A O 1
ATOM 2555 N N . GLN A 1 349 ? 19.104 -4.083 0.076 1.00 84.56 349 GLN A N 1
ATOM 2556 C CA . GLN A 1 349 ? 19.094 -2.621 0.227 1.00 84.56 349 GLN A CA 1
ATOM 2557 C C . GLN A 1 349 ? 17.902 -1.938 -0.460 1.00 84.56 349 GLN A C 1
ATOM 2559 O O . GLN A 1 349 ? 17.412 -0.914 0.017 1.00 84.56 349 GLN A O 1
ATOM 2564 N N . LYS A 1 350 ? 17.410 -2.472 -1.589 1.00 85.25 350 LYS A N 1
ATOM 2565 C CA . LYS A 1 350 ? 16.184 -1.961 -2.224 1.00 85.25 350 LYS A CA 1
ATOM 2566 C C . LYS A 1 350 ? 14.931 -2.328 -1.426 1.00 85.25 350 LYS A C 1
ATOM 2568 O O . LYS A 1 350 ? 14.009 -1.524 -1.386 1.00 85.25 350 LYS A O 1
ATOM 2573 N N . CYS A 1 351 ? 14.889 -3.509 -0.808 1.00 87.56 351 CYS A N 1
ATOM 2574 C CA . CYS A 1 351 ? 13.750 -3.974 -0.015 1.00 87.56 351 CYS A CA 1
ATOM 2575 C C . CYS A 1 351 ? 13.597 -3.138 1.265 1.00 87.56 351 CYS A C 1
ATOM 2577 O O . CYS A 1 351 ? 12.501 -2.671 1.582 1.00 87.56 351 CYS A O 1
ATOM 2579 N N . GLU A 1 352 ? 14.704 -2.866 1.960 1.00 85.75 352 GLU A N 1
ATOM 2580 C CA . GLU A 1 352 ? 14.686 -2.195 3.266 1.00 85.75 352 GLU A CA 1
ATOM 2581 C C . GLU A 1 352 ? 14.158 -0.758 3.202 1.00 85.75 352 GLU A C 1
ATOM 2583 O O . GLU A 1 352 ? 13.498 -0.316 4.145 1.00 85.75 352 GLU A O 1
ATOM 2588 N N . LYS A 1 353 ? 14.328 -0.077 2.057 1.00 76.31 353 LYS A N 1
ATOM 2589 C CA . LYS A 1 353 ? 13.733 1.243 1.769 1.00 76.31 353 LYS A CA 1
ATOM 2590 C C . LYS A 1 353 ? 12.205 1.267 1.858 1.00 76.31 353 LYS A C 1
ATOM 2592 O O . LYS A 1 353 ? 11.643 2.307 2.185 1.00 76.31 353 LYS A O 1
ATOM 2597 N N . PHE A 1 354 ? 11.538 0.148 1.575 1.00 62.97 354 PHE A N 1
ATOM 2598 C CA . PHE A 1 354 ? 10.076 0.027 1.647 1.00 62.97 354 PHE A CA 1
ATOM 2599 C C . PHE A 1 354 ? 9.600 -0.647 2.945 1.00 62.97 354 PHE A C 1
ATOM 2601 O O . PHE A 1 354 ? 8.427 -0.549 3.297 1.00 62.97 354 PHE A O 1
ATOM 2608 N N . GLY A 1 355 ? 10.514 -1.264 3.699 1.00 56.69 355 GLY A N 1
ATOM 2609 C CA . GLY A 1 355 ? 10.305 -1.625 5.098 1.00 56.69 355 GLY A CA 1
ATOM 2610 C C . GLY A 1 355 ? 11.148 -2.814 5.538 1.00 56.69 355 GLY A C 1
ATOM 2611 O O . GLY A 1 355 ? 10.792 -3.945 5.230 1.00 56.69 355 GLY A O 1
ATOM 2612 N N . GLY A 1 356 ? 12.213 -2.570 6.307 1.00 64.62 356 GLY A N 1
ATOM 2613 C CA . GLY A 1 356 ? 13.028 -3.623 6.931 1.00 64.62 356 GLY A CA 1
ATOM 2614 C C . GLY A 1 356 ? 12.433 -4.233 8.222 1.00 64.62 356 GLY A C 1
ATOM 2615 O O . GLY A 1 356 ? 11.432 -3.717 8.738 1.00 64.62 356 GLY A O 1
ATOM 2616 N N . PRO A 1 357 ? 13.058 -5.287 8.780 1.00 72.25 357 PRO A N 1
ATOM 2617 C CA . PRO A 1 357 ? 14.234 -5.974 8.239 1.00 72.25 357 PRO A CA 1
ATOM 2618 C C . PRO A 1 357 ? 13.883 -6.794 6.990 1.00 72.25 357 PRO A C 1
ATOM 2620 O O . PRO A 1 357 ? 12.794 -7.363 6.909 1.00 72.25 357 PRO A O 1
ATOM 2623 N N . CYS A 1 358 ? 14.799 -6.872 6.024 1.00 86.31 358 CYS A N 1
ATOM 2624 C CA . CYS A 1 358 ? 14.637 -7.738 4.855 1.00 86.31 358 CYS A CA 1
ATOM 2625 C C . CYS A 1 358 ? 15.532 -8.978 4.933 1.00 86.31 358 CYS A C 1
ATOM 2627 O O . CYS A 1 358 ? 16.539 -9.007 5.638 1.00 86.31 358 CYS A O 1
ATOM 2629 N N . ARG A 1 359 ? 15.154 -10.020 4.192 1.00 88.50 359 ARG A N 1
ATOM 2630 C CA . ARG A 1 359 ? 15.919 -11.260 4.013 1.00 88.50 359 ARG A CA 1
ATOM 2631 C C . ARG A 1 359 ? 15.853 -11.696 2.558 1.00 88.50 359 ARG A C 1
ATOM 2633 O O . ARG A 1 359 ? 14.843 -11.469 1.894 1.00 88.50 359 ARG A O 1
ATOM 2640 N N . LEU A 1 360 ? 16.911 -12.339 2.070 1.00 92.06 360 LEU A N 1
ATOM 2641 C CA . LEU A 1 360 ? 16.893 -13.002 0.766 1.00 92.06 360 LEU A CA 1
ATOM 2642 C C . LEU A 1 360 ? 15.834 -14.111 0.796 1.00 92.06 360 LEU A C 1
ATOM 2644 O O . LEU A 1 360 ? 15.827 -14.934 1.709 1.00 92.06 360 LEU A O 1
ATOM 2648 N N . TYR A 1 361 ? 14.932 -14.112 -0.184 1.00 95.12 361 TYR A N 1
ATOM 2649 C CA . TYR A 1 361 ? 13.969 -15.193 -0.385 1.00 95.12 361 TYR A CA 1
ATOM 2650 C C . TYR A 1 361 ? 14.531 -16.231 -1.355 1.00 95.12 361 TYR A C 1
ATOM 2652 O O . TYR A 1 361 ? 14.535 -17.423 -1.056 1.00 95.12 361 TYR A O 1
ATOM 2660 N N . ALA A 1 362 ? 15.068 -15.766 -2.485 1.00 94.75 362 ALA A N 1
ATOM 2661 C CA . ALA A 1 362 ? 15.715 -16.610 -3.478 1.00 94.75 362 ALA A CA 1
ATOM 2662 C C . ALA A 1 362 ? 16.930 -15.913 -4.110 1.00 94.75 362 ALA A C 1
ATOM 2664 O O . ALA A 1 362 ? 16.969 -14.682 -4.232 1.00 94.75 362 ALA A O 1
ATOM 2665 N N . VAL A 1 363 ? 17.911 -16.721 -4.511 1.00 93.50 363 VAL A N 1
ATOM 2666 C CA . VAL A 1 363 ? 19.107 -16.307 -5.254 1.00 93.50 363 VAL A CA 1
ATOM 2667 C C . VAL A 1 363 ? 19.327 -17.293 -6.400 1.00 93.50 363 VAL A C 1
ATOM 2669 O O . VAL A 1 363 ? 19.282 -18.508 -6.207 1.00 93.50 363 VAL A O 1
ATOM 2672 N N . ASP A 1 364 ? 19.532 -16.764 -7.603 1.00 91.44 364 ASP A N 1
ATOM 2673 C CA . ASP A 1 364 ? 19.597 -17.504 -8.865 1.00 91.44 364 ASP A CA 1
ATOM 2674 C C . ASP A 1 364 ? 18.440 -18.504 -9.052 1.00 91.44 364 ASP A C 1
ATOM 2676 O O . ASP A 1 364 ? 17.321 -18.102 -9.374 1.00 91.44 364 ASP A O 1
ATOM 2680 N N . GLY A 1 365 ? 18.706 -19.802 -8.879 1.00 87.44 365 GLY A N 1
ATOM 2681 C CA . GLY A 1 365 ? 17.729 -20.889 -9.005 1.00 87.44 365 GLY A CA 1
ATOM 2682 C C . GLY A 1 365 ? 17.256 -21.487 -7.675 1.00 87.44 365 GLY A C 1
ATOM 2683 O O . GLY A 1 365 ? 16.544 -22.484 -7.695 1.00 87.44 365 GLY A O 1
ATOM 2684 N N . ASN A 1 366 ? 17.655 -20.926 -6.530 1.00 84.88 366 ASN A N 1
ATOM 2685 C CA . ASN A 1 366 ? 17.439 -21.529 -5.214 1.00 84.88 366 ASN A CA 1
ATOM 2686 C C . ASN A 1 366 ? 16.610 -20.626 -4.297 1.00 84.88 366 ASN A C 1
ATOM 2688 O O . ASN A 1 366 ? 16.900 -19.436 -4.169 1.00 84.88 366 ASN A O 1
ATOM 2692 N N . VAL A 1 367 ? 15.635 -21.207 -3.594 1.00 88.50 367 VAL A N 1
ATOM 2693 C CA . VAL A 1 367 ? 15.050 -20.589 -2.396 1.00 88.50 367 VAL A CA 1
ATOM 2694 C C . VAL A 1 367 ? 16.077 -20.701 -1.269 1.00 88.50 367 VAL A C 1
ATOM 2696 O O . VAL A 1 367 ? 16.618 -21.774 -1.022 1.00 88.50 367 VAL A O 1
ATOM 2699 N N . VAL A 1 368 ? 16.366 -19.582 -0.608 1.00 86.81 368 VAL A N 1
ATOM 2700 C CA . VAL A 1 368 ? 17.328 -19.473 0.508 1.00 86.81 368 VAL A CA 1
ATOM 2701 C C . VAL A 1 368 ? 16.674 -18.884 1.764 1.00 86.81 368 VAL A C 1
ATOM 2703 O O . VAL A 1 368 ? 17.348 -18.476 2.710 1.00 86.81 368 VAL A O 1
ATOM 2706 N N . PHE A 1 369 ? 15.342 -18.777 1.760 1.00 87.69 369 PHE A N 1
ATOM 2707 C CA . PHE A 1 369 ? 14.601 -18.074 2.793 1.00 87.69 369 PHE A CA 1
ATOM 2708 C C . PHE A 1 369 ? 14.699 -18.778 4.149 1.00 87.69 369 PHE A C 1
ATOM 2710 O O . PHE A 1 369 ? 14.410 -19.970 4.275 1.00 87.69 369 PHE A O 1
ATOM 2717 N N . VAL A 1 370 ? 15.031 -17.997 5.177 1.00 74.88 370 VAL A N 1
ATOM 2718 C CA . VAL A 1 370 ? 14.915 -18.377 6.588 1.00 74.88 370 VAL A CA 1
ATOM 2719 C C . VAL A 1 370 ? 13.894 -17.436 7.232 1.00 74.88 370 VAL A C 1
ATOM 2721 O O . VAL A 1 370 ? 14.165 -16.229 7.288 1.00 74.88 370 VAL A O 1
ATOM 2724 N N . PRO A 1 371 ? 12.748 -17.941 7.732 1.00 67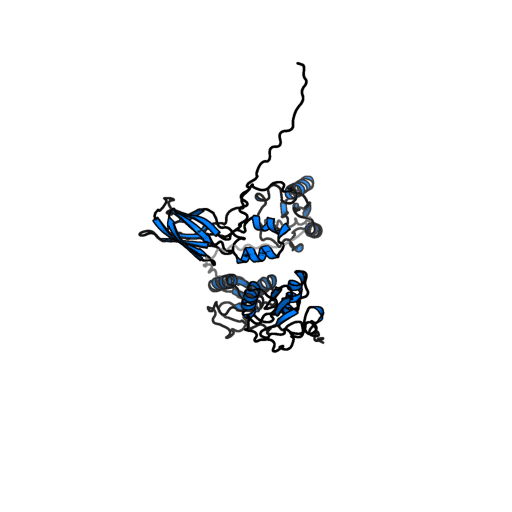.12 371 PRO A N 1
ATOM 2725 C CA . PRO A 1 371 ? 11.703 -17.120 8.334 1.00 67.12 371 PRO A CA 1
ATOM 2726 C C . PRO A 1 371 ? 12.198 -16.132 9.392 1.00 67.12 371 PRO A C 1
ATOM 2728 O O . PRO A 1 371 ? 13.154 -16.384 10.131 1.00 67.12 371 PRO A O 1
ATOM 2731 N N . PHE A 1 372 ? 11.516 -14.992 9.470 1.00 62.56 372 PHE A N 1
ATOM 2732 C CA . PHE A 1 372 ? 11.667 -14.062 10.583 1.00 62.56 372 PHE A CA 1
ATOM 2733 C C . PHE A 1 372 ? 11.148 -14.723 11.872 1.00 62.56 372 PHE A C 1
ATOM 2735 O O . PHE A 1 372 ? 10.153 -15.453 11.808 1.00 62.56 372 PHE A O 1
ATOM 2742 N N . PRO A 1 373 ? 11.767 -14.474 13.042 1.00 58.22 373 PRO A N 1
ATOM 2743 C CA . PRO A 1 373 ? 11.160 -14.863 14.309 1.00 58.22 373 PRO A CA 1
ATOM 2744 C C . PRO A 1 373 ? 9.787 -14.179 14.446 1.00 58.22 373 PRO A C 1
ATOM 2746 O O . PRO A 1 373 ? 9.627 -13.045 13.981 1.00 58.22 373 PRO A O 1
ATOM 2749 N N . PRO A 1 374 ? 8.786 -14.828 15.068 1.00 57.91 374 PRO A N 1
ATOM 2750 C CA . PRO A 1 374 ? 7.470 -14.226 15.236 1.00 57.91 374 PRO A CA 1
ATOM 2751 C C . PRO A 1 374 ? 7.596 -12.929 16.042 1.00 57.91 374 PRO A C 1
ATOM 2753 O O . PRO A 1 374 ? 8.154 -12.928 17.143 1.00 57.91 374 PRO A O 1
ATOM 2756 N N . ARG A 1 375 ? 7.075 -11.819 15.500 1.00 69.25 375 ARG A N 1
ATOM 2757 C CA . ARG A 1 375 ? 7.022 -10.551 16.238 1.00 69.25 375 ARG A CA 1
ATOM 2758 C C . ARG A 1 375 ? 6.281 -10.766 17.557 1.00 69.25 375 ARG A C 1
ATOM 2760 O O . ARG A 1 375 ? 5.227 -11.399 17.586 1.00 69.25 375 ARG A O 1
ATOM 2767 N N . GLN A 1 376 ? 6.781 -10.151 18.617 1.00 81.31 376 GLN A N 1
ATOM 2768 C CA . GLN A 1 376 ? 6.064 -10.025 19.884 1.00 81.31 376 GLN A CA 1
ATOM 2769 C C . GLN A 1 376 ? 5.331 -8.673 19.930 1.00 81.31 376 GLN A C 1
ATOM 2771 O O . GLN A 1 376 ? 5.610 -7.782 19.120 1.00 81.31 376 GLN A O 1
ATOM 2776 N N . HIS A 1 377 ? 4.379 -8.510 20.849 1.00 84.62 377 HIS A N 1
ATOM 2777 C CA . HIS A 1 377 ? 3.818 -7.191 21.175 1.00 84.62 377 HIS A CA 1
ATOM 2778 C C . HIS A 1 377 ? 4.859 -6.364 21.949 1.00 84.62 377 HIS A C 1
ATOM 2780 O O . HIS A 1 377 ? 5.670 -6.931 22.667 1.00 84.62 377 HIS A O 1
ATOM 2786 N N . LEU A 1 378 ? 4.826 -5.031 21.850 1.00 85.88 378 LEU A N 1
ATOM 2787 C CA . LEU A 1 378 ? 5.628 -4.135 22.709 1.00 85.88 378 LEU A CA 1
ATOM 2788 C C . LEU A 1 378 ? 4.940 -3.816 24.048 1.00 85.88 378 LEU A C 1
ATOM 2790 O O . LEU A 1 378 ? 5.461 -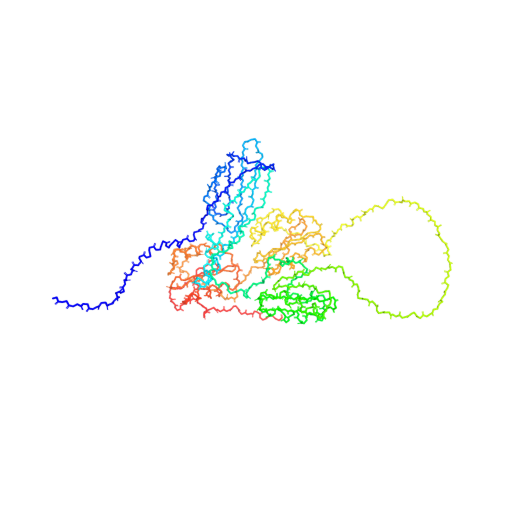3.047 24.852 1.00 85.88 378 LEU A O 1
ATOM 2794 N N . PHE A 1 379 ? 3.753 -4.371 24.275 1.00 90.81 379 PHE A N 1
ATOM 2795 C CA . PHE A 1 379 ? 2.948 -4.199 25.479 1.00 90.81 379 PHE A CA 1
ATOM 2796 C C . PHE A 1 379 ? 2.569 -5.576 26.012 1.00 90.81 379 PHE A C 1
ATOM 2798 O O . PHE A 1 379 ? 2.379 -6.508 25.226 1.00 90.81 379 PHE A O 1
ATOM 2805 N N . HIS A 1 380 ? 2.440 -5.705 27.331 1.00 93.75 380 HIS A N 1
ATOM 2806 C CA . HIS A 1 380 ? 1.974 -6.938 27.955 1.00 93.75 380 HIS A CA 1
ATOM 2807 C C . HIS A 1 380 ? 0.590 -7.296 27.402 1.00 93.75 380 HIS A C 1
ATOM 2809 O O . HIS A 1 380 ? -0.368 -6.539 27.565 1.00 93.75 380 HIS A O 1
ATOM 2815 N N . ARG A 1 381 ? 0.484 -8.441 26.713 1.00 93.62 381 ARG A N 1
ATOM 2816 C CA . ARG A 1 381 ? -0.792 -8.892 26.150 1.00 93.62 381 ARG A CA 1
ATOM 2817 C C . ARG A 1 381 ? -1.747 -9.250 27.296 1.00 93.62 381 ARG A C 1
ATOM 2819 O O . ARG A 1 381 ? -1.393 -10.119 28.093 1.00 93.62 381 ARG A O 1
ATOM 2826 N N . PRO A 1 382 ? -2.951 -8.656 27.370 1.00 94.62 382 PRO A N 1
ATOM 2827 C CA . PRO A 1 382 ? -3.910 -8.995 28.412 1.00 94.62 382 PRO A CA 1
ATOM 2828 C C . PRO A 1 382 ? -4.304 -10.472 28.383 1.00 94.62 382 PRO A C 1
ATOM 2830 O O . PRO A 1 382 ? -4.403 -11.073 27.312 1.00 94.62 382 PRO A O 1
ATOM 2833 N N . SER A 1 383 ? -4.591 -11.047 29.547 1.00 93.50 383 SER A N 1
ATOM 2834 C CA . SER A 1 383 ? -5.213 -12.370 29.639 1.00 93.50 383 SER A CA 1
ATOM 2835 C C . SER A 1 383 ? -6.607 -12.363 29.010 1.00 93.50 383 SER A C 1
ATOM 2837 O O . SER A 1 383 ? -7.340 -11.374 29.132 1.00 93.50 383 SER A O 1
ATOM 2839 N N . ALA A 1 384 ? -6.992 -13.482 28.390 1.00 95.56 384 ALA A N 1
ATOM 2840 C CA . ALA A 1 384 ? -8.359 -13.704 27.935 1.00 95.56 384 ALA A CA 1
ATOM 2841 C C . ALA A 1 384 ? -9.377 -13.403 29.052 1.00 95.56 384 ALA A C 1
ATOM 2843 O O . ALA A 1 384 ? -9.135 -13.621 30.242 1.00 95.56 384 ALA A O 1
ATOM 2844 N N . SER A 1 385 ? -10.517 -12.855 28.651 1.00 94.88 385 SER A N 1
ATOM 2845 C CA . SER A 1 385 ? -11.586 -12.421 29.558 1.00 94.88 385 SER A CA 1
ATOM 2846 C C . SER A 1 385 ? -12.670 -13.466 29.794 1.00 94.88 385 SER A C 1
ATOM 2848 O O . SER A 1 385 ? -13.457 -13.312 30.723 1.00 94.88 385 SER A O 1
ATOM 2850 N N . ASN A 1 386 ? -12.726 -14.493 28.941 1.00 92.56 386 ASN A N 1
ATOM 2851 C CA . ASN A 1 386 ? -13.841 -15.435 28.810 1.00 92.56 386 ASN A CA 1
ATOM 2852 C C . ASN A 1 386 ? -15.202 -14.759 28.526 1.00 92.56 386 ASN A C 1
ATOM 2854 O O . ASN A 1 386 ? -16.239 -15.386 28.708 1.00 92.56 386 ASN A O 1
ATOM 2858 N N . PHE A 1 387 ? -15.207 -13.502 28.056 1.00 95.88 387 PHE A N 1
ATOM 2859 C CA . PHE A 1 387 ? -16.426 -12.762 27.706 1.00 95.88 387 PHE A CA 1
ATOM 2860 C C . PHE A 1 387 ? -17.161 -13.373 26.502 1.00 95.88 387 PHE A C 1
ATOM 2862 O O . PHE A 1 387 ? -18.385 -13.452 26.508 1.00 95.88 387 PHE A O 1
ATOM 2869 N N . ALA A 1 388 ? -16.413 -13.811 25.485 1.00 96.38 388 ALA A N 1
ATOM 2870 C CA . ALA A 1 388 ? -16.921 -14.496 24.298 1.00 96.38 388 ALA A CA 1
ATOM 2871 C C . ALA A 1 388 ? -15.796 -15.302 23.608 1.00 96.38 388 ALA A C 1
ATOM 2873 O O . ALA A 1 388 ? -14.613 -15.002 23.829 1.00 96.38 388 ALA A O 1
ATOM 2874 N N . PRO A 1 389 ? -16.126 -16.288 22.751 1.00 94.44 389 PRO A N 1
ATOM 2875 C CA . PRO A 1 389 ? -15.200 -16.834 21.759 1.00 94.44 389 PRO A CA 1
ATOM 2876 C C . PRO A 1 389 ? -14.652 -15.737 20.833 1.00 94.44 389 PRO A C 1
ATOM 2878 O O . PRO A 1 389 ? -15.309 -14.726 20.588 1.00 94.44 389 PRO A O 1
ATOM 2881 N N . ALA A 1 390 ? -13.442 -15.917 20.299 1.00 91.75 390 ALA A N 1
ATOM 2882 C CA . ALA A 1 390 ? -12.832 -14.910 19.425 1.00 91.75 390 ALA A CA 1
ATOM 2883 C C . ALA A 1 390 ? -13.510 -14.816 18.051 1.00 91.75 390 ALA A C 1
ATOM 2885 O O . ALA A 1 390 ? -13.481 -13.751 17.444 1.00 91.75 390 ALA A O 1
ATOM 2886 N N . ASP A 1 391 ? -14.125 -15.899 17.590 1.00 91.00 391 ASP A N 1
ATOM 2887 C CA . ASP A 1 391 ? -14.920 -16.027 16.370 1.00 91.00 391 ASP A CA 1
ATOM 2888 C C . ASP A 1 391 ? -16.396 -15.615 16.541 1.00 91.00 391 ASP A C 1
ATOM 2890 O O . ASP A 1 391 ? -17.105 -15.470 15.544 1.00 91.00 391 ASP A O 1
ATOM 2894 N N . ASP A 1 392 ? -16.853 -15.326 17.767 1.00 95.19 392 ASP A N 1
ATOM 2895 C CA . ASP A 1 392 ? -18.184 -14.761 18.005 1.00 95.19 392 ASP A CA 1
ATOM 2896 C C . ASP A 1 392 ? -18.213 -13.252 17.693 1.00 95.19 392 ASP A C 1
ATOM 2898 O O . ASP A 1 392 ? -17.930 -12.376 18.518 1.00 95.19 392 ASP A O 1
ATOM 2902 N N . VAL A 1 393 ? -18.567 -12.958 16.442 1.00 93.81 393 VAL A N 1
ATOM 2903 C CA . VAL A 1 393 ? -18.784 -11.601 15.921 1.00 93.81 393 VAL A CA 1
ATOM 2904 C C . VAL A 1 393 ? -20.087 -10.976 16.459 1.00 93.81 393 VAL A C 1
ATOM 2906 O O . VAL A 1 393 ? -20.228 -9.750 16.496 1.00 93.81 393 VAL A O 1
ATOM 2909 N N . ALA A 1 394 ? -21.058 -11.786 16.894 1.00 92.94 394 ALA A N 1
ATOM 2910 C CA . ALA A 1 394 ? -22.346 -11.298 17.384 1.00 92.94 394 ALA A CA 1
ATOM 2911 C C . ALA A 1 394 ? -22.225 -10.711 18.799 1.00 92.94 394 ALA A C 1
ATOM 2913 O O . ALA A 1 394 ? -22.789 -9.645 19.062 1.00 92.94 394 ALA A O 1
ATOM 2914 N N . ALA A 1 395 ? -21.416 -11.337 19.662 1.00 95.38 395 ALA A N 1
ATOM 2915 C CA . ALA A 1 395 ? -21.160 -10.922 21.044 1.00 95.38 395 ALA A CA 1
ATOM 2916 C C . ALA A 1 395 ? -20.520 -9.527 21.205 1.00 95.38 395 ALA A C 1
ATOM 2918 O O . ALA A 1 395 ? -20.490 -8.996 22.317 1.00 95.38 395 ALA A O 1
ATOM 2919 N N . MET A 1 396 ? -20.029 -8.903 20.127 1.00 95.44 396 MET A N 1
ATOM 2920 C CA . MET A 1 396 ? -19.448 -7.558 20.171 1.00 95.44 396 MET A CA 1
ATOM 2921 C C . MET A 1 396 ? -20.453 -6.512 20.708 1.00 95.44 396 MET A C 1
ATOM 2923 O O . MET A 1 396 ? -21.469 -6.246 20.051 1.00 95.44 396 MET A O 1
ATOM 2927 N N . PRO A 1 397 ? -20.178 -5.857 21.852 1.00 94.06 397 PRO A N 1
ATOM 2928 C CA . PRO A 1 397 ? -21.097 -4.900 22.457 1.00 94.06 397 PRO A CA 1
ATOM 2929 C C . PRO A 1 397 ? -20.904 -3.485 21.892 1.00 94.06 397 PRO A C 1
ATOM 2931 O O . PRO A 1 397 ? -19.811 -3.110 21.482 1.00 94.06 397 PRO A O 1
ATOM 2934 N N . PHE A 1 398 ? -21.959 -2.664 21.924 1.00 91.19 398 PHE A N 1
ATOM 2935 C CA . PHE A 1 398 ? -21.954 -1.243 21.518 1.00 91.19 398 PHE A CA 1
ATOM 2936 C C . PHE A 1 398 ? -21.602 -0.940 20.046 1.00 91.19 398 PHE A C 1
ATOM 2938 O O . PHE A 1 398 ? -21.442 0.230 19.698 1.00 91.19 398 PHE A O 1
ATOM 2945 N N . VAL A 1 399 ? -21.507 -1.946 19.169 1.00 89.25 399 VAL A N 1
ATOM 2946 C CA . VAL A 1 399 ? -21.094 -1.765 17.767 1.00 89.25 399 VAL A CA 1
ATOM 2947 C C . VAL A 1 399 ? -22.208 -1.976 16.731 1.00 89.25 399 VAL A C 1
ATOM 2949 O O . VAL A 1 399 ? -23.216 -2.633 16.989 1.00 89.25 399 VAL A O 1
ATOM 2952 N N . SER A 1 400 ? -21.993 -1.429 15.531 1.00 89.56 400 SER A N 1
ATOM 2953 C CA . SER A 1 400 ? -22.838 -1.602 14.341 1.00 89.56 400 SER A CA 1
ATOM 2954 C C . SER A 1 400 ? -22.362 -2.753 13.443 1.00 89.56 400 SER A C 1
ATOM 2956 O O . SER A 1 400 ? -21.221 -3.204 13.554 1.00 89.56 400 SER A O 1
ATOM 2958 N N . GLU A 1 401 ? -23.191 -3.176 12.482 1.00 88.62 401 GLU A N 1
ATOM 2959 C CA . GLU A 1 401 ? -22.821 -4.209 11.494 1.00 88.62 401 GLU A CA 1
ATOM 2960 C C . GLU A 1 401 ? -21.516 -3.895 10.754 1.00 88.62 401 GLU A C 1
ATOM 2962 O O . GLU A 1 401 ? -20.681 -4.770 10.559 1.00 88.62 401 GLU A O 1
ATOM 2967 N N . ARG A 1 402 ? -21.255 -2.621 10.447 1.00 85.62 402 ARG A N 1
ATOM 2968 C CA . ARG A 1 402 ? -20.007 -2.198 9.796 1.00 85.62 402 ARG A CA 1
ATOM 2969 C C . ARG A 1 402 ? -18.751 -2.450 10.643 1.00 85.62 402 ARG A C 1
ATOM 2971 O O . ARG A 1 402 ? -17.658 -2.591 10.103 1.00 85.62 402 ARG A O 1
ATOM 2978 N N . ALA A 1 403 ? -18.891 -2.512 11.966 1.00 85.69 403 ALA A N 1
ATOM 2979 C CA . ALA A 1 403 ? -17.817 -2.925 12.863 1.00 85.69 403 ALA A CA 1
ATOM 2980 C C . ALA A 1 403 ? -17.692 -4.451 12.951 1.00 85.69 403 ALA A C 1
ATOM 2982 O O . ALA A 1 403 ? -16.577 -4.949 13.075 1.00 85.69 403 ALA A O 1
ATOM 2983 N N . ARG A 1 404 ? -18.811 -5.184 12.848 1.00 90.00 404 ARG A N 1
ATOM 2984 C CA . ARG A 1 404 ? -18.837 -6.652 12.741 1.00 90.00 404 ARG A CA 1
ATOM 2985 C C . ARG A 1 404 ? -18.142 -7.115 11.457 1.00 90.00 404 ARG A C 1
ATOM 2987 O O . ARG A 1 404 ? -17.256 -7.959 11.520 1.00 90.00 404 ARG A O 1
ATOM 2994 N N . GLU A 1 405 ? -18.413 -6.461 10.324 1.00 85.75 405 GLU A N 1
ATOM 2995 C CA . GLU A 1 405 ? -17.654 -6.603 9.066 1.00 85.75 405 GLU A CA 1
ATOM 2996 C C . GLU A 1 405 ? -16.144 -6.365 9.264 1.00 85.75 405 GLU A C 1
ATOM 2998 O O . GLU A 1 405 ? -15.313 -7.114 8.742 1.00 85.75 405 GLU A O 1
ATOM 3003 N N . GLY A 1 406 ? -15.777 -5.316 10.009 1.00 80.12 406 GLY A N 1
ATOM 3004 C CA . GLY A 1 406 ? -14.387 -5.004 10.352 1.00 80.12 406 GLY A CA 1
ATOM 3005 C C . GLY A 1 406 ? -13.750 -6.041 11.281 1.00 80.12 406 GLY A C 1
ATOM 3006 O O . GLY A 1 406 ? -12.568 -6.354 11.147 1.00 80.12 406 GLY A O 1
ATOM 3007 N N . TYR A 1 407 ? -14.519 -6.624 12.200 1.00 91.75 407 TYR A N 1
ATOM 3008 C CA . TYR A 1 407 ? -14.039 -7.671 13.097 1.00 91.75 407 TYR A CA 1
ATOM 3009 C C . TYR A 1 407 ? -13.799 -8.985 12.347 1.00 91.75 407 TYR A C 1
ATOM 3011 O O . TYR A 1 407 ? -12.725 -9.569 12.476 1.00 91.75 407 TYR A O 1
ATOM 3019 N N . SER A 1 408 ? -14.703 -9.378 11.446 1.00 88.75 408 SER A N 1
ATOM 3020 C CA . SER A 1 408 ? -14.501 -10.508 10.526 1.00 88.75 408 SER A CA 1
ATOM 3021 C C . SER A 1 408 ? -13.237 -10.355 9.663 1.00 88.75 408 SER A C 1
ATOM 3023 O O . SER A 1 408 ? -12.529 -11.331 9.411 1.00 88.75 408 SER A O 1
ATOM 3025 N N . GLN A 1 409 ? -12.890 -9.128 9.254 1.00 78.69 409 GLN A N 1
ATOM 3026 C CA . GLN A 1 409 ? -11.604 -8.840 8.601 1.00 78.69 409 GLN A CA 1
ATOM 3027 C C . GLN A 1 409 ? -10.422 -8.993 9.572 1.00 78.69 409 GLN A C 1
ATOM 3029 O O . GLN A 1 409 ? -9.431 -9.637 9.231 1.00 78.69 409 GLN A O 1
ATOM 3034 N N . TYR A 1 410 ? -10.536 -8.471 10.797 1.00 88.31 410 TYR A N 1
ATOM 3035 C CA . TYR A 1 410 ? -9.524 -8.596 11.852 1.00 88.31 410 TYR A CA 1
ATOM 3036 C C . TYR A 1 410 ? -9.174 -10.049 12.215 1.00 88.31 410 TYR A C 1
ATOM 3038 O O . TYR A 1 410 ? -8.000 -10.350 12.455 1.00 88.31 410 TYR A O 1
ATOM 3046 N N . LEU A 1 411 ? -10.146 -10.969 12.217 1.00 88.19 411 LEU A N 1
ATOM 3047 C CA . LEU A 1 411 ? -9.885 -12.390 12.482 1.00 88.19 411 LEU A CA 1
ATOM 3048 C C . LEU A 1 411 ? -8.848 -12.968 11.508 1.00 88.19 411 LEU A C 1
ATOM 3050 O O . LEU A 1 411 ? -7.952 -13.696 11.935 1.00 88.19 411 LEU A O 1
ATOM 3054 N N . ASN A 1 412 ? -8.892 -12.534 10.248 1.00 81.25 412 ASN A N 1
ATOM 3055 C CA . ASN A 1 412 ? -8.003 -12.965 9.169 1.00 81.25 412 ASN A CA 1
ATOM 3056 C C . ASN A 1 412 ? -6.647 -12.223 9.122 1.00 81.25 412 ASN A C 1
ATOM 3058 O O . ASN A 1 412 ? -5.821 -12.516 8.258 1.00 81.25 412 ASN A O 1
ATOM 3062 N N . LEU A 1 413 ? -6.383 -11.268 10.024 1.00 74.50 413 LEU A N 1
ATOM 3063 C CA . LEU A 1 413 ? -5.089 -10.579 10.092 1.00 74.50 413 LEU A CA 1
ATOM 3064 C C . LEU A 1 413 ? -4.026 -11.420 10.822 1.00 74.50 413 LEU A C 1
ATOM 3066 O O . LEU A 1 413 ? -4.308 -12.091 11.817 1.00 74.50 413 LEU A O 1
ATOM 3070 N N . SER A 1 414 ? -2.772 -11.313 10.377 1.00 77.00 414 SER A N 1
ATOM 3071 C CA . SER A 1 414 ? -1.615 -11.900 11.064 1.00 77.00 414 SER A CA 1
ATOM 3072 C C . SER A 1 414 ? -1.369 -11.241 12.426 1.00 77.00 414 SER A C 1
ATOM 3074 O O . SER A 1 414 ? -1.478 -10.021 12.567 1.00 77.00 414 SER A O 1
ATOM 3076 N N . ALA A 1 415 ? -0.958 -12.034 13.417 1.00 76.75 415 ALA A N 1
ATOM 3077 C CA . ALA A 1 415 ? -0.414 -11.517 14.673 1.00 76.75 415 ALA A CA 1
ATOM 3078 C C . ALA A 1 415 ? 0.925 -10.768 14.438 1.00 76.75 415 ALA A C 1
ATOM 3080 O O . ALA A 1 415 ? 1.614 -11.060 13.456 1.00 76.75 415 ALA A O 1
ATOM 3081 N N . PRO A 1 416 ? 1.315 -9.809 15.302 1.00 87.81 416 PRO A N 1
ATOM 3082 C CA . PRO A 1 416 ? 0.587 -9.306 16.464 1.00 87.81 416 PRO A CA 1
ATOM 3083 C C . PRO A 1 416 ? -0.554 -8.399 15.997 1.00 87.81 416 PRO A C 1
ATOM 3085 O O . PRO A 1 416 ? -0.346 -7.534 15.140 1.00 87.81 416 PRO A O 1
ATOM 3088 N N . LYS A 1 417 ? -1.762 -8.622 16.523 1.00 90.56 417 LYS A N 1
ATOM 3089 C CA . LYS A 1 417 ? -2.967 -7.878 16.121 1.00 90.56 417 LYS A CA 1
ATOM 3090 C C . LYS A 1 417 ? -3.815 -7.453 17.311 1.00 90.56 417 LYS A C 1
ATOM 3092 O O . LYS A 1 417 ? -3.796 -8.102 18.351 1.00 90.56 417 LYS A O 1
ATOM 3097 N N . ALA A 1 418 ? -4.584 -6.383 17.138 1.00 97.38 418 ALA A N 1
ATOM 3098 C CA . ALA A 1 418 ? -5.559 -5.919 18.120 1.00 97.38 418 ALA A CA 1
ATOM 3099 C C . ALA A 1 418 ? -6.817 -5.328 17.464 1.00 97.38 418 ALA A C 1
ATOM 3101 O O . ALA A 1 418 ? -6.779 -4.870 16.317 1.00 97.38 418 ALA A O 1
ATOM 3102 N N . PHE A 1 419 ? -7.911 -5.312 18.225 1.00 98.06 419 PHE A N 1
ATOM 3103 C CA . PHE A 1 419 ? -9.172 -4.654 17.891 1.00 98.06 419 PHE A CA 1
ATOM 3104 C C . PHE A 1 419 ? -9.650 -3.823 19.086 1.00 98.06 419 PHE A C 1
ATOM 3106 O O . PHE A 1 419 ? -9.749 -4.346 20.198 1.00 98.06 419 PHE A O 1
ATOM 3113 N N . ALA A 1 420 ? -9.972 -2.549 18.866 1.00 98.12 420 ALA A N 1
ATOM 3114 C CA . ALA A 1 420 ? -10.529 -1.656 19.882 1.00 98.12 420 ALA A CA 1
ATOM 3115 C C . ALA A 1 420 ? -11.943 -1.198 19.516 1.00 98.12 420 ALA A C 1
ATOM 3117 O O . ALA A 1 420 ? -12.239 -1.001 18.337 1.00 98.12 420 ALA A O 1
ATOM 3118 N N . ILE A 1 421 ? -12.781 -0.990 20.536 1.00 97.25 421 ILE A N 1
ATOM 3119 C CA . ILE A 1 421 ? -14.143 -0.449 20.421 1.00 97.25 421 ILE A CA 1
ATOM 3120 C C . ILE A 1 421 ? -14.421 0.618 21.486 1.00 97.25 421 ILE A C 1
ATOM 3122 O O . ILE A 1 421 ? -13.785 0.659 22.541 1.00 97.25 421 ILE A O 1
ATOM 3126 N N . SER A 1 422 ? -15.414 1.457 21.213 1.00 96.00 422 SER A N 1
ATOM 3127 C CA . SER A 1 422 ? -15.947 2.494 22.097 1.00 96.00 422 SER A CA 1
ATOM 3128 C C . SER A 1 422 ? -17.427 2.252 22.394 1.00 96.00 422 SER A C 1
ATOM 3130 O O . SER A 1 422 ? -18.160 1.700 21.576 1.00 96.00 422 SER A O 1
ATOM 3132 N N . ALA A 1 423 ? -17.900 2.753 23.539 1.00 93.00 423 ALA A N 1
ATOM 3133 C CA . ALA A 1 423 ? -19.317 2.731 23.913 1.00 93.00 423 ALA A CA 1
ATOM 3134 C C . ALA A 1 423 ? -20.224 3.590 22.997 1.00 93.00 423 ALA A C 1
ATOM 3136 O O . ALA A 1 423 ? -21.443 3.541 23.127 1.00 93.00 423 ALA A O 1
ATOM 3137 N N . ARG A 1 424 ? -19.644 4.375 22.073 1.00 91.56 424 ARG A N 1
ATOM 3138 C CA . ARG A 1 424 ? -20.348 5.099 20.995 1.00 91.56 424 ARG A CA 1
ATOM 3139 C C . ARG A 1 424 ? -20.259 4.396 19.628 1.00 91.56 424 ARG A C 1
ATOM 3141 O O . ARG A 1 424 ? -20.637 4.983 18.621 1.00 91.56 424 ARG A O 1
ATOM 3148 N N . GLY A 1 425 ? -19.731 3.172 19.567 1.00 89.81 425 GLY A N 1
ATOM 3149 C CA . GLY A 1 425 ? -19.636 2.389 18.331 1.00 89.81 425 GLY A CA 1
ATOM 3150 C C . GLY A 1 425 ? -18.496 2.780 17.385 1.00 89.81 425 GLY A C 1
ATOM 3151 O O . GLY A 1 425 ? -18.459 2.296 16.255 1.00 89.81 425 GLY A O 1
ATOM 3152 N N . HIS A 1 426 ? -17.547 3.614 17.825 1.00 94.12 426 HIS A N 1
ATOM 3153 C CA . HIS A 1 426 ? -16.267 3.778 17.126 1.00 94.12 426 HIS A CA 1
ATOM 3154 C C . HIS A 1 426 ? -15.390 2.538 17.340 1.00 94.12 426 HIS A C 1
ATOM 3156 O O . HIS A 1 426 ? -15.478 1.887 18.383 1.00 94.12 426 HIS A O 1
ATOM 3162 N N . TRP A 1 427 ? -14.552 2.204 16.359 1.00 94.81 427 TRP A N 1
ATOM 3163 C CA . TRP A 1 427 ? -13.712 1.007 16.382 1.00 94.81 427 TRP A CA 1
ATOM 3164 C C . TRP A 1 427 ? -12.454 1.179 15.526 1.00 94.81 427 TRP A C 1
ATOM 3166 O O . TRP A 1 427 ? -12.398 2.038 14.646 1.00 94.81 427 TRP A O 1
ATOM 3176 N N . SER A 1 428 ? -11.435 0.352 15.768 1.00 93.81 428 SER A N 1
ATOM 3177 C CA . SER A 1 428 ? -10.255 0.261 14.900 1.00 93.81 428 SER A CA 1
ATOM 3178 C C . SER A 1 428 ? -9.564 -1.097 15.021 1.00 93.81 428 SER A C 1
ATOM 3180 O O . SER A 1 428 ? -9.607 -1.724 16.080 1.00 93.81 428 SER A O 1
ATOM 3182 N N . HIS A 1 429 ? -8.884 -1.526 13.955 1.00 92.44 429 HIS A N 1
ATOM 3183 C CA . HIS A 1 429 ? -8.107 -2.765 13.923 1.00 92.44 429 HIS A CA 1
ATOM 3184 C C . HIS A 1 429 ? -6.738 -2.594 13.257 1.00 92.44 429 HIS A C 1
ATOM 3186 O O . HIS A 1 429 ? -6.556 -1.772 12.351 1.00 92.44 429 HIS A O 1
ATOM 3192 N N . LEU A 1 430 ? -5.771 -3.408 13.675 1.00 80.75 430 LEU A N 1
ATOM 3193 C CA . LEU A 1 430 ? -4.443 -3.500 13.069 1.00 80.75 430 LEU A CA 1
ATOM 3194 C C . LEU A 1 430 ? -3.850 -4.886 13.340 1.00 80.75 430 LEU A C 1
ATOM 3196 O O . LEU A 1 430 ? -4.099 -5.461 14.397 1.00 80.75 430 LEU A O 1
ATOM 3200 N N . GLY A 1 431 ? -3.055 -5.394 12.401 1.00 82.06 431 GLY A N 1
ATOM 3201 C CA . GLY A 1 431 ? -2.308 -6.645 12.520 1.00 82.06 431 GLY A CA 1
ATOM 3202 C C . GLY A 1 431 ? -0.929 -6.543 11.876 1.00 82.06 431 GLY A C 1
ATOM 3203 O O . GLY A 1 431 ? -0.632 -5.548 11.214 1.00 82.06 431 GLY A O 1
ATOM 3204 N N . ASN A 1 432 ? -0.098 -7.568 12.081 1.00 72.25 432 ASN A N 1
ATOM 3205 C CA . ASN A 1 432 ? 1.327 -7.592 11.731 1.00 72.25 432 ASN A CA 1
ATOM 3206 C C . ASN A 1 432 ? 2.133 -6.418 12.344 1.00 72.25 432 ASN A C 1
ATOM 3208 O O . ASN A 1 432 ? 3.148 -5.999 11.787 1.00 72.25 432 ASN A O 1
ATOM 3212 N N . ASP A 1 433 ? 1.702 -5.886 13.495 1.00 75.94 433 ASP A N 1
ATOM 3213 C CA . ASP A 1 433 ? 2.317 -4.720 14.139 1.00 75.94 433 ASP A CA 1
ATOM 3214 C C . ASP A 1 433 ? 2.472 -4.933 15.655 1.00 75.94 433 ASP A C 1
ATOM 3216 O O . ASP A 1 433 ? 1.495 -5.104 16.387 1.00 75.94 433 ASP A O 1
ATOM 3220 N N . SER A 1 434 ? 3.710 -4.877 16.149 1.00 79.25 434 SER A N 1
ATOM 3221 C CA . SER A 1 434 ? 4.042 -5.007 17.575 1.00 79.25 434 SER A CA 1
ATOM 3222 C C . SER A 1 434 ? 3.460 -3.892 18.456 1.00 79.25 434 SER A C 1
ATOM 3224 O O . SER A 1 434 ? 3.349 -4.065 19.668 1.00 79.25 434 SER A O 1
ATOM 3226 N N . ARG A 1 435 ? 3.066 -2.750 17.881 1.00 85.94 435 ARG A N 1
ATOM 3227 C CA . ARG A 1 435 ? 2.359 -1.653 18.565 1.00 85.94 435 ARG A CA 1
ATOM 3228 C C . ARG A 1 435 ? 0.839 -1.728 18.403 1.00 85.94 435 ARG A C 1
ATOM 3230 O O . ARG A 1 435 ? 0.156 -0.856 18.939 1.00 85.94 435 ARG A O 1
ATOM 3237 N N . SER A 1 436 ? 0.310 -2.751 17.718 1.00 88.25 436 SER A N 1
ATOM 3238 C CA . SER A 1 436 ? -1.111 -2.889 17.353 1.00 88.25 436 SER A CA 1
ATOM 3239 C C . SER A 1 436 ? -2.072 -2.494 18.474 1.00 88.25 436 SER A C 1
ATOM 3241 O O . SER A 1 436 ? -2.883 -1.602 18.246 1.00 88.25 436 SER A O 1
ATOM 3243 N N . MET A 1 437 ? -1.931 -3.052 19.684 1.00 95.81 437 MET A N 1
ATOM 3244 C CA . MET A 1 437 ? -2.758 -2.698 20.853 1.00 95.81 437 MET A CA 1
ATOM 3245 C C . MET A 1 437 ? -2.850 -1.188 21.119 1.00 95.81 437 MET A C 1
ATOM 3247 O O . MET A 1 437 ? -3.949 -0.660 21.268 1.00 95.81 437 MET A O 1
ATOM 3251 N N . LYS A 1 438 ? -1.718 -0.474 21.145 1.00 93.62 438 LYS A N 1
ATOM 3252 C CA . LYS A 1 438 ? -1.701 0.979 21.360 1.00 93.62 438 LYS A CA 1
ATOM 3253 C C . LYS A 1 438 ? -2.297 1.717 20.163 1.00 93.62 438 LYS A C 1
ATOM 3255 O O . LYS A 1 438 ? -3.169 2.562 20.330 1.00 93.62 438 LYS A O 1
ATOM 3260 N N . THR A 1 439 ? -1.880 1.357 18.954 1.00 87.56 439 THR A N 1
ATOM 3261 C CA . THR A 1 439 ? -2.264 2.080 17.739 1.00 87.56 439 THR A CA 1
ATOM 3262 C C . THR A 1 439 ? -3.745 1.925 17.375 1.00 87.56 439 THR A C 1
ATOM 3264 O O . THR A 1 439 ? -4.319 2.859 16.817 1.00 87.56 439 THR A O 1
ATOM 3267 N N . VAL A 1 440 ? -4.413 0.813 17.711 1.00 95.00 440 VAL A N 1
ATOM 3268 C CA . VAL A 1 440 ? -5.876 0.707 17.514 1.00 95.00 440 VAL A CA 1
ATOM 3269 C C . VAL A 1 440 ? -6.663 1.543 18.513 1.00 95.00 440 VAL A C 1
ATOM 3271 O O . VAL A 1 440 ? -7.685 2.117 18.144 1.00 95.00 440 VAL A O 1
ATOM 3274 N N . LEU A 1 441 ? -6.173 1.670 19.747 1.00 97.12 441 LEU A N 1
ATOM 3275 C CA . LEU A 1 441 ? -6.767 2.552 20.745 1.00 97.12 441 LEU A CA 1
ATOM 3276 C C . LEU A 1 441 ? -6.597 4.020 20.330 1.00 97.12 441 LEU A C 1
ATOM 3278 O O . LEU A 1 441 ? -7.592 4.727 20.243 1.00 97.12 441 LEU A O 1
ATOM 3282 N N . GLU A 1 442 ? -5.387 4.452 19.952 1.00 93.38 442 GLU A N 1
ATOM 3283 C CA . GLU A 1 442 ? -5.121 5.815 19.450 1.00 93.38 442 GLU A CA 1
ATOM 3284 C C . GLU A 1 442 ? -6.019 6.183 18.254 1.00 93.38 442 GLU A C 1
ATOM 3286 O O . GLU A 1 442 ? -6.615 7.259 18.226 1.00 93.38 442 GLU A O 1
ATOM 3291 N N . ARG A 1 443 ? -6.167 5.274 17.278 1.00 93.75 443 ARG A N 1
ATOM 3292 C CA . ARG A 1 443 ? -7.045 5.477 16.109 1.00 93.75 443 ARG A CA 1
ATOM 3293 C C . ARG A 1 443 ? -8.529 5.511 16.471 1.00 93.75 443 ARG A C 1
ATOM 3295 O O . ARG A 1 443 ? -9.278 6.249 15.845 1.00 93.75 443 ARG A O 1
ATOM 3302 N N . CYS A 1 444 ? -8.956 4.716 17.448 1.00 92.06 444 CYS A N 1
ATOM 3303 C CA . CYS A 1 444 ? -10.342 4.684 17.904 1.00 92.06 444 CYS A CA 1
ATOM 3304 C C . CYS A 1 444 ? -10.695 5.948 18.712 1.00 92.06 444 CYS A C 1
ATOM 3306 O O . CYS A 1 444 ? -11.725 6.575 18.457 1.00 92.06 444 CYS A O 1
ATOM 3308 N N . GLU A 1 445 ? -9.818 6.382 19.625 1.00 96.19 445 GLU A N 1
ATOM 3309 C CA . GLU A 1 445 ? -10.044 7.568 20.464 1.00 96.19 445 GLU A CA 1
ATOM 3310 C C . GLU A 1 445 ? -9.982 8.886 19.678 1.00 96.19 445 GLU A C 1
ATOM 3312 O O . GLU A 1 445 ? -10.642 9.855 20.060 1.00 96.19 445 GLU A O 1
ATOM 3317 N N . ALA A 1 446 ? -9.309 8.905 18.519 1.00 91.75 446 ALA A N 1
ATOM 3318 C CA . ALA A 1 446 ? -9.323 10.027 17.574 1.00 91.75 446 ALA A CA 1
ATOM 3319 C C . ALA A 1 446 ? -10.734 10.420 17.075 1.00 91.75 446 ALA A C 1
ATOM 3321 O O . ALA A 1 446 ? -10.910 11.516 16.545 1.00 91.75 446 ALA A O 1
ATOM 3322 N N . HIS A 1 447 ? -11.751 9.571 17.275 1.00 88.00 447 HIS A N 1
ATOM 3323 C CA . HIS A 1 447 ? -13.157 9.890 17.006 1.00 88.00 447 HIS A CA 1
ATOM 3324 C C . HIS A 1 447 ? -13.888 10.605 18.168 1.00 88.00 447 HIS A C 1
ATOM 3326 O O . HIS A 1 447 ? -15.085 10.868 18.065 1.00 88.00 447 HIS A O 1
ATOM 3332 N N . GLY A 1 448 ? -13.204 10.953 19.266 1.00 86.62 448 GLY A N 1
ATOM 3333 C CA . GLY A 1 448 ? -13.775 11.771 20.348 1.00 86.62 448 GLY A CA 1
ATOM 3334 C C . GLY A 1 448 ? -14.521 10.984 21.435 1.00 86.62 448 GLY A C 1
ATOM 3335 O O . GLY A 1 448 ? -15.488 11.479 22.022 1.00 86.62 448 GLY A O 1
ATOM 3336 N N . SER A 1 449 ? -14.087 9.755 21.718 1.00 90.62 449 SER A N 1
ATOM 3337 C CA . SER A 1 449 ? -14.586 8.939 22.834 1.00 90.62 449 SER A CA 1
ATOM 3338 C C . SER A 1 449 ? -13.508 7.982 23.342 1.00 90.62 449 SER A C 1
ATOM 3340 O O . SER A 1 449 ? -12.799 7.447 22.492 1.00 90.62 449 SER A O 1
ATOM 3342 N N . PRO A 1 450 ? -13.435 7.675 24.651 1.00 95.56 450 PRO A N 1
ATOM 3343 C CA . PRO A 1 450 ? -12.565 6.616 25.157 1.00 95.56 450 PRO A CA 1
ATOM 3344 C C . PRO A 1 450 ? -12.840 5.273 24.474 1.00 95.56 450 PRO A C 1
ATOM 3346 O O . PRO A 1 450 ? -14.000 4.933 24.214 1.00 95.56 450 PRO A O 1
ATOM 3349 N N . CYS A 1 451 ? -11.780 4.512 24.220 1.00 96.94 451 CYS A N 1
ATOM 3350 C CA . CYS A 1 451 ? -11.848 3.187 23.622 1.00 96.94 451 CYS A CA 1
ATOM 3351 C C . CYS A 1 451 ? -11.093 2.164 24.467 1.00 96.94 451 CYS A C 1
ATOM 3353 O O . CYS A 1 451 ? -10.175 2.487 25.221 1.00 96.94 451 CYS A O 1
ATOM 3355 N N . TRP A 1 452 ? -11.468 0.900 24.298 1.00 98.19 452 TRP A N 1
ATOM 3356 C CA . TRP A 1 452 ? -10.855 -0.220 24.997 1.00 98.19 452 TRP A CA 1
ATOM 3357 C C . TRP A 1 452 ? -10.667 -1.409 24.057 1.00 98.19 452 TRP A C 1
ATOM 3359 O O . TRP A 1 452 ? -11.380 -1.550 23.060 1.00 98.19 452 TRP A O 1
ATOM 3369 N N . LEU A 1 453 ? -9.701 -2.270 24.372 1.00 98.31 453 LEU A N 1
ATOM 3370 C CA . LEU A 1 453 ? -9.433 -3.484 23.608 1.00 98.31 453 LEU A CA 1
ATOM 3371 C C . LEU A 1 453 ? -10.605 -4.466 23.735 1.00 98.31 453 LEU A C 1
ATOM 3373 O O . LEU A 1 453 ? -10.959 -4.876 24.840 1.00 98.31 453 LEU A O 1
ATOM 3377 N N . TYR A 1 454 ? -11.173 -4.870 22.598 1.00 98.25 454 TYR A N 1
ATOM 3378 C CA . TYR A 1 454 ? -12.110 -5.991 22.526 1.00 98.25 454 TYR A CA 1
ATOM 3379 C C . TYR A 1 454 ? -11.352 -7.314 22.402 1.00 98.25 454 TYR A C 1
ATOM 3381 O O . TYR A 1 454 ? -11.579 -8.239 23.180 1.00 98.25 454 TYR A O 1
ATOM 3389 N N . ALA A 1 455 ? -10.394 -7.379 21.474 1.00 98.12 455 ALA A N 1
ATOM 3390 C CA . ALA A 1 455 ? -9.608 -8.574 21.190 1.00 98.12 455 ALA A CA 1
ATOM 3391 C C . ALA A 1 455 ? -8.132 -8.243 20.941 1.00 98.12 455 ALA A C 1
ATOM 3393 O O . ALA A 1 455 ? -7.794 -7.156 20.461 1.00 98.12 455 ALA A O 1
ATOM 3394 N N . VAL A 1 456 ? -7.260 -9.204 21.252 1.00 97.00 456 VAL A N 1
ATOM 3395 C CA . VAL A 1 456 ? -5.827 -9.171 20.925 1.00 97.00 456 VAL A CA 1
ATOM 3396 C C . VAL A 1 456 ? -5.411 -10.559 20.453 1.00 97.00 456 VAL A C 1
ATOM 3398 O O . VAL A 1 456 ? -5.781 -11.559 21.065 1.00 97.00 456 VAL A O 1
ATOM 3401 N N . ASP A 1 457 ? -4.658 -10.634 19.362 1.00 93.62 457 ASP A N 1
ATOM 3402 C CA . ASP A 1 457 ? -4.364 -11.872 18.638 1.00 93.62 457 ASP A CA 1
ATOM 3403 C C . ASP A 1 457 ? -5.649 -12.688 18.370 1.00 93.62 457 ASP A C 1
ATOM 3405 O O . ASP A 1 457 ? -6.527 -12.233 17.633 1.00 93.62 457 ASP A O 1
ATOM 3409 N N . ASN A 1 458 ? -5.783 -13.873 18.967 1.00 92.06 458 ASN A N 1
ATOM 3410 C CA . ASN A 1 458 ? -6.907 -14.793 18.758 1.00 92.06 458 ASN A CA 1
ATOM 3411 C C . ASN A 1 458 ? -7.757 -14.987 20.034 1.00 92.06 458 ASN A C 1
ATOM 3413 O O . ASN A 1 458 ? -8.302 -16.063 20.252 1.00 92.06 458 ASN A O 1
ATOM 3417 N N . GLN A 1 459 ? -7.839 -13.973 20.904 1.00 95.19 459 GLN A N 1
ATOM 3418 C CA . GLN A 1 459 ? -8.594 -14.022 22.166 1.00 95.19 459 GLN A CA 1
ATOM 3419 C C . GLN A 1 459 ? -9.360 -12.714 22.437 1.00 95.19 459 GLN A C 1
ATOM 3421 O O . GLN A 1 459 ? -8.856 -11.617 22.173 1.00 95.19 459 GLN A O 1
ATOM 3426 N N . VAL A 1 460 ? -10.557 -12.825 23.024 1.00 97.94 460 VAL A N 1
ATOM 3427 C CA . VAL A 1 460 ? -11.327 -11.682 23.544 1.00 97.94 460 VAL A CA 1
ATOM 3428 C C . VAL A 1 460 ? -10.778 -11.278 24.913 1.00 97.94 460 VAL A C 1
ATOM 3430 O O . VAL A 1 460 ? -10.683 -12.090 25.837 1.00 97.94 460 VAL A O 1
ATOM 3433 N N . VAL A 1 461 ? -10.442 -10.000 25.066 1.00 97.94 461 VAL A N 1
ATOM 3434 C CA . VAL A 1 461 ? -9.908 -9.398 26.304 1.00 97.94 461 VAL A CA 1
ATOM 3435 C C . VAL A 1 461 ? -10.885 -8.405 26.950 1.00 97.94 461 VAL A C 1
ATOM 3437 O O . VAL A 1 461 ? -10.597 -7.871 28.020 1.00 97.94 461 VAL A O 1
ATOM 3440 N N . TRP A 1 462 ? -12.036 -8.173 26.311 1.00 97.31 462 TRP A N 1
ATOM 3441 C CA . TRP A 1 462 ? -13.089 -7.267 26.766 1.00 97.31 462 TRP A CA 1
ATOM 3442 C C . TRP A 1 462 ? -13.607 -7.595 28.172 1.00 97.31 462 TRP A C 1
ATOM 3444 O O . TRP A 1 462 ? -13.842 -8.751 28.504 1.00 97.31 462 TRP A O 1
ATOM 3454 N N . ARG A 1 463 ? -13.854 -6.570 28.992 1.00 95.38 463 ARG A N 1
ATOM 3455 C CA . ARG A 1 463 ? -14.437 -6.722 30.334 1.00 95.38 463 ARG A CA 1
ATOM 3456 C C . ARG A 1 463 ? -15.825 -6.092 30.378 1.00 95.38 463 ARG A C 1
ATOM 3458 O O . ARG A 1 463 ? -16.035 -5.007 29.827 1.00 95.38 463 ARG A O 1
ATOM 3465 N N . ALA A 1 464 ? -16.771 -6.774 31.023 1.00 92.19 464 ALA A N 1
ATOM 3466 C CA . ALA A 1 464 ? -18.131 -6.268 31.187 1.00 92.19 464 ALA A CA 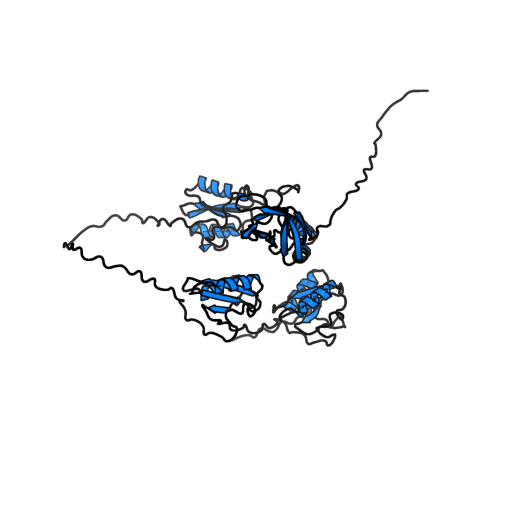1
ATOM 3467 C C . ALA A 1 464 ? -18.116 -4.944 31.968 1.00 92.19 464 ALA A C 1
ATOM 3469 O O . ALA A 1 464 ? -18.603 -3.931 31.459 1.00 92.19 464 ALA A O 1
ATOM 3470 N N . GLU A 1 465 ? -17.444 -4.924 33.119 1.00 93.12 465 GLU A N 1
ATOM 3471 C CA . GLU A 1 465 ? -17.309 -3.741 33.967 1.00 93.12 465 GLU A CA 1
ATOM 3472 C C . GLU A 1 465 ? -16.368 -2.692 33.366 1.00 93.12 465 GLU A C 1
ATOM 3474 O O . GLU A 1 465 ? -15.251 -2.983 32.936 1.00 93.12 465 GLU A O 1
ATOM 3479 N N . ALA A 1 466 ? -16.829 -1.440 33.307 1.00 90.06 466 ALA A N 1
ATOM 3480 C CA . ALA A 1 466 ? -16.169 -0.382 32.537 1.00 90.06 466 ALA A CA 1
ATOM 3481 C C . ALA A 1 466 ? -14.825 0.093 33.125 1.00 90.06 466 ALA A C 1
ATOM 3483 O O . ALA A 1 466 ? -14.008 0.659 32.399 1.00 90.06 466 ALA A O 1
ATOM 3484 N N . ASN A 1 467 ? -14.591 -0.141 34.418 1.00 92.12 467 ASN A N 1
ATOM 3485 C CA . ASN A 1 467 ? -13.340 0.144 35.127 1.00 92.12 467 ASN A CA 1
ATOM 3486 C C . ASN A 1 467 ? -12.251 -0.921 34.891 1.00 92.12 467 ASN A C 1
ATOM 3488 O O . ASN A 1 467 ? -11.071 -0.589 34.967 1.00 92.12 467 ASN A O 1
ATOM 3492 N N . GLU A 1 468 ? -12.625 -2.164 34.573 1.00 93.75 468 GLU A N 1
ATOM 3493 C CA . GLU A 1 468 ? -11.684 -3.250 34.251 1.00 93.75 468 GLU A CA 1
ATOM 3494 C C . GLU A 1 468 ? -11.189 -3.215 32.794 1.00 93.75 468 GLU A C 1
ATOM 3496 O O . GLU A 1 468 ? -10.216 -3.883 32.437 1.00 93.75 468 GLU A O 1
ATOM 3501 N N . ARG A 1 469 ? -11.868 -2.465 31.917 1.00 96.00 469 ARG A N 1
ATOM 3502 C CA . ARG A 1 469 ? -11.551 -2.422 30.483 1.00 96.00 469 ARG A CA 1
ATOM 3503 C C . ARG A 1 469 ? -10.207 -1.740 30.217 1.00 96.00 469 ARG A C 1
ATOM 3505 O O . ARG A 1 469 ? -9.886 -0.687 30.767 1.00 96.00 469 ARG A O 1
ATOM 3512 N N . ILE A 1 470 ? -9.448 -2.307 29.282 1.00 97.38 470 ILE A N 1
ATOM 3513 C CA . ILE A 1 470 ? -8.067 -1.903 28.995 1.00 97.38 470 ILE A CA 1
ATOM 3514 C C . ILE A 1 470 ? -8.046 -0.888 27.847 1.00 97.38 470 ILE A C 1
ATOM 3516 O O . ILE A 1 470 ? -8.226 -1.255 26.684 1.00 97.38 470 ILE A O 1
ATOM 3520 N N . GLY A 1 471 ? -7.854 0.389 28.190 1.00 96.25 471 GLY A N 1
ATOM 3521 C CA . GLY A 1 471 ? -7.641 1.501 27.258 1.00 96.25 471 GLY A CA 1
ATOM 3522 C C . GLY A 1 471 ? -6.195 2.012 27.302 1.00 96.25 471 GLY A C 1
ATOM 3523 O O . GLY A 1 471 ? -5.318 1.372 27.886 1.00 96.25 471 GLY A O 1
ATOM 3524 N N . LEU A 1 472 ? -5.922 3.186 26.711 1.00 95.19 472 LEU A N 1
ATOM 3525 C CA . LEU A 1 472 ? -4.546 3.707 26.587 1.00 95.19 472 LEU A CA 1
ATOM 3526 C C . LEU A 1 472 ? -3.810 3.864 27.926 1.00 95.19 472 LEU A C 1
ATOM 3528 O O . LEU A 1 472 ? -2.599 3.667 27.982 1.00 95.19 472 LEU A O 1
ATOM 3532 N N . ARG A 1 473 ? -4.532 4.193 29.004 1.00 93.38 473 ARG A N 1
ATOM 3533 C CA . ARG A 1 473 ? -3.961 4.392 30.349 1.00 93.38 473 ARG A CA 1
ATOM 3534 C C . ARG A 1 473 ? -3.667 3.084 31.094 1.00 93.38 473 ARG A C 1
ATOM 3536 O O . ARG A 1 473 ? -3.017 3.125 32.131 1.00 93.38 473 ARG A O 1
ATOM 3543 N N . GLN A 1 474 ? -4.136 1.948 30.579 1.00 95.00 474 GLN A N 1
ATOM 3544 C CA . GLN A 1 474 ? -3.946 0.615 31.155 1.00 95.00 474 GLN A CA 1
ATOM 3545 C C . GLN A 1 474 ? -2.890 -0.212 30.400 1.00 95.00 474 GLN A C 1
ATOM 3547 O O . GLN A 1 474 ? -2.524 -1.293 30.857 1.00 95.00 474 GLN A O 1
ATOM 3552 N N . LEU A 1 475 ? -2.382 0.270 29.258 1.00 93.12 475 LEU A N 1
ATOM 3553 C CA . LEU A 1 475 ? -1.329 -0.419 28.514 1.00 93.12 475 LEU A CA 1
ATOM 3554 C C . LEU A 1 475 ? 0.026 -0.317 29.221 1.00 93.12 475 LEU A C 1
ATOM 3556 O O . LEU A 1 475 ? 0.660 0.736 29.239 1.00 93.12 475 LEU A O 1
ATOM 3560 N N . GLN A 1 476 ? 0.502 -1.452 29.724 1.00 90.19 476 GLN A N 1
ATOM 3561 C CA . GLN A 1 476 ? 1.851 -1.606 30.260 1.00 90.19 476 GLN A CA 1
ATOM 3562 C C . GLN A 1 476 ? 2.806 -2.019 29.131 1.00 90.19 476 GLN A C 1
ATOM 3564 O O . GLN A 1 476 ? 2.594 -3.084 28.538 1.00 90.19 476 GLN A O 1
ATOM 3569 N N . PRO A 1 477 ? 3.855 -1.236 28.811 1.00 89.25 477 PRO A N 1
ATOM 3570 C CA . PRO A 1 477 ? 4.933 -1.700 27.942 1.00 89.25 477 PRO A CA 1
ATOM 3571 C C . PRO A 1 477 ? 5.511 -3.021 28.456 1.00 89.25 477 PRO A C 1
ATOM 3573 O O . PRO A 1 477 ? 5.515 -3.270 29.664 1.00 89.25 477 PRO A O 1
ATOM 3576 N N . MET A 1 478 ? 6.017 -3.865 27.561 1.00 82.25 478 MET A N 1
ATOM 3577 C CA . MET A 1 478 ? 6.995 -4.865 27.984 1.00 82.25 478 MET A CA 1
ATOM 3578 C C . MET A 1 478 ? 8.262 -4.117 28.398 1.00 82.25 478 MET A C 1
ATOM 3580 O O . MET A 1 478 ? 8.659 -3.165 27.725 1.00 82.25 478 MET A O 1
ATOM 3584 N N . ALA A 1 479 ? 8.860 -4.504 29.525 1.00 66.56 479 ALA A N 1
ATOM 3585 C CA . ALA A 1 479 ? 10.121 -3.913 29.950 1.00 66.56 479 ALA A CA 1
ATOM 3586 C C . ALA A 1 479 ? 11.180 -4.183 28.874 1.00 66.56 479 ALA A C 1
ATOM 3588 O O . ALA A 1 479 ? 11.292 -5.313 28.392 1.00 66.56 479 ALA A O 1
ATOM 3589 N N . GLU A 1 480 ? 11.952 -3.163 28.502 1.00 52.31 480 GLU A N 1
ATOM 3590 C CA . GLU A 1 480 ? 13.138 -3.385 27.683 1.00 52.31 480 GLU A CA 1
ATOM 3591 C C . GLU A 1 480 ? 14.072 -4.313 28.461 1.00 52.31 480 GLU A C 1
ATOM 3593 O O . GLU A 1 480 ? 14.468 -4.018 29.591 1.00 52.31 480 GLU A O 1
ATOM 3598 N N . SER A 1 481 ? 14.412 -5.460 27.871 1.00 42.38 481 SER A N 1
ATOM 3599 C CA . SER A 1 481 ? 15.497 -6.284 28.382 1.00 42.38 481 SER A CA 1
ATOM 3600 C C . SER A 1 481 ? 16.779 -5.470 28.245 1.00 42.38 481 SER A C 1
ATOM 3602 O O . SER A 1 481 ? 17.285 -5.320 27.131 1.00 42.38 481 SER A O 1
ATOM 3604 N N . ALA A 1 482 ? 17.269 -4.923 29.358 1.00 37.56 482 ALA A N 1
ATOM 3605 C CA . ALA A 1 482 ? 18.534 -4.206 29.415 1.00 37.56 482 ALA A CA 1
ATOM 3606 C C . ALA A 1 482 ? 19.668 -5.165 29.019 1.00 37.56 482 ALA A C 1
ATOM 3608 O O . ALA A 1 482 ? 20.137 -5.966 29.827 1.00 37.56 482 ALA A O 1
ATOM 3609 N N . GLY A 1 483 ? 20.031 -5.135 27.737 1.00 36.59 483 GLY A N 1
ATOM 3610 C CA . GLY A 1 483 ? 21.096 -5.949 27.172 1.00 36.59 483 GLY A CA 1
ATOM 3611 C C . GLY A 1 483 ? 22.449 -5.357 27.534 1.00 36.59 483 GLY A C 1
ATOM 3612 O O . GLY A 1 483 ? 22.782 -4.273 27.055 1.00 36.59 483 GLY A O 1
ATOM 3613 N N . ASN A 1 484 ? 23.190 -6.083 28.372 1.00 31.69 484 ASN A N 1
ATOM 3614 C CA . ASN A 1 484 ? 24.647 -5.964 28.474 1.00 31.69 484 ASN A CA 1
ATOM 3615 C C . ASN A 1 484 ? 25.316 -6.484 27.192 1.00 31.69 484 ASN A C 1
ATOM 3617 O O . ASN A 1 484 ? 24.743 -7.420 26.585 1.00 31.69 484 ASN A O 1
#

Foldseek 3Di:
DDDDDDDDDDDDDPDDCPPPPPPDLAQKAKAFEWEDAPVRHTDWQWWKWKDDPQDIDIDTPRDMDIDGAAQAWIWIWTHDPPFAIWIETWHKDFAPCLVVCCVPPNPVVNVVCNVRRSRIDTDRYYYTYTPDYYYHYGDDHDPDDDPDDPLLAAADPNVPDAAAPPQDFLCPLVSLPAPVCSVVSNVQLPAAPQKWWKAAPVGDIFMDGSGNCTNVRRQVVCVVPGHRIDTQDGNRGGRDDCDDDPDDPDDDDDDDDDDDDDDDDDDDDDDDDDPPPPPPDAAAPDDDADFDPQDALPPLVSDAPADPVQSVVSVVQVVDDPQKWKKAALNHFIAIDHDHNCGQVVNCVNRCVVPDDMDTQDGGRGGNDDDDDDDAAQWDDADFPVQDFLPPLVSDPQADVVVSVVSVVQLPAAPQKWKKAFNNHFIAIDHSDSPRQQVRQVVRCVVPTGMFTQDGRRGGRDDPDPVSTHGNVNTGGDDPPPDD